Protein AF-A0A8T3BNU8-F1 (afdb_monomer_lite)

Structure (mmCIF, N/CA/C/O backbone):
data_AF-A0A8T3BNU8-F1
#
_entry.id   AF-A0A8T3BNU8-F1
#
loop_
_atom_site.group_PDB
_atom_site.id
_atom_site.type_symbol
_atom_site.label_atom_id
_atom_site.label_alt_id
_atom_site.label_comp_id
_atom_site.label_asym_id
_atom_site.label_entity_id
_atom_site.label_seq_id
_atom_site.pdbx_PDB_ins_code
_atom_site.Cartn_x
_atom_site.Cartn_y
_atom_site.Cartn_z
_atom_site.occupancy
_atom_site.B_iso_or_equiv
_atom_site.auth_seq_id
_atom_site.auth_comp_id
_atom_site.auth_asym_id
_atom_site.auth_atom_id
_atom_site.pdbx_PDB_model_num
ATOM 1 N N . MET A 1 1 ? -46.161 -17.129 15.179 1.00 37.75 1 MET A N 1
ATOM 2 C CA . MET A 1 1 ? -44.696 -17.344 15.128 1.00 37.75 1 MET A CA 1
ATOM 3 C C . MET A 1 1 ? -43.893 -16.031 15.180 1.00 37.75 1 MET A C 1
ATOM 5 O O . MET A 1 1 ? -42.693 -16.078 14.973 1.00 37.75 1 MET A O 1
ATOM 9 N N . LEU A 1 2 ? -44.519 -14.884 15.500 1.00 36.19 2 LEU A N 1
ATOM 10 C CA . LEU A 1 2 ? -43.872 -13.560 15.578 1.00 36.19 2 LEU A CA 1
ATOM 11 C C . LEU A 1 2 ? -43.565 -13.090 17.020 1.00 36.19 2 LEU A C 1
ATOM 13 O O . LEU A 1 2 ? -43.007 -12.020 17.190 1.00 36.19 2 LEU A O 1
ATOM 17 N N . ASP A 1 3 ? -43.867 -13.900 18.040 1.00 40.28 3 ASP A N 1
ATOM 18 C CA . ASP A 1 3 ? -43.824 -13.486 19.460 1.00 40.28 3 ASP A CA 1
ATOM 19 C C . ASP A 1 3 ? -42.587 -13.988 20.237 1.00 40.28 3 ASP A C 1
ATOM 21 O O . ASP A 1 3 ? -42.374 -13.648 21.393 1.00 40.28 3 ASP A O 1
ATOM 25 N N . LEU A 1 4 ? -41.748 -14.827 19.615 1.00 40.38 4 LEU A N 1
ATOM 26 C CA . LEU A 1 4 ? -40.549 -15.393 20.259 1.00 40.38 4 LEU A CA 1
ATOM 27 C C . LEU A 1 4 ? -39.281 -14.555 20.026 1.00 40.38 4 LEU A C 1
ATOM 29 O O . LEU A 1 4 ? -38.307 -14.725 20.751 1.00 40.38 4 LEU A O 1
ATOM 33 N N . GLY A 1 5 ? -39.285 -13.658 19.033 1.00 40.12 5 GLY A N 1
ATOM 34 C CA . GLY A 1 5 ? -38.149 -12.777 18.732 1.00 40.12 5 GLY A CA 1
ATOM 35 C C . GLY A 1 5 ? -38.074 -11.555 19.652 1.00 40.12 5 GLY A C 1
ATOM 36 O O . GLY A 1 5 ? -37.000 -11.230 20.146 1.00 40.12 5 GLY A O 1
ATOM 37 N N . GLN A 1 6 ? -39.221 -10.939 19.961 1.00 43.38 6 GLN A N 1
ATOM 38 C CA . GLN A 1 6 ? -39.283 -9.711 20.767 1.00 43.38 6 GLN A CA 1
ATOM 39 C C . GLN A 1 6 ? -38.905 -9.937 22.240 1.00 43.38 6 GLN A C 1
ATOM 41 O O . GLN A 1 6 ? -38.177 -9.135 22.814 1.00 43.38 6 GLN A O 1
ATOM 46 N N . GLY A 1 7 ? -39.287 -11.072 22.840 1.00 43.47 7 GLY A N 1
ATOM 47 C CA . GLY A 1 7 ? -38.928 -11.380 24.234 1.00 43.47 7 GLY A CA 1
ATOM 48 C C . GLY A 1 7 ? -37.438 -11.684 24.467 1.00 43.47 7 GLY A C 1
ATOM 49 O O . GLY A 1 7 ? -36.964 -11.610 25.602 1.00 43.47 7 GLY A O 1
ATOM 50 N N . LEU A 1 8 ? -36.681 -12.028 23.416 1.00 51.03 8 LEU A N 1
ATOM 51 C CA . LEU A 1 8 ? -35.225 -12.207 23.485 1.00 51.03 8 LEU A CA 1
ATOM 52 C C . LEU A 1 8 ? -34.481 -10.871 23.345 1.00 51.03 8 LEU A C 1
ATOM 54 O O . LEU A 1 8 ? -33.490 -10.672 24.049 1.00 51.03 8 LEU A O 1
ATOM 58 N N . GLU A 1 9 ? -34.973 -9.960 22.499 1.00 54.34 9 GLU A N 1
ATOM 59 C CA . GLU A 1 9 ? -34.434 -8.599 22.346 1.00 54.34 9 GLU A CA 1
ATOM 60 C C . GLU A 1 9 ? -34.692 -7.738 23.593 1.00 54.34 9 GLU A C 1
ATOM 62 O O . GLU A 1 9 ? -33.752 -7.149 24.122 1.00 54.34 9 GLU A O 1
ATOM 67 N N . GLU A 1 10 ? -35.898 -7.763 24.172 1.00 59.25 10 GLU A N 1
ATOM 68 C CA . GLU A 1 10 ? -36.195 -7.006 25.404 1.00 59.25 10 GLU A CA 1
ATOM 69 C C . GLU A 1 10 ? -35.344 -7.463 26.605 1.00 59.25 10 GLU A C 1
ATOM 71 O O . GLU A 1 10 ? -34.927 -6.663 27.446 1.00 59.25 10 GLU A O 1
ATOM 76 N N . ASN A 1 11 ? -35.034 -8.760 26.685 1.00 73.94 11 ASN A N 1
ATOM 77 C CA . ASN A 1 11 ? -34.182 -9.312 27.741 1.00 73.94 11 ASN A CA 1
ATOM 78 C C . ASN A 1 11 ? -32.694 -8.995 27.500 1.00 73.94 11 ASN A C 1
ATOM 80 O O . ASN A 1 11 ? -31.910 -8.929 28.449 1.00 73.94 11 ASN A O 1
ATOM 84 N N . LEU A 1 12 ? -32.293 -8.791 26.241 1.00 79.44 12 LEU A N 1
ATOM 85 C CA . LEU A 1 12 ? -30.950 -8.339 25.890 1.00 79.44 12 LEU A CA 1
ATOM 86 C C . LEU A 1 12 ? -30.748 -6.885 26.315 1.00 79.44 12 LEU A C 1
ATOM 88 O O . LEU A 1 12 ? -29.791 -6.605 27.034 1.00 79.44 12 LEU A O 1
ATOM 92 N N . ASP A 1 13 ? -31.658 -5.994 25.927 1.00 82.38 13 ASP A N 1
ATOM 93 C CA . ASP A 1 13 ? -31.551 -4.564 26.220 1.00 82.38 13 ASP A CA 1
ATOM 94 C C . ASP A 1 13 ? -31.551 -4.307 27.730 1.00 82.38 13 ASP A C 1
ATOM 96 O O . ASP A 1 13 ? -30.683 -3.597 28.238 1.00 82.38 13 ASP A O 1
ATOM 100 N N . ALA A 1 14 ? -32.406 -5.004 28.488 1.00 84.69 14 ALA A N 1
ATOM 101 C CA . ALA A 1 14 ? -32.405 -4.924 29.948 1.00 84.69 14 ALA A CA 1
ATOM 102 C C . ALA A 1 14 ? -31.072 -5.382 30.578 1.00 84.69 14 ALA A C 1
ATOM 104 O O . ALA A 1 14 ? -30.594 -4.789 31.552 1.00 84.69 14 ALA A O 1
ATOM 105 N N . LYS A 1 15 ? -30.441 -6.432 30.032 1.00 85.88 15 LYS A N 1
ATOM 106 C CA . LYS A 1 15 ? -29.128 -6.918 30.497 1.00 85.88 15 LYS A CA 1
ATOM 107 C C . LYS A 1 15 ? -27.999 -5.966 30.122 1.00 85.88 15 LYS A C 1
ATOM 109 O O . LYS A 1 15 ? -27.100 -5.746 30.935 1.00 85.88 15 LYS A O 1
ATOM 114 N N . VAL A 1 16 ? -28.045 -5.398 28.919 1.00 87.25 16 VAL A N 1
ATOM 115 C CA . VAL A 1 16 ? -27.088 -4.386 28.461 1.00 87.25 16 VAL A CA 1
ATOM 116 C C . VAL A 1 16 ? -27.194 -3.144 29.341 1.00 87.25 16 VAL A C 1
ATOM 118 O O . VAL A 1 16 ? -26.174 -2.684 29.847 1.00 87.25 16 VAL A O 1
ATOM 121 N N . ASP A 1 17 ? -28.400 -2.664 29.637 1.00 87.38 17 ASP A N 1
ATOM 122 C CA . ASP A 1 17 ? -28.625 -1.520 30.524 1.00 87.38 17 ASP A CA 1
ATOM 123 C C . ASP A 1 17 ? -28.139 -1.774 31.956 1.00 87.38 17 ASP A C 1
ATOM 125 O O . ASP A 1 17 ? -27.510 -0.906 32.574 1.00 87.38 17 ASP A O 1
ATOM 129 N N . ALA A 1 18 ? -28.357 -2.982 32.485 1.00 88.31 18 ALA A N 1
ATOM 130 C CA . ALA A 1 18 ? -27.818 -3.376 33.783 1.00 88.31 18 ALA A CA 1
ATOM 131 C C . ALA A 1 18 ? -26.280 -3.307 33.796 1.00 88.31 18 ALA A C 1
ATOM 133 O O . ALA A 1 18 ? -25.693 -2.719 34.709 1.00 88.31 18 ALA A O 1
ATOM 134 N N . LEU A 1 19 ? -25.616 -3.829 32.761 1.00 88.31 19 LEU A N 1
ATOM 135 C CA . LEU A 1 19 ? -24.157 -3.781 32.649 1.00 88.31 19 LEU A CA 1
ATOM 136 C C . LEU A 1 19 ? -23.622 -2.375 32.363 1.00 88.31 19 LEU A C 1
ATOM 138 O O . LEU A 1 19 ? -22.568 -2.020 32.882 1.00 88.31 19 LEU A O 1
ATOM 142 N N . LEU A 1 20 ? -24.345 -1.536 31.619 1.00 88.12 20 LEU A N 1
ATOM 143 C CA . LEU A 1 20 ? -23.994 -0.129 31.404 1.00 88.12 20 LEU A CA 1
ATOM 144 C C . LEU A 1 20 ? -24.057 0.690 32.699 1.00 88.12 20 LEU A C 1
ATOM 146 O O . LEU A 1 20 ? -23.322 1.677 32.838 1.00 88.12 20 LEU A O 1
ATOM 150 N N . ASN A 1 21 ? -24.926 0.303 33.636 1.00 88.81 21 ASN A N 1
ATOM 151 C CA . ASN A 1 21 ? -24.987 0.889 34.972 1.00 88.81 21 ASN A CA 1
ATOM 152 C C . ASN A 1 21 ? -23.809 0.437 35.840 1.00 88.81 21 ASN A C 1
ATOM 154 O O . ASN A 1 21 ? -23.190 1.281 36.492 1.00 88.81 21 ASN A O 1
ATOM 158 N N . VAL A 1 22 ? -23.452 -0.851 35.799 1.00 88.50 22 VAL A N 1
ATOM 159 C CA . VAL A 1 22 ? -22.250 -1.370 36.474 1.00 88.50 22 VAL A CA 1
ATOM 160 C C . VAL A 1 22 ? -20.995 -0.700 35.911 1.00 88.50 22 VAL A C 1
ATOM 162 O O . VAL A 1 22 ? -20.193 -0.168 36.671 1.00 88.50 22 VAL A O 1
ATOM 165 N N . GLU A 1 23 ? -20.864 -0.621 34.586 1.00 89.81 23 GLU A N 1
ATOM 166 C CA . GLU A 1 23 ? -19.779 0.087 33.899 1.00 89.81 23 GLU A CA 1
ATOM 167 C C . GLU A 1 23 ? -19.672 1.535 34.382 1.00 89.81 23 GLU A C 1
ATOM 169 O O . GLU A 1 23 ? -18.590 1.988 34.747 1.00 89.81 23 GLU A O 1
ATOM 174 N N . LYS A 1 24 ? -20.801 2.249 34.477 1.00 88.50 24 LYS A N 1
ATOM 175 C CA . LYS A 1 24 ? -20.831 3.631 34.967 1.00 88.50 24 LYS A CA 1
ATOM 176 C C . LYS A 1 24 ? -20.339 3.741 36.411 1.00 88.50 24 LYS A C 1
ATOM 178 O O . LYS A 1 24 ? -19.599 4.678 36.708 1.00 88.50 24 LYS A O 1
ATOM 183 N N . GLN A 1 25 ? -20.745 2.831 37.297 1.00 87.75 25 GLN A N 1
ATOM 184 C CA . GLN A 1 25 ? -20.303 2.821 38.695 1.00 87.75 25 GLN A CA 1
ATOM 185 C C . GLN A 1 25 ? -18.803 2.532 38.808 1.00 87.75 25 GLN A C 1
ATOM 187 O O . GLN A 1 25 ? -18.087 3.299 39.449 1.00 87.75 25 GLN A O 1
ATOM 192 N N . MET A 1 26 ? -18.315 1.492 38.127 1.00 88.19 26 MET A N 1
ATOM 193 C CA . MET A 1 26 ? -16.902 1.095 38.154 1.00 88.19 26 MET A CA 1
ATOM 194 C C . MET A 1 26 ? -15.995 2.167 37.541 1.00 88.19 26 MET A C 1
ATOM 196 O O . MET A 1 26 ? -14.928 2.467 38.078 1.00 88.19 26 MET A O 1
ATOM 200 N N . ARG A 1 27 ? -16.458 2.832 36.478 1.00 86.81 27 ARG A N 1
ATOM 201 C CA . ARG A 1 27 ? -15.760 3.958 35.850 1.00 86.81 27 ARG A CA 1
ATOM 202 C C . ARG A 1 27 ? -15.652 5.164 36.779 1.00 86.81 27 ARG A C 1
ATOM 204 O O . ARG A 1 27 ? -14.592 5.779 36.846 1.00 86.81 27 ARG A O 1
ATOM 211 N N . LEU A 1 28 ? -16.726 5.507 37.497 1.00 86.50 28 LEU A N 1
ATOM 212 C CA . LEU A 1 28 ? -16.704 6.586 38.494 1.00 86.50 28 LEU A CA 1
ATOM 213 C C . LEU A 1 28 ? -15.835 6.230 39.708 1.00 86.50 28 LEU A C 1
ATOM 215 O O . LEU A 1 28 ? -15.220 7.121 40.286 1.00 86.50 28 LEU A O 1
ATOM 219 N N . ALA A 1 29 ? -15.750 4.945 40.054 1.00 86.75 29 ALA A N 1
ATOM 220 C CA . ALA A 1 29 ? -14.857 4.433 41.090 1.00 86.75 29 ALA A CA 1
ATOM 221 C C . ALA A 1 29 ? -13.380 4.354 40.647 1.00 86.75 29 ALA A C 1
ATOM 223 O O . ALA A 1 29 ? -12.506 4.139 41.483 1.00 86.75 29 ALA A O 1
ATOM 224 N N . GLY A 1 30 ? -13.084 4.529 39.353 1.00 83.44 30 GLY A N 1
ATOM 225 C CA . GLY A 1 30 ? -11.730 4.423 38.804 1.00 83.44 30 GLY A CA 1
ATOM 226 C C . GLY A 1 30 ? -11.202 2.987 38.695 1.00 83.44 30 GLY A C 1
ATOM 227 O O . GLY A 1 30 ? -10.005 2.799 38.481 1.00 83.44 30 GLY A O 1
ATOM 228 N N . ASP A 1 31 ? -12.066 1.973 38.817 1.00 89.50 31 ASP A N 1
ATOM 229 C CA . ASP A 1 31 ? -11.670 0.572 38.675 1.00 89.50 31 ASP A CA 1
ATOM 230 C C . ASP A 1 31 ? -11.484 0.209 37.195 1.00 89.50 31 ASP A C 1
ATOM 232 O O . ASP A 1 31 ? -12.437 -0.037 36.447 1.00 89.50 31 ASP A O 1
ATOM 236 N N . VAL A 1 32 ? -10.222 0.153 36.771 1.00 87.31 32 VAL A N 1
ATOM 237 C CA . VAL A 1 32 ? -9.827 -0.201 35.403 1.00 87.31 32 VAL A CA 1
ATOM 238 C C . VAL A 1 32 ? -10.213 -1.640 35.054 1.00 87.31 32 VAL A C 1
ATOM 240 O O . VAL A 1 32 ? -10.668 -1.893 33.937 1.00 87.31 32 VAL A O 1
ATOM 243 N N . ALA A 1 33 ? -10.039 -2.585 35.982 1.00 88.44 33 ALA A N 1
ATOM 244 C CA . ALA A 1 33 ? -10.270 -4.003 35.722 1.00 88.44 33 ALA A CA 1
ATOM 245 C C . ALA A 1 33 ? -11.770 -4.295 35.609 1.00 88.44 33 ALA A C 1
ATOM 247 O O . ALA A 1 33 ? -12.203 -4.934 34.647 1.00 88.44 33 ALA A O 1
ATOM 248 N N . GLY A 1 34 ? -12.560 -3.752 36.537 1.00 87.19 34 GLY A N 1
ATOM 249 C CA . GLY A 1 34 ? -14.015 -3.844 36.514 1.00 87.19 34 GLY A CA 1
ATOM 250 C C . GLY A 1 34 ? -14.632 -3.183 35.287 1.00 87.19 34 GLY A C 1
ATOM 251 O O . GLY A 1 34 ? -15.454 -3.797 34.609 1.00 87.19 34 GLY A O 1
ATOM 252 N N . THR A 1 35 ? -14.181 -1.973 34.935 1.00 88.25 35 THR A N 1
ATOM 253 C CA . THR A 1 35 ? -14.674 -1.265 33.740 1.00 88.25 35 THR A CA 1
ATOM 254 C C . THR A 1 35 ? -14.331 -2.033 32.462 1.00 88.25 35 THR A C 1
ATOM 256 O O . THR A 1 35 ? -15.188 -2.205 31.599 1.00 88.25 35 THR A O 1
ATOM 259 N N . LYS A 1 36 ? -13.102 -2.562 32.345 1.00 90.69 36 LYS A N 1
ATOM 260 C CA . LYS A 1 36 ? -12.700 -3.396 31.201 1.00 90.69 36 LYS A CA 1
ATOM 261 C C . LYS A 1 36 ? -13.577 -4.644 31.083 1.00 90.69 36 LYS A C 1
ATOM 263 O O . LYS A 1 36 ? -14.032 -4.952 29.986 1.00 90.69 36 LYS A O 1
ATOM 268 N N . LYS A 1 37 ? -13.822 -5.344 32.194 1.00 90.69 37 LYS A N 1
ATOM 269 C CA . LYS A 1 37 ? -14.631 -6.568 32.206 1.00 90.69 37 LYS A CA 1
ATOM 270 C C . LYS A 1 37 ? -16.086 -6.291 31.825 1.00 90.69 37 LYS A C 1
ATOM 272 O O . LYS A 1 37 ? -16.602 -6.970 30.948 1.00 90.69 37 LYS A O 1
ATOM 277 N N . ALA A 1 38 ? -16.699 -5.257 32.402 1.00 89.50 38 ALA A N 1
ATOM 278 C CA . ALA A 1 38 ? -18.072 -4.869 32.080 1.00 89.50 38 ALA A CA 1
ATOM 279 C C . ALA A 1 38 ? -18.233 -4.523 30.590 1.00 89.50 38 ALA A C 1
ATOM 281 O O . ALA A 1 38 ? -19.180 -4.967 29.950 1.00 89.50 38 ALA A O 1
ATOM 282 N N . VAL A 1 39 ? -17.281 -3.783 30.010 1.00 89.25 39 VAL A N 1
ATOM 283 C CA . VAL A 1 39 ? -17.313 -3.440 28.581 1.00 89.25 39 VAL A CA 1
ATOM 284 C C . VAL A 1 39 ? -17.127 -4.676 27.692 1.00 89.25 39 VAL A C 1
ATOM 286 O O . VAL A 1 39 ? -17.836 -4.808 26.698 1.00 89.25 39 VAL A O 1
ATOM 289 N N . ILE A 1 40 ? -16.229 -5.603 28.047 1.00 90.31 40 ILE A N 1
ATOM 290 C CA . ILE A 1 40 ? -16.065 -6.871 27.315 1.00 90.31 40 ILE A CA 1
ATOM 291 C C . ILE A 1 40 ? -17.349 -7.707 27.382 1.00 90.31 40 ILE A C 1
ATOM 293 O O . ILE A 1 40 ? -17.796 -8.198 26.350 1.00 90.31 40 ILE A O 1
ATOM 297 N N . GLU A 1 41 ? -17.969 -7.821 28.560 1.00 89.75 41 GLU A N 1
ATOM 298 C CA . GLU A 1 41 ? -19.217 -8.570 28.750 1.00 89.75 41 GLU A CA 1
ATOM 299 C C . GLU A 1 41 ? -20.375 -7.979 27.931 1.00 89.75 41 GLU A C 1
ATOM 301 O O . GLU A 1 41 ? -21.137 -8.736 27.332 1.00 89.75 41 GLU A O 1
ATOM 306 N N . ILE A 1 42 ? -20.485 -6.647 27.831 1.00 89.31 42 ILE A N 1
ATOM 307 C CA . ILE A 1 42 ? -21.490 -5.989 26.975 1.00 89.31 42 ILE A CA 1
ATOM 308 C C . ILE A 1 42 ? -21.299 -6.397 25.508 1.00 89.31 42 ILE A C 1
ATOM 310 O O . ILE A 1 42 ? -22.260 -6.797 24.846 1.00 89.31 42 ILE A O 1
ATOM 314 N N . VAL A 1 43 ? -20.063 -6.329 25.001 1.00 88.44 43 VAL A N 1
ATOM 315 C CA . VAL A 1 43 ? -19.744 -6.689 23.608 1.00 88.44 43 VAL A CA 1
ATOM 316 C C . VAL A 1 43 ? -19.983 -8.186 23.368 1.00 88.44 43 VAL A C 1
ATOM 318 O O . VAL A 1 43 ? -20.567 -8.563 22.353 1.00 88.44 43 VAL A O 1
ATOM 321 N N . GLU A 1 44 ? -19.596 -9.047 24.309 1.00 88.81 44 GLU A N 1
ATOM 322 C CA . GLU A 1 44 ? -19.795 -10.497 24.221 1.00 88.81 44 GLU A CA 1
ATOM 323 C C . GLU A 1 44 ? -21.280 -10.892 24.252 1.00 88.81 44 GLU A C 1
ATOM 325 O O . GLU A 1 44 ? -21.693 -11.777 23.502 1.00 88.81 44 GLU A O 1
ATOM 330 N N . LEU A 1 45 ? -22.107 -10.231 25.068 1.00 88.06 45 LEU A N 1
ATOM 331 C CA . LEU A 1 45 ? -23.553 -10.466 25.090 1.00 88.06 45 LEU A CA 1
ATOM 332 C C . LEU A 1 45 ? -24.218 -10.078 23.771 1.00 88.06 45 LEU A C 1
ATOM 334 O O . LEU A 1 45 ? -25.013 -10.857 23.245 1.00 88.06 45 LEU A O 1
ATOM 338 N N . CYS A 1 46 ? -23.861 -8.919 23.212 1.00 85.44 46 CYS A N 1
ATOM 339 C CA . CYS A 1 46 ? -24.391 -8.488 21.919 1.00 85.44 46 CYS A CA 1
ATOM 340 C C . CYS A 1 46 ? -23.967 -9.450 20.793 1.00 85.44 46 CYS A C 1
ATOM 342 O O . CYS A 1 46 ? -24.779 -9.783 19.928 1.00 85.44 46 CYS A O 1
ATOM 344 N N . TYR A 1 47 ? -22.729 -9.958 20.842 1.00 85.50 47 TYR A N 1
ATOM 345 C CA . TYR A 1 47 ? -22.232 -10.974 19.910 1.00 85.50 47 TYR A CA 1
ATOM 346 C C . TYR A 1 47 ? -22.979 -12.312 20.050 1.00 85.50 47 TYR A C 1
ATOM 348 O O . TYR A 1 47 ? -23.461 -12.853 19.054 1.00 85.50 47 TYR A O 1
ATOM 356 N N . LYS A 1 48 ? -23.165 -12.827 21.276 1.00 85.75 48 LYS A N 1
ATOM 357 C CA . LYS A 1 48 ? -23.903 -14.082 21.536 1.00 85.75 48 LYS A CA 1
ATOM 358 C C . LYS A 1 48 ? -25.357 -14.019 21.072 1.00 85.75 48 LYS A C 1
ATOM 360 O O . LYS A 1 48 ? -25.891 -15.020 20.604 1.00 85.75 48 LYS A O 1
ATOM 365 N N . ALA A 1 49 ? -25.979 -12.849 21.174 1.00 84.06 49 ALA A N 1
ATOM 366 C CA . ALA A 1 49 ? -27.328 -12.605 20.678 1.00 84.06 49 ALA A CA 1
ATOM 367 C C . ALA A 1 49 ? -27.399 -12.370 19.158 1.00 84.06 49 ALA A C 1
ATOM 369 O O . ALA A 1 49 ? -28.495 -12.258 18.617 1.00 84.06 49 ALA A O 1
ATOM 370 N N . ARG A 1 50 ? -26.252 -12.294 18.462 1.00 82.56 50 ARG A N 1
ATOM 371 C CA . ARG A 1 50 ? -26.130 -11.928 17.037 1.00 82.56 50 ARG A CA 1
ATOM 372 C C . ARG A 1 50 ? -26.776 -10.576 16.687 1.00 82.56 50 ARG A C 1
ATOM 374 O O . ARG A 1 50 ? -27.117 -10.326 15.532 1.00 82.56 50 ARG A O 1
ATOM 381 N N . ALA A 1 51 ? -26.904 -9.683 17.669 1.00 86.06 51 ALA A N 1
ATOM 382 C CA . ALA A 1 51 ? -27.498 -8.358 17.522 1.00 86.06 51 ALA A CA 1
ATOM 383 C C . ALA A 1 51 ? -26.428 -7.326 17.114 1.00 86.06 51 ALA A C 1
ATOM 385 O O . ALA A 1 51 ? -25.999 -6.487 17.906 1.00 86.06 51 ALA A O 1
ATOM 386 N N . TRP A 1 52 ? -25.961 -7.402 15.864 1.00 85.31 52 TRP A N 1
ATOM 387 C CA . TRP A 1 52 ? -24.845 -6.584 15.358 1.00 85.31 52 TRP A CA 1
ATOM 388 C C . TRP A 1 52 ? -25.130 -5.076 15.330 1.00 85.31 52 TRP A C 1
ATOM 390 O O . TRP A 1 52 ? -24.228 -4.276 15.570 1.00 85.31 52 TRP A O 1
ATOM 400 N N . LYS A 1 53 ? -26.386 -4.677 15.091 1.00 87.38 53 LYS A N 1
ATOM 401 C CA . LYS A 1 53 ? -26.796 -3.263 15.146 1.00 87.38 53 LYS A CA 1
ATOM 402 C C . LYS A 1 53 ? -26.671 -2.712 16.563 1.00 87.38 53 LYS A C 1
ATOM 404 O O . LYS A 1 53 ? -25.971 -1.726 16.774 1.00 87.38 53 LYS A O 1
ATOM 409 N N . THR A 1 54 ? -27.237 -3.426 17.535 1.00 86.62 54 THR A N 1
ATOM 410 C CA . THR A 1 54 ? -27.120 -3.088 18.956 1.00 86.62 54 THR A CA 1
ATOM 411 C C . THR A 1 54 ? -25.655 -3.056 19.388 1.00 86.62 54 THR A C 1
ATOM 413 O O . THR A 1 54 ? -25.241 -2.120 20.062 1.00 86.62 54 THR A O 1
ATOM 416 N N . LEU A 1 55 ? -24.828 -4.007 18.935 1.00 88.06 55 LEU A N 1
ATOM 417 C CA . LEU A 1 55 ? -23.386 -3.995 19.201 1.00 88.06 55 LEU A CA 1
ATOM 418 C C . LEU A 1 55 ? -22.716 -2.698 18.709 1.00 88.06 55 LEU A C 1
ATOM 420 O O . LEU A 1 55 ? -21.971 -2.072 19.466 1.00 88.06 55 LEU A O 1
ATOM 424 N N . ASN A 1 56 ? -22.987 -2.285 17.467 1.00 89.25 56 ASN A N 1
ATOM 425 C CA . ASN A 1 56 ? -22.429 -1.061 16.886 1.00 89.25 56 ASN A CA 1
ATOM 426 C C . ASN A 1 56 ? -22.851 0.183 17.678 1.00 89.25 56 ASN A C 1
ATOM 428 O O . ASN A 1 56 ? -22.007 1.028 17.997 1.00 89.25 56 ASN A O 1
ATOM 432 N N . ASP A 1 57 ? -24.126 0.268 18.055 1.00 89.88 57 ASP A N 1
ATOM 433 C CA . ASP A 1 57 ? -24.655 1.377 18.848 1.00 89.88 57 ASP A CA 1
ATOM 434 C C . ASP A 1 57 ? -23.998 1.444 20.230 1.00 89.88 57 ASP A C 1
ATOM 436 O O . ASP A 1 57 ? -23.569 2.519 20.661 1.00 89.88 57 ASP A O 1
ATOM 440 N N . GLN A 1 58 ? -23.820 0.298 20.898 1.00 88.81 58 GLN A N 1
ATOM 441 C CA . GLN A 1 58 ? -23.148 0.241 22.198 1.00 88.81 58 GLN A CA 1
ATOM 442 C C . GLN A 1 58 ? -21.662 0.605 22.107 1.00 88.81 58 GLN A C 1
ATOM 444 O O . GLN A 1 58 ? -21.162 1.358 22.948 1.00 88.81 58 GLN A O 1
ATOM 449 N N . ILE A 1 59 ? -20.955 0.153 21.067 1.00 89.94 59 ILE A N 1
ATOM 450 C CA . ILE A 1 59 ? -19.553 0.522 20.814 1.00 89.94 59 ILE A CA 1
ATOM 451 C C . ILE A 1 59 ? -19.415 2.044 20.671 1.00 89.94 59 ILE A C 1
ATOM 453 O O . ILE A 1 59 ? -18.551 2.661 21.304 1.00 89.94 59 ILE A O 1
ATOM 457 N N . VAL A 1 60 ? -20.288 2.670 19.877 1.00 90.62 60 VAL A N 1
ATOM 458 C CA . VAL A 1 60 ? -20.290 4.126 19.677 1.00 90.62 60 VAL A CA 1
ATOM 459 C C . VAL A 1 60 ? -20.671 4.858 20.965 1.00 90.62 60 VAL A C 1
ATOM 461 O O . VAL A 1 60 ? -20.042 5.868 21.303 1.00 90.62 60 VAL A O 1
ATOM 464 N N . LEU A 1 61 ? -21.660 4.355 21.706 1.00 90.00 61 LEU A N 1
ATOM 465 C CA . LEU A 1 61 ? -22.120 4.946 22.960 1.00 90.00 61 LEU A CA 1
ATOM 466 C C . LEU A 1 61 ? -21.005 4.956 24.010 1.00 90.00 61 LEU A C 1
ATOM 468 O O . LEU A 1 61 ? -20.675 6.017 24.543 1.00 90.00 61 LEU A O 1
ATOM 472 N N . ILE A 1 62 ? -20.392 3.799 24.281 1.00 87.75 62 ILE A N 1
ATOM 473 C CA . ILE A 1 62 ? -19.315 3.646 25.269 1.00 87.75 62 ILE A CA 1
ATOM 474 C C . ILE A 1 62 ? -18.110 4.508 24.877 1.00 87.75 62 ILE A C 1
ATOM 476 O O . ILE A 1 62 ? -17.531 5.190 25.724 1.00 87.75 62 ILE A O 1
ATOM 480 N N . ALA A 1 63 ? -17.770 4.557 23.586 1.00 87.62 63 ALA A N 1
ATOM 481 C CA . ALA A 1 63 ? -16.672 5.370 23.077 1.00 87.62 63 ALA A CA 1
ATOM 482 C C . ALA A 1 63 ? -16.883 6.886 23.212 1.00 87.62 63 ALA A C 1
ATOM 484 O O . ALA A 1 63 ? -15.892 7.617 23.306 1.00 87.62 63 ALA A O 1
ATOM 485 N N . LYS A 1 64 ? -18.138 7.359 23.188 1.00 88.62 64 LYS A N 1
ATOM 486 C CA . LYS A 1 64 ? -18.509 8.777 23.337 1.00 88.62 64 LYS A CA 1
ATOM 487 C C . LYS A 1 64 ? -18.727 9.200 24.795 1.00 88.62 64 LYS A C 1
ATOM 489 O O . LYS A 1 64 ? -18.847 10.397 25.060 1.00 88.62 64 LYS A O 1
ATOM 494 N N . ARG A 1 65 ? -18.770 8.266 25.758 1.00 86.69 65 ARG A N 1
ATOM 495 C CA . ARG A 1 65 ? -18.963 8.599 27.182 1.00 86.69 65 ARG A CA 1
ATOM 496 C C . ARG A 1 65 ? -17.828 9.492 27.696 1.00 86.69 65 ARG A C 1
ATOM 498 O O . ARG A 1 65 ? -16.644 9.168 27.600 1.00 86.69 65 ARG A O 1
ATOM 505 N N . ARG A 1 66 ? -18.197 10.626 28.304 1.00 80.00 66 ARG A N 1
ATOM 506 C CA . ARG A 1 66 ? -17.239 11.577 28.887 1.00 80.00 66 ARG A CA 1
ATOM 507 C C . ARG A 1 66 ? -16.497 10.935 30.059 1.00 80.00 66 ARG A C 1
ATOM 509 O O . ARG A 1 66 ? -17.122 10.509 31.030 1.00 80.00 66 ARG A O 1
ATOM 516 N N . GLY A 1 67 ? -15.168 10.932 29.986 1.00 80.38 67 GLY A N 1
ATOM 517 C CA . GLY A 1 67 ? -14.308 10.361 31.024 1.00 80.38 67 GLY A CA 1
ATOM 518 C C . GLY A 1 67 ? -14.261 8.835 30.993 1.00 80.38 67 GLY A C 1
ATOM 519 O O . GLY A 1 67 ? -14.192 8.222 32.054 1.00 80.38 67 GLY A O 1
ATOM 520 N N . GLN A 1 68 ? -14.367 8.226 29.806 1.00 85.56 68 GLN A N 1
ATOM 521 C CA . GLN A 1 68 ? -14.133 6.795 29.663 1.00 85.56 68 GLN A CA 1
ATOM 522 C C . GLN A 1 68 ? -12.640 6.453 29.734 1.00 85.56 68 GLN A C 1
ATOM 524 O O . GLN A 1 68 ? -11.791 7.198 29.237 1.00 85.56 68 GLN A O 1
ATOM 529 N N . LEU A 1 69 ? -12.318 5.321 30.363 1.00 87.06 69 LEU A N 1
ATOM 530 C CA . LEU A 1 69 ? -10.943 4.863 30.546 1.00 87.06 69 LEU A CA 1
ATOM 531 C C . LEU A 1 69 ? -10.346 4.373 29.220 1.00 87.06 69 LEU A C 1
ATOM 533 O O . LEU A 1 69 ? -10.953 3.574 28.507 1.00 87.06 69 LEU A O 1
ATOM 537 N N . LYS A 1 70 ? -9.113 4.805 28.915 1.00 88.88 70 LYS A N 1
ATOM 538 C CA . LYS A 1 70 ? -8.404 4.431 27.676 1.00 88.88 70 LYS A CA 1
ATOM 539 C C . LYS A 1 70 ? -8.280 2.910 27.532 1.00 88.88 70 LYS A C 1
ATOM 541 O O . LYS A 1 70 ? -8.582 2.382 26.469 1.00 88.88 70 LYS A O 1
ATOM 546 N N . GLN A 1 71 ? -7.923 2.205 28.614 1.00 87.81 71 GLN A N 1
ATOM 547 C CA . GLN A 1 71 ? -7.780 0.742 28.592 1.00 87.81 71 GLN A CA 1
ATOM 548 C C . GLN A 1 71 ? -9.105 0.017 28.311 1.00 87.81 71 GLN A C 1
ATOM 550 O O . GLN A 1 71 ? -9.08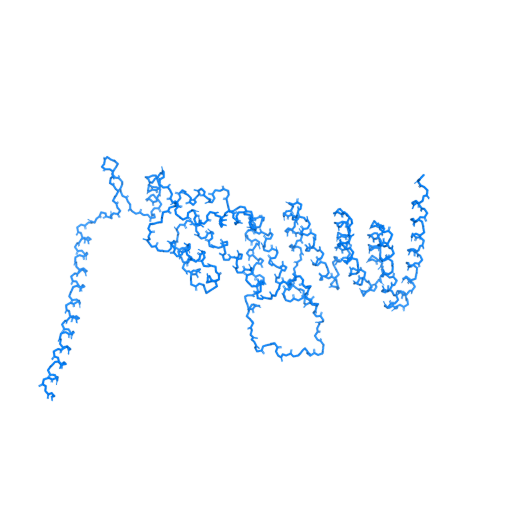7 -1.043 27.690 1.00 87.81 71 GLN A O 1
ATOM 555 N N . ALA A 1 72 ? -10.243 0.576 28.742 1.00 88.81 72 ALA A N 1
ATOM 556 C CA . ALA A 1 72 ? -11.557 -0.004 28.475 1.00 88.81 72 ALA A CA 1
ATOM 557 C C . ALA A 1 72 ? -11.925 0.128 26.990 1.00 88.81 72 ALA A C 1
ATOM 559 O O . ALA A 1 72 ? -12.372 -0.841 26.386 1.00 88.81 72 ALA A O 1
ATOM 560 N N . VAL A 1 73 ? -11.654 1.288 26.376 1.00 89.06 73 VAL A N 1
ATOM 561 C CA . VAL A 1 73 ? -11.857 1.496 24.930 1.00 89.06 73 VAL A CA 1
ATOM 562 C C . VAL A 1 73 ? -10.938 0.591 24.107 1.00 89.06 73 VAL A C 1
ATOM 564 O O . VAL A 1 73 ? -11.414 -0.049 23.175 1.00 89.06 73 VAL A O 1
ATOM 567 N N . THR A 1 74 ? -9.651 0.487 24.456 1.00 89.69 74 THR A N 1
ATOM 568 C CA . THR A 1 74 ? -8.717 -0.420 23.764 1.00 89.69 74 THR A CA 1
ATOM 569 C C . THR A 1 74 ? -9.195 -1.870 23.836 1.00 89.69 74 THR A C 1
ATOM 571 O O . THR A 1 74 ? -9.256 -2.543 22.813 1.00 89.69 74 THR A O 1
ATOM 574 N N . ALA A 1 75 ? -9.598 -2.340 25.021 1.00 89.69 75 ALA A N 1
ATOM 575 C CA . ALA A 1 75 ? -10.101 -3.700 25.199 1.00 89.69 75 ALA A CA 1
ATOM 576 C C . ALA A 1 75 ? -11.392 -3.965 24.412 1.00 89.69 75 ALA A C 1
ATOM 578 O O . ALA A 1 75 ? -11.537 -5.027 23.815 1.00 89.69 75 ALA A O 1
ATOM 579 N N . MET A 1 76 ? -12.302 -2.989 24.380 1.00 91.69 76 MET A N 1
ATOM 580 C CA . MET A 1 76 ? -13.535 -3.054 23.597 1.00 91.69 76 MET A CA 1
ATOM 581 C C . MET A 1 76 ? -13.244 -3.236 22.106 1.00 91.69 76 MET A C 1
ATOM 583 O O . MET A 1 76 ? -13.805 -4.128 21.476 1.00 91.69 76 MET A O 1
ATOM 587 N N . VAL A 1 77 ? -12.353 -2.406 21.551 1.00 90.00 77 VAL A N 1
ATOM 588 C CA . VAL A 1 77 ? -11.983 -2.453 20.130 1.00 90.00 77 VAL A CA 1
ATOM 589 C C . VAL A 1 77 ? -11.285 -3.772 19.801 1.00 90.00 77 VAL A C 1
ATOM 591 O O . VAL A 1 77 ? -11.664 -4.426 18.836 1.00 90.00 77 VAL A O 1
ATOM 594 N N . GLN A 1 78 ? -10.327 -4.208 20.625 1.00 89.38 78 GLN A N 1
ATOM 595 C CA . GLN A 1 78 ? -9.616 -5.476 20.425 1.00 89.38 78 GLN A CA 1
ATOM 596 C C . GLN A 1 78 ? -10.551 -6.691 20.477 1.00 89.38 78 GLN A C 1
ATOM 598 O O . GLN A 1 78 ? -10.395 -7.602 19.667 1.00 89.38 78 GLN A O 1
ATOM 603 N N . GLN A 1 79 ? -11.537 -6.697 21.380 1.00 88.62 79 GLN A N 1
ATOM 604 C CA . GLN A 1 79 ? -12.528 -7.772 21.444 1.00 88.62 79 GLN A CA 1
ATOM 605 C C . GLN A 1 79 ? -13.448 -7.757 20.220 1.00 88.62 79 GLN A C 1
ATOM 607 O O . GLN A 1 79 ? -13.652 -8.786 19.584 1.00 88.62 79 GLN A O 1
ATOM 612 N N . ALA A 1 80 ? -13.962 -6.584 19.844 1.00 88.31 80 ALA A N 1
ATOM 613 C CA . ALA A 1 80 ? -14.829 -6.442 18.678 1.00 88.31 80 ALA A CA 1
ATOM 614 C C . ALA A 1 80 ? -14.117 -6.812 17.363 1.00 88.31 80 ALA A C 1
ATOM 616 O O . ALA A 1 80 ? -14.752 -7.338 16.453 1.00 88.31 80 ALA A O 1
ATOM 617 N N . MET A 1 81 ? -12.799 -6.594 17.271 1.00 87.44 81 MET A N 1
ATOM 618 C CA . MET A 1 81 ? -11.994 -6.990 16.112 1.00 87.44 81 MET A CA 1
ATOM 619 C C . MET A 1 81 ? -11.957 -8.504 15.875 1.00 87.44 81 MET A C 1
ATOM 621 O O . MET A 1 81 ? -11.855 -8.916 14.720 1.00 87.44 81 MET A O 1
ATOM 625 N N . GLN A 1 82 ? -12.048 -9.319 16.931 1.00 88.12 82 GLN A N 1
ATOM 626 C CA . GLN A 1 82 ? -12.062 -10.784 16.814 1.00 88.12 82 GLN A CA 1
ATOM 627 C C . GLN A 1 82 ? -13.360 -11.282 16.169 1.00 88.12 82 GLN A C 1
ATOM 629 O O . GLN A 1 82 ? -13.348 -12.256 15.431 1.00 88.12 82 GLN A O 1
ATOM 634 N N . TYR A 1 83 ? -14.467 -10.570 16.385 1.00 86.50 83 TYR A N 1
ATOM 635 C CA . TYR A 1 83 ? -15.784 -10.954 15.878 1.00 86.50 83 TYR A CA 1
ATOM 636 C C . TYR A 1 83 ? -16.021 -10.585 14.411 1.00 86.50 83 TYR A C 1
ATOM 638 O O . TYR A 1 83 ? -17.018 -11.009 13.833 1.00 86.50 83 TYR A O 1
ATOM 646 N N . ILE A 1 84 ? -15.128 -9.798 13.797 1.00 83.19 84 ILE A N 1
ATOM 647 C CA . ILE A 1 84 ? -15.271 -9.350 12.403 1.00 83.19 84 ILE A CA 1
ATOM 648 C C . ILE A 1 84 ? -15.312 -10.546 11.448 1.00 83.19 84 ILE A C 1
ATOM 650 O O . ILE A 1 84 ? -16.096 -10.537 10.501 1.00 83.19 84 ILE A O 1
ATOM 654 N N . ASP A 1 85 ? -14.500 -11.572 11.697 1.00 80.69 85 ASP A N 1
ATOM 655 C CA . ASP A 1 85 ? -14.373 -12.714 10.788 1.00 80.69 85 ASP A CA 1
ATOM 656 C C . ASP A 1 85 ? -15.566 -13.689 10.917 1.00 80.69 85 ASP A C 1
ATOM 658 O O . ASP A 1 85 ? -15.931 -14.339 9.940 1.00 80.69 85 ASP A O 1
ATOM 662 N N . ASP A 1 86 ? -16.260 -13.678 12.063 1.00 80.81 86 ASP A N 1
ATOM 663 C CA . ASP A 1 86 ? -17.460 -14.486 12.350 1.00 80.81 86 ASP A CA 1
ATOM 664 C C . ASP A 1 86 ? -18.774 -13.851 11.860 1.00 80.81 86 ASP A C 1
ATOM 666 O O . ASP A 1 86 ? -19.865 -14.398 12.061 1.00 80.81 86 ASP A O 1
ATOM 670 N N . THR A 1 87 ? -18.704 -12.662 11.257 1.00 78.88 87 THR A N 1
ATOM 671 C CA . THR A 1 87 ? -19.895 -11.974 10.747 1.00 78.88 87 THR A CA 1
ATOM 672 C C . THR A 1 87 ? -20.546 -12.775 9.612 1.00 78.88 87 THR A C 1
ATOM 674 O O . THR A 1 87 ? -19.845 -13.244 8.710 1.00 78.88 87 THR A O 1
ATOM 677 N N . PRO A 1 88 ? -21.884 -12.928 9.629 1.00 76.56 88 PRO A N 1
ATOM 678 C CA . PRO A 1 88 ? -22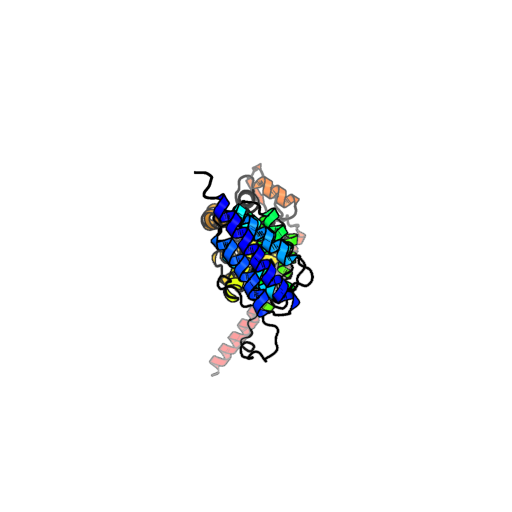.596 -13.766 8.667 1.00 76.56 88 PRO A CA 1
ATOM 679 C C . PRO A 1 88 ? -22.678 -13.139 7.272 1.00 76.56 88 PRO A C 1
ATOM 681 O O . PRO A 1 88 ? -22.824 -13.869 6.297 1.00 76.56 88 PRO A O 1
ATOM 684 N N . ASP A 1 89 ? -22.609 -11.808 7.183 1.00 83.31 89 ASP A N 1
ATOM 685 C CA . ASP A 1 89 ? -22.829 -11.066 5.948 1.00 83.31 89 ASP A CA 1
ATOM 686 C C . ASP A 1 89 ? -21.789 -9.955 5.735 1.00 83.31 89 ASP A C 1
ATOM 688 O O . ASP A 1 89 ? -21.300 -9.343 6.693 1.00 83.31 89 ASP A O 1
ATOM 692 N N . ILE A 1 90 ? -21.468 -9.680 4.468 1.00 82.62 90 ILE A N 1
ATOM 693 C CA . ILE A 1 90 ? -20.457 -8.692 4.073 1.00 82.62 90 ILE A CA 1
ATOM 694 C C . ILE A 1 90 ? -20.875 -7.281 4.506 1.00 82.62 90 ILE A C 1
ATOM 696 O O . ILE A 1 90 ? -20.023 -6.525 4.981 1.00 82.62 90 ILE A O 1
ATOM 700 N N . ASP A 1 91 ? -22.162 -6.929 4.438 1.00 84.94 91 ASP A N 1
ATOM 701 C CA . ASP A 1 91 ? -22.622 -5.595 4.834 1.00 84.94 91 ASP A CA 1
ATOM 702 C C . ASP A 1 91 ? -22.493 -5.404 6.347 1.00 84.94 91 ASP A C 1
ATOM 704 O O . ASP A 1 91 ? -21.961 -4.389 6.805 1.00 84.94 91 ASP A O 1
ATOM 708 N N . THR A 1 92 ? -22.856 -6.423 7.137 1.00 85.06 92 THR A N 1
ATOM 709 C CA . THR A 1 92 ? -22.673 -6.385 8.601 1.00 85.06 92 THR A CA 1
ATOM 710 C C . THR A 1 92 ? -21.200 -6.261 8.999 1.00 85.06 92 THR A C 1
ATOM 712 O O . THR A 1 92 ? -20.862 -5.527 9.933 1.00 85.06 92 THR A O 1
ATOM 715 N N . ARG A 1 93 ? -20.302 -6.909 8.244 1.00 86.31 93 ARG A N 1
ATOM 716 C CA . ARG A 1 93 ? -18.850 -6.791 8.413 1.00 86.31 93 ARG A CA 1
ATOM 717 C C . ARG A 1 93 ? -18.372 -5.365 8.154 1.00 86.31 93 AR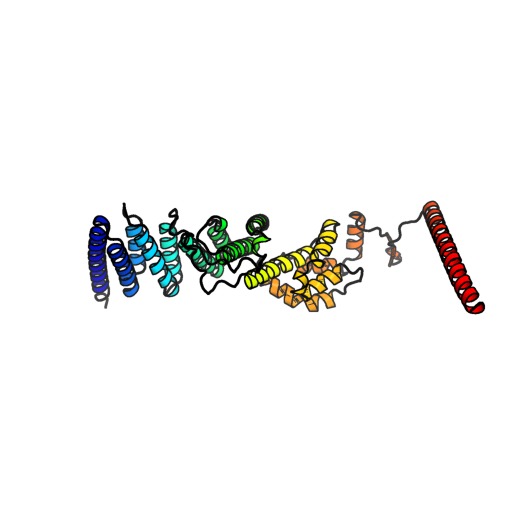G A C 1
ATOM 719 O O . ARG A 1 93 ? -17.616 -4.811 8.953 1.00 86.31 93 ARG A O 1
ATOM 726 N N . VAL A 1 94 ? -18.825 -4.757 7.058 1.00 87.81 94 VAL A N 1
ATOM 727 C CA . VAL A 1 94 ? -18.467 -3.383 6.679 1.00 87.81 94 VAL A CA 1
ATOM 728 C C . VAL A 1 94 ? -19.002 -2.371 7.694 1.00 87.81 94 VAL A C 1
ATOM 730 O O . VAL A 1 94 ? -18.276 -1.445 8.058 1.00 87.81 94 VAL A O 1
ATOM 733 N N . GLU A 1 95 ? -20.231 -2.536 8.187 1.00 88.62 95 GLU A N 1
ATOM 734 C CA . GLU A 1 95 ? -20.811 -1.662 9.214 1.00 88.62 95 GLU A CA 1
ATOM 735 C C . GLU A 1 95 ? -20.021 -1.704 10.527 1.00 88.62 95 GLU A C 1
ATOM 737 O O . GLU A 1 95 ? -19.674 -0.647 11.062 1.00 88.62 95 GLU A O 1
ATOM 742 N N . LEU A 1 96 ? -19.666 -2.900 11.009 1.00 87.62 96 LEU A N 1
ATOM 743 C CA . LEU A 1 96 ? -18.857 -3.062 12.221 1.00 87.62 96 LEU A CA 1
ATOM 744 C C . LEU A 1 96 ? -17.469 -2.426 12.061 1.00 87.62 96 LEU A C 1
ATOM 746 O O . LEU A 1 96 ? -17.014 -1.689 12.939 1.00 87.62 96 LEU A O 1
ATOM 750 N N . ILE A 1 97 ? -16.804 -2.643 10.919 1.00 89.50 97 ILE A N 1
ATOM 751 C CA . ILE A 1 97 ? -15.498 -2.028 10.646 1.00 89.50 97 ILE A CA 1
ATOM 752 C C . ILE A 1 97 ? -15.610 -0.498 10.597 1.00 89.50 97 ILE A C 1
ATOM 754 O O . ILE A 1 97 ? -14.772 0.193 11.180 1.00 89.50 97 ILE A O 1
ATOM 758 N N . LYS A 1 98 ? -16.651 0.053 9.958 1.00 89.75 98 LYS A N 1
ATOM 759 C CA . LYS A 1 98 ? -16.900 1.505 9.931 1.00 89.75 98 LYS A CA 1
ATOM 760 C C . LYS A 1 98 ? -17.139 2.064 11.335 1.00 89.75 98 LYS A C 1
ATOM 762 O O . LYS A 1 98 ? -16.567 3.100 11.674 1.00 89.75 98 LYS A O 1
ATOM 767 N N . ALA A 1 99 ? -17.927 1.380 12.166 1.00 89.81 99 ALA A N 1
ATOM 768 C CA . ALA A 1 99 ? -18.172 1.784 13.549 1.00 89.81 99 ALA A CA 1
ATOM 769 C C . ALA A 1 99 ? -16.871 1.805 14.369 1.00 89.81 99 ALA A C 1
ATOM 771 O O . ALA A 1 99 ? -16.575 2.800 15.037 1.00 89.81 99 ALA A O 1
ATOM 772 N N . LEU A 1 100 ? -16.050 0.757 14.260 1.00 89.81 100 LEU A N 1
ATOM 773 C CA . LEU A 1 100 ? -14.759 0.677 14.943 1.00 89.81 100 LEU A CA 1
ATOM 774 C C . LEU A 1 100 ? -13.760 1.726 14.433 1.00 89.81 100 LEU A C 1
ATOM 776 O O . LEU A 1 100 ? -13.054 2.334 15.240 1.00 89.81 100 LEU A O 1
ATOM 780 N N . ASN A 1 101 ? -13.726 1.996 13.125 1.00 88.81 101 ASN A N 1
ATOM 781 C CA . ASN A 1 101 ? -12.870 3.034 12.545 1.00 88.81 101 ASN A CA 1
ATOM 782 C C . ASN A 1 101 ? -13.259 4.429 13.066 1.00 88.81 101 ASN A C 1
ATOM 784 O O . ASN A 1 101 ? -12.403 5.166 13.554 1.00 88.81 101 ASN A O 1
ATOM 788 N N . ASN A 1 102 ? -14.558 4.749 13.084 1.00 88.56 102 ASN A N 1
ATOM 789 C CA . ASN A 1 102 ? -15.077 6.003 13.640 1.00 88.56 102 ASN A CA 1
ATOM 790 C C . ASN A 1 102 ? -14.740 6.166 15.126 1.00 88.56 102 ASN A C 1
ATOM 792 O O . ASN A 1 102 ? -14.374 7.251 15.573 1.00 88.56 102 ASN A O 1
ATOM 796 N N . VAL A 1 103 ? -14.843 5.085 15.904 1.00 88.25 103 VAL A N 1
ATOM 797 C CA . VAL A 1 103 ? -14.499 5.095 17.330 1.00 88.25 103 VAL A CA 1
ATOM 798 C C . VAL A 1 103 ? -13.005 5.265 17.564 1.00 88.25 103 VAL A C 1
ATOM 800 O O . VAL A 1 103 ? -12.640 5.836 18.594 1.00 88.25 103 VAL A O 1
ATOM 803 N N . SER A 1 104 ? -12.164 4.790 16.647 1.00 86.69 104 SER A N 1
ATOM 804 C CA . SER A 1 104 ? -10.702 4.819 16.763 1.00 86.69 104 SER A CA 1
ATOM 805 C C . SER A 1 104 ? -10.080 6.091 16.170 1.00 86.69 104 SER A C 1
ATOM 807 O O . SER A 1 104 ? -8.931 6.415 16.469 1.00 86.69 104 SER A O 1
ATOM 809 N N . ALA A 1 105 ? -10.832 6.850 15.369 1.00 84.00 105 ALA A N 1
ATOM 810 C CA . ALA A 1 105 ? -10.388 8.111 14.789 1.00 84.00 105 ALA A CA 1
ATOM 811 C C . ALA A 1 105 ? -10.013 9.140 15.877 1.00 84.00 105 ALA A C 1
ATOM 813 O O . ALA A 1 105 ? -10.776 9.409 16.806 1.00 84.00 105 ALA A O 1
ATOM 814 N N . GLY A 1 106 ? -8.811 9.715 15.766 1.00 80.69 106 GLY A N 1
ATOM 815 C CA . GLY A 1 106 ? -8.303 10.742 16.686 1.00 80.69 106 GLY A CA 1
ATOM 816 C C . GLY A 1 106 ? -7.822 10.230 18.051 1.00 80.69 106 GLY A C 1
ATOM 817 O O . GLY A 1 106 ? -7.519 11.039 18.929 1.00 80.69 106 GLY A O 1
ATOM 818 N N . LYS A 1 107 ? -7.740 8.909 18.263 1.00 84.44 107 LYS A N 1
ATOM 819 C CA . LYS A 1 107 ? -7.274 8.307 19.522 1.00 84.44 107 LYS A CA 1
ATOM 820 C C . LYS A 1 107 ? -5.933 7.598 19.334 1.00 84.44 107 LYS A C 1
ATOM 822 O O . LYS A 1 107 ? -5.898 6.448 18.917 1.00 84.44 107 LYS A O 1
ATOM 827 N N . ILE A 1 108 ? -4.855 8.249 19.777 1.00 82.12 108 ILE A N 1
ATOM 828 C CA . ILE A 1 108 ? -3.458 7.769 19.665 1.00 82.12 108 ILE A CA 1
ATOM 829 C C . ILE A 1 108 ? -3.267 6.325 20.181 1.00 82.12 108 ILE A C 1
ATOM 831 O O . ILE A 1 108 ? -2.479 5.550 19.655 1.00 82.12 108 ILE A O 1
ATOM 835 N N . TYR A 1 109 ? -4.011 5.930 21.215 1.00 84.38 109 TYR A N 1
ATOM 836 C CA . TYR A 1 109 ? -3.865 4.630 21.881 1.00 84.38 109 TYR A CA 1
ATOM 837 C C . TYR A 1 109 ? -4.580 3.453 21.183 1.00 84.38 109 TYR A C 1
ATOM 839 O O . TYR A 1 109 ? -4.524 2.342 21.704 1.00 84.38 109 TYR A O 1
ATOM 847 N N . VAL A 1 110 ? -5.270 3.686 20.059 1.00 87.62 110 VAL A N 1
ATOM 848 C CA . VAL A 1 110 ? -5.908 2.647 19.215 1.00 87.62 110 VAL A CA 1
ATOM 849 C C . VAL A 1 110 ? -5.577 2.822 17.723 1.00 87.62 110 VAL A C 1
ATOM 851 O O . VAL A 1 110 ? -6.298 2.350 16.844 1.00 87.62 110 VAL A O 1
ATOM 854 N N . GLU A 1 111 ? -4.492 3.533 17.399 1.00 87.00 111 GLU A N 1
ATOM 855 C CA . GLU A 1 111 ? -4.097 3.793 16.005 1.00 87.00 111 GLU A CA 1
ATOM 856 C C . GLU A 1 111 ? -3.624 2.533 15.267 1.00 87.00 111 GLU A C 1
ATOM 858 O O . GLU A 1 111 ? -3.850 2.407 14.062 1.00 87.00 111 GLU A O 1
ATOM 863 N N . ILE A 1 112 ? -3.027 1.570 15.979 1.00 87.25 112 ILE A N 1
ATOM 864 C CA . ILE A 1 112 ? -2.592 0.291 15.394 1.00 87.25 112 ILE A CA 1
ATOM 865 C C . ILE A 1 112 ? -3.814 -0.544 15.001 1.00 87.25 112 ILE A C 1
ATOM 867 O O . ILE A 1 112 ? -3.901 -1.050 13.882 1.00 87.25 112 ILE A O 1
ATOM 871 N N . GLU A 1 113 ? -4.790 -0.645 15.901 1.00 88.62 113 GLU A N 1
ATOM 872 C CA . GLU A 1 113 ? -6.067 -1.310 15.662 1.00 88.62 113 GLU A CA 1
ATOM 873 C C . GLU A 1 113 ? -6.807 -0.658 14.486 1.00 88.62 113 GLU A C 1
ATOM 875 O O . GLU A 1 113 ? -7.283 -1.362 13.593 1.00 88.62 113 GLU A O 1
ATOM 880 N N . ARG A 1 114 ? -6.820 0.682 14.416 1.00 89.38 114 ARG A N 1
ATOM 881 C CA . ARG A 1 114 ? -7.381 1.429 13.280 1.00 89.38 114 ARG A CA 1
ATOM 882 C C . ARG A 1 114 ? -6.710 1.061 11.955 1.00 89.38 114 ARG A C 1
ATOM 884 O O . ARG A 1 114 ? -7.410 0.838 10.969 1.00 89.38 114 ARG A O 1
ATOM 891 N N . ALA A 1 115 ? -5.381 0.960 11.922 1.00 88.88 115 ALA A N 1
ATOM 892 C CA . ALA A 1 115 ? -4.658 0.563 10.715 1.00 88.88 115 ALA A CA 1
ATOM 893 C C . ALA A 1 115 ? -5.034 -0.840 10.241 1.00 88.88 115 ALA A C 1
ATOM 895 O O . ALA A 1 115 ? -5.337 -1.043 9.065 1.00 88.88 115 ALA A O 1
ATOM 896 N N . ARG A 1 116 ? -5.103 -1.801 11.164 1.00 89.31 116 ARG A N 1
ATOM 897 C CA . ARG A 1 116 ? -5.517 -3.177 10.856 1.00 89.31 116 ARG A CA 1
ATOM 898 C C . ARG A 1 116 ? -6.959 -3.242 10.341 1.00 89.31 116 ARG A C 1
ATOM 900 O O . ARG A 1 116 ? -7.231 -3.967 9.386 1.00 89.31 116 ARG A O 1
ATOM 907 N N . LEU A 1 117 ? -7.866 -2.458 10.928 1.00 89.94 117 LEU A N 1
ATOM 908 C CA . LEU A 1 117 ? -9.260 -2.344 10.485 1.00 89.94 117 LEU A CA 1
ATOM 909 C C . LEU A 1 117 ? -9.374 -1.776 9.069 1.00 89.94 117 LEU A C 1
ATOM 911 O O . LEU A 1 117 ? -10.103 -2.329 8.248 1.00 89.94 117 LEU A O 1
ATOM 915 N N . ILE A 1 118 ? -8.636 -0.707 8.768 1.00 90.12 118 ILE A N 1
ATOM 916 C CA . ILE A 1 118 ? -8.632 -0.109 7.430 1.00 90.12 118 ILE A CA 1
ATOM 917 C C . ILE A 1 118 ? -8.043 -1.076 6.404 1.00 90.12 118 ILE A C 1
ATOM 919 O O . ILE A 1 118 ? -8.616 -1.210 5.329 1.00 90.12 118 ILE A O 1
ATOM 923 N N . LYS A 1 119 ? -6.991 -1.831 6.747 1.00 89.31 119 LYS A N 1
ATOM 924 C CA . LYS A 1 119 ? -6.465 -2.885 5.868 1.00 89.31 119 LYS A CA 1
ATOM 925 C C . LYS A 1 119 ? -7.529 -3.942 5.543 1.00 89.31 119 LYS A C 1
ATOM 927 O O . LYS A 1 119 ? -7.690 -4.306 4.381 1.00 89.31 119 LYS A O 1
ATOM 932 N N . LYS A 1 120 ? -8.290 -4.410 6.544 1.00 88.94 120 LYS A N 1
ATOM 933 C CA . LYS A 1 120 ? -9.414 -5.343 6.322 1.00 88.94 120 LYS A CA 1
ATOM 934 C C . LYS A 1 120 ? -10.505 -4.718 5.441 1.00 88.94 120 LYS A C 1
ATOM 936 O O . LYS A 1 120 ? -11.001 -5.381 4.535 1.00 88.94 120 LYS A O 1
ATOM 941 N N . LEU A 1 121 ? -10.854 -3.449 5.668 1.00 89.12 121 LEU A N 1
ATOM 942 C CA . LEU A 1 121 ? -11.854 -2.737 4.865 1.00 89.12 121 LEU A CA 1
ATOM 943 C C . LEU A 1 121 ? -11.415 -2.561 3.408 1.00 89.12 121 LEU A C 1
ATOM 945 O O . LEU A 1 121 ? -12.219 -2.768 2.503 1.00 89.12 121 LEU A O 1
ATOM 949 N N . ALA A 1 122 ? -10.152 -2.198 3.189 1.00 89.44 122 ALA A N 1
ATOM 950 C CA . ALA A 1 122 ? -9.573 -2.027 1.864 1.00 89.44 122 ALA A CA 1
ATOM 951 C C . ALA A 1 122 ? -9.617 -3.337 1.070 1.00 89.44 122 ALA A C 1
ATOM 953 O O . ALA A 1 122 ? -10.032 -3.317 -0.082 1.00 89.44 122 ALA A O 1
ATOM 954 N N . LYS A 1 123 ? -9.314 -4.476 1.708 1.00 89.06 123 LYS A N 1
ATOM 955 C CA . LYS A 1 123 ? -9.420 -5.800 1.078 1.00 89.06 123 LYS A CA 1
ATOM 956 C C . LYS A 1 123 ? -10.852 -6.135 0.645 1.00 89.06 123 LYS A C 1
ATOM 958 O O . LYS A 1 123 ? -11.063 -6.580 -0.474 1.00 89.06 123 LYS A O 1
ATOM 963 N N . ILE A 1 124 ? -11.847 -5.859 1.492 1.00 88.62 124 ILE A N 1
ATOM 964 C CA . ILE A 1 124 ? -13.264 -6.058 1.130 1.00 88.62 124 ILE A CA 1
ATOM 965 C C . ILE A 1 124 ? -13.647 -5.164 -0.060 1.00 88.62 124 ILE A C 1
ATOM 967 O O . ILE A 1 124 ? -14.357 -5.593 -0.964 1.00 88.62 124 ILE A O 1
ATOM 971 N N . LYS A 1 125 ? -13.173 -3.913 -0.078 1.00 87.88 125 LYS A N 1
ATOM 972 C CA . LYS A 1 125 ? -13.425 -2.970 -1.177 1.00 87.88 125 LYS A CA 1
ATOM 973 C C . LYS A 1 125 ? -12.740 -3.384 -2.477 1.00 87.88 125 LYS A C 1
ATOM 975 O O . LYS A 1 125 ? -13.327 -3.226 -3.542 1.00 87.88 125 LYS A O 1
ATOM 980 N N . GLU A 1 126 ? -11.543 -3.947 -2.386 1.00 85.25 126 GLU A N 1
ATOM 981 C CA . GLU A 1 126 ? -10.819 -4.526 -3.515 1.00 85.25 126 GLU A CA 1
ATOM 982 C C . GLU A 1 126 ? -11.571 -5.730 -4.100 1.00 85.25 126 GLU A C 1
ATOM 984 O O . GLU A 1 126 ? -11.789 -5.778 -5.307 1.00 85.25 126 GLU A O 1
ATOM 989 N N . GLU A 1 127 ? -12.067 -6.642 -3.256 1.00 86.88 127 GLU A N 1
ATOM 990 C CA . GLU A 1 127 ? -12.902 -7.784 -3.672 1.00 86.88 127 GLU A CA 1
ATOM 991 C C . GLU A 1 127 ? -14.218 -7.337 -4.345 1.00 86.88 127 GLU A C 1
ATOM 993 O O . GLU A 1 127 ? -14.746 -8.032 -5.210 1.00 86.88 127 GLU A O 1
ATOM 998 N N . GLN A 1 128 ? -14.725 -6.148 -3.999 1.00 86.50 128 GLN A N 1
ATOM 999 C CA . GLN A 1 128 ? -15.877 -5.502 -4.645 1.00 86.50 128 GLN A CA 1
ATOM 1000 C C . GLN A 1 128 ? -15.523 -4.764 -5.952 1.00 86.50 128 GLN A C 1
ATOM 1002 O O . GLN A 1 128 ? -16.405 -4.178 -6.580 1.00 86.50 128 GLN A O 1
ATOM 1007 N N . GLY A 1 129 ? -14.249 -4.744 -6.361 1.00 84.56 129 GLY A N 1
ATOM 1008 C CA . GLY A 1 129 ? -13.760 -4.011 -7.534 1.00 84.56 129 GLY A CA 1
ATOM 1009 C C . GLY A 1 129 ? -13.604 -2.498 -7.323 1.00 84.56 129 GLY A C 1
ATOM 1010 O O . GLY A 1 129 ? -13.290 -1.770 -8.263 1.00 84.56 129 GLY A O 1
ATOM 1011 N N . LEU A 1 130 ? -13.786 -1.994 -6.099 1.00 89.31 130 LEU A N 1
ATOM 1012 C CA . LEU A 1 130 ? -13.678 -0.573 -5.745 1.00 89.31 130 LEU A CA 1
ATOM 1013 C C . LEU A 1 130 ? -12.239 -0.208 -5.347 1.00 89.31 130 LEU A C 1
ATOM 1015 O O . LEU A 1 130 ? -11.976 0.283 -4.246 1.00 89.31 130 LEU A O 1
ATOM 1019 N N . ILE A 1 131 ? -11.296 -0.427 -6.266 1.00 86.69 131 ILE A N 1
ATOM 1020 C CA . ILE A 1 131 ? -9.851 -0.216 -6.050 1.00 86.69 131 ILE A CA 1
ATOM 1021 C C . ILE A 1 131 ? -9.544 1.243 -5.677 1.00 86.69 131 ILE A C 1
ATOM 1023 O O . ILE A 1 131 ? -8.740 1.510 -4.785 1.00 86.69 131 ILE A O 1
ATOM 1027 N N . ALA A 1 132 ? -10.222 2.204 -6.313 1.00 87.44 132 ALA A N 1
ATOM 1028 C CA . ALA A 1 132 ? -10.004 3.626 -6.050 1.00 87.44 132 ALA A CA 1
ATOM 1029 C C . ALA A 1 132 ? -10.348 4.019 -4.603 1.00 87.44 132 ALA A C 1
ATOM 1031 O O . ALA A 1 132 ? -9.588 4.757 -3.976 1.00 87.44 132 ALA A O 1
ATOM 1032 N N . GLU A 1 133 ? -11.455 3.496 -4.064 1.00 88.62 133 GLU A N 1
ATOM 1033 C CA . GLU A 1 133 ? -11.850 3.724 -2.669 1.00 88.62 133 GLU A CA 1
ATOM 1034 C C . GLU A 1 133 ? -10.898 3.016 -1.699 1.00 88.62 133 GLU A C 1
ATOM 1036 O O . GLU A 1 133 ? -10.516 3.595 -0.683 1.00 88.62 133 GLU A O 1
ATOM 1041 N N . ALA A 1 134 ? -10.480 1.784 -2.016 1.00 89.06 134 ALA A N 1
ATOM 1042 C CA . ALA A 1 134 ? -9.517 1.037 -1.208 1.00 89.06 134 ALA A CA 1
ATOM 1043 C C . ALA A 1 134 ? -8.173 1.781 -1.087 1.00 89.06 134 ALA A C 1
ATOM 1045 O O . ALA A 1 134 ? -7.614 1.877 0.009 1.00 89.06 134 ALA A O 1
ATOM 1046 N N . ALA A 1 135 ? -7.688 2.357 -2.193 1.00 87.19 135 ALA A N 1
ATOM 1047 C CA . ALA A 1 135 ? -6.458 3.142 -2.226 1.00 87.19 135 ALA A CA 1
ATOM 1048 C C . ALA A 1 135 ? -6.554 4.412 -1.363 1.00 87.19 135 ALA A C 1
ATOM 1050 O O . ALA A 1 135 ? -5.645 4.677 -0.578 1.00 87.19 135 ALA A O 1
ATOM 1051 N N . GLU A 1 136 ? -7.649 5.173 -1.467 1.00 89.81 136 GLU A N 1
ATOM 1052 C CA . GLU A 1 136 ? -7.860 6.381 -0.650 1.00 89.81 136 GLU A CA 1
ATOM 1053 C C . GLU A 1 136 ? -7.936 6.044 0.846 1.00 89.81 136 GLU A C 1
ATOM 1055 O O . GLU A 1 136 ? -7.226 6.651 1.647 1.00 89.81 136 GLU A O 1
ATOM 1060 N N . LEU A 1 137 ? -8.699 5.010 1.224 1.00 89.81 137 LEU A N 1
ATOM 1061 C CA . LEU A 1 137 ? -8.810 4.567 2.620 1.00 89.81 137 LEU A CA 1
ATOM 1062 C C . LEU A 1 137 ? -7.448 4.204 3.222 1.00 89.81 137 LEU A C 1
ATOM 1064 O O . LEU A 1 137 ? -7.132 4.599 4.344 1.00 89.81 137 LEU A O 1
ATOM 1068 N N . MET A 1 138 ? -6.625 3.461 2.479 1.00 88.69 138 MET A N 1
ATOM 1069 C CA . MET A 1 138 ? -5.288 3.075 2.931 1.00 88.69 138 MET A CA 1
ATOM 1070 C C . MET A 1 138 ? -4.348 4.279 3.062 1.00 88.69 138 MET A C 1
ATOM 1072 O O . MET A 1 138 ? -3.487 4.275 3.942 1.00 88.69 138 MET A O 1
ATOM 1076 N N . GLN A 1 139 ? -4.501 5.308 2.224 1.00 85.50 139 GLN A N 1
ATOM 1077 C CA . GLN A 1 139 ? -3.665 6.516 2.241 1.00 85.50 139 GLN A CA 1
ATOM 1078 C C . GLN A 1 139 ? -3.959 7.457 3.415 1.00 85.50 139 GLN A C 1
ATOM 1080 O O . GLN A 1 139 ? -3.069 8.210 3.814 1.00 85.50 139 GLN A O 1
ATOM 1085 N N . GLU A 1 140 ? -5.151 7.395 4.018 1.00 85.81 140 GLU A N 1
ATOM 1086 C CA . GLU A 1 140 ? -5.490 8.201 5.202 1.00 85.81 140 GLU A CA 1
ATOM 1087 C C . GLU A 1 140 ? -4.581 7.919 6.411 1.00 85.81 140 GLU A C 1
ATOM 1089 O O . GLU A 1 140 ? -4.497 8.733 7.336 1.00 85.81 140 GLU A O 1
ATOM 1094 N N . ILE A 1 141 ? -3.910 6.762 6.434 1.00 85.81 141 ILE A N 1
ATOM 1095 C CA . ILE A 1 141 ? -3.067 6.337 7.549 1.00 85.81 141 ILE A CA 1
ATOM 1096 C C . ILE A 1 141 ? -1.589 6.412 7.181 1.00 85.81 141 ILE A C 1
ATOM 1098 O O . ILE A 1 141 ? -1.072 5.641 6.371 1.00 85.81 141 ILE A O 1
ATOM 1102 N N . ALA A 1 142 ? -0.877 7.283 7.890 1.00 85.44 142 ALA A N 1
ATOM 1103 C CA . ALA A 1 142 ? 0.574 7.397 7.840 1.00 85.44 142 ALA A CA 1
ATOM 1104 C C . ALA A 1 142 ? 1.244 6.458 8.865 1.00 85.44 142 ALA A C 1
ATOM 1106 O O . ALA A 1 142 ? 1.750 6.906 9.902 1.00 85.44 142 ALA A O 1
ATOM 1107 N N . VAL A 1 143 ? 1.245 5.146 8.593 1.00 82.69 143 VAL A N 1
ATOM 1108 C CA . VAL A 1 143 ? 1.830 4.111 9.479 1.00 82.69 143 VAL A CA 1
ATOM 1109 C C . VAL A 1 143 ? 3.323 4.312 9.770 1.00 82.69 143 VAL A C 1
ATOM 1111 O O . VAL A 1 143 ? 3.843 3.804 10.767 1.00 82.69 143 VAL A O 1
ATOM 1114 N N . GLU A 1 144 ? 4.027 5.092 8.947 1.00 80.69 144 GLU A N 1
ATOM 1115 C CA . GLU A 1 144 ? 5.421 5.470 9.175 1.00 80.69 144 GLU A CA 1
ATOM 1116 C C . GLU A 1 144 ? 5.614 6.217 10.504 1.00 80.69 144 GLU A C 1
ATOM 1118 O O . GLU A 1 144 ? 6.648 6.057 11.159 1.00 80.69 144 GLU A O 1
ATOM 1123 N N . THR A 1 145 ? 4.594 6.957 10.950 1.00 82.44 145 THR A N 1
ATOM 1124 C CA . THR A 1 145 ? 4.628 7.767 12.176 1.00 82.44 145 THR A CA 1
ATOM 1125 C C . THR A 1 145 ? 4.403 6.948 13.452 1.00 82.44 145 THR A C 1
ATOM 1127 O O . THR A 1 145 ? 4.720 7.406 14.550 1.00 82.44 145 THR A O 1
ATOM 1130 N N . PHE A 1 146 ? 3.909 5.711 13.339 1.00 81.38 146 PHE A N 1
ATOM 1131 C CA . PHE A 1 146 ? 3.465 4.923 14.490 1.00 81.38 146 PHE A CA 1
ATOM 1132 C C . PHE A 1 146 ? 4.628 4.295 15.253 1.00 81.38 146 PHE A C 1
ATOM 1134 O O . PHE A 1 146 ? 5.119 3.232 14.889 1.00 81.38 146 PHE A O 1
ATOM 1141 N N . GLY A 1 147 ? 5.076 4.908 16.347 1.00 77.56 147 GLY A N 1
ATOM 1142 C CA . GLY A 1 147 ? 6.222 4.412 17.126 1.00 77.56 147 GLY A CA 1
ATOM 1143 C C . GLY A 1 147 ? 6.091 2.962 17.627 1.00 77.56 147 GLY A C 1
ATOM 1144 O O . GLY A 1 147 ? 7.081 2.238 17.631 1.00 77.56 147 GLY A O 1
ATOM 1145 N N . ALA A 1 148 ? 4.880 2.527 17.989 1.00 78.38 148 ALA A N 1
ATOM 1146 C CA . ALA A 1 148 ? 4.618 1.226 18.618 1.00 78.38 148 ALA A CA 1
ATOM 1147 C C . ALA A 1 148 ? 4.274 0.078 17.640 1.00 78.38 148 ALA A C 1
ATOM 1149 O O . ALA A 1 148 ? 4.087 -1.057 18.075 1.00 78.38 148 ALA A O 1
ATOM 1150 N N . MET A 1 149 ? 4.184 0.345 16.331 1.00 81.00 149 MET A N 1
ATOM 1151 C CA . MET A 1 149 ? 3.899 -0.685 15.322 1.00 81.00 149 MET A CA 1
ATOM 1152 C C . MET A 1 149 ? 5.185 -1.414 14.903 1.00 81.00 149 MET A C 1
ATOM 1154 O O . MET A 1 149 ? 6.225 -0.777 14.691 1.00 81.00 149 MET A O 1
ATOM 1158 N N . ALA A 1 150 ? 5.110 -2.740 14.744 1.00 79.94 150 ALA A N 1
ATOM 1159 C CA . ALA A 1 150 ? 6.230 -3.554 14.280 1.00 79.94 150 ALA A CA 1
ATOM 1160 C C . ALA A 1 150 ? 6.774 -3.062 12.929 1.00 79.94 150 ALA A C 1
ATOM 1162 O O . ALA A 1 150 ? 6.029 -2.675 12.028 1.00 79.94 150 ALA A O 1
ATOM 1163 N N . LYS A 1 151 ? 8.100 -3.115 12.761 1.00 79.75 151 LYS A N 1
ATOM 1164 C CA . LYS A 1 151 ? 8.765 -2.664 11.525 1.00 79.75 151 LYS A CA 1
ATOM 1165 C C . LYS A 1 151 ? 8.274 -3.429 10.292 1.00 79.75 151 LYS A C 1
ATOM 1167 O O . LYS A 1 151 ? 8.038 -2.811 9.261 1.00 79.75 151 LYS A O 1
ATOM 1172 N N . THR A 1 152 ? 8.105 -4.744 10.407 1.00 77.88 152 THR A N 1
ATOM 1173 C CA . THR A 1 152 ? 7.591 -5.611 9.334 1.00 77.88 152 THR A CA 1
ATOM 1174 C C . THR A 1 152 ? 6.162 -5.245 8.949 1.00 77.88 152 THR A C 1
ATOM 1176 O O . THR A 1 152 ? 5.865 -5.125 7.765 1.00 77.88 152 THR A O 1
ATOM 1179 N N . GLU A 1 153 ? 5.305 -4.973 9.937 1.00 83.12 153 GLU A N 1
ATOM 1180 C CA . GLU A 1 153 ? 3.919 -4.554 9.717 1.00 83.12 153 GLU A CA 1
ATOM 1181 C C . GLU A 1 153 ? 3.838 -3.203 8.995 1.00 83.12 153 GLU A C 1
ATOM 1183 O O . GLU A 1 153 ? 3.086 -3.075 8.030 1.00 83.12 153 GLU A O 1
ATOM 1188 N N . LYS A 1 154 ? 4.675 -2.228 9.375 1.00 84.19 154 LYS A N 1
ATOM 1189 C CA . LYS A 1 154 ? 4.767 -0.940 8.668 1.00 84.19 154 LYS A CA 1
ATOM 1190 C C . LYS A 1 154 ? 5.155 -1.107 7.206 1.00 84.19 154 LYS A C 1
ATOM 1192 O O . LYS A 1 154 ? 4.532 -0.504 6.341 1.00 84.19 154 LYS A O 1
ATOM 1197 N N . ILE A 1 155 ? 6.191 -1.906 6.936 1.00 81.94 155 ILE A N 1
ATOM 1198 C CA . ILE A 1 155 ? 6.660 -2.149 5.568 1.00 81.94 155 ILE A CA 1
ATOM 1199 C C . ILE A 1 155 ? 5.540 -2.805 4.768 1.00 81.94 155 ILE A C 1
ATOM 1201 O O . ILE A 1 155 ? 5.163 -2.273 3.733 1.00 81.94 155 ILE A O 1
ATOM 1205 N N . ALA A 1 156 ? 4.955 -3.891 5.278 1.00 82.00 156 ALA A N 1
ATOM 1206 C CA . ALA A 1 156 ? 3.858 -4.589 4.614 1.00 82.00 156 ALA A CA 1
ATOM 1207 C C . ALA A 1 156 ? 2.676 -3.655 4.304 1.00 82.00 156 ALA A C 1
ATOM 1209 O O . ALA A 1 156 ? 2.087 -3.739 3.232 1.00 82.00 156 ALA A O 1
ATOM 1210 N N . PHE A 1 157 ? 2.348 -2.737 5.214 1.00 87.44 157 PHE A N 1
ATOM 1211 C CA . PHE A 1 157 ? 1.279 -1.766 5.002 1.00 87.44 157 PHE A CA 1
ATOM 1212 C C . PHE A 1 157 ? 1.624 -0.738 3.911 1.00 87.44 157 PHE A C 1
ATOM 1214 O O . PHE A 1 157 ? 0.790 -0.472 3.051 1.00 87.44 157 PHE A O 1
ATOM 1221 N N . ILE A 1 158 ? 2.848 -0.196 3.897 1.00 85.62 158 ILE A N 1
ATOM 1222 C CA . ILE A 1 158 ? 3.287 0.747 2.850 1.00 85.62 158 ILE A CA 1
ATOM 1223 C C . ILE A 1 158 ? 3.368 0.049 1.485 1.00 85.62 158 ILE A C 1
ATOM 1225 O O . ILE A 1 158 ? 3.003 0.639 0.472 1.00 85.62 158 ILE A O 1
ATOM 1229 N N . LEU A 1 159 ? 3.801 -1.213 1.441 1.00 81.94 159 LEU A N 1
ATOM 1230 C CA . LEU A 1 159 ? 3.807 -2.007 0.211 1.00 81.94 159 LEU A CA 1
ATOM 1231 C C . LEU A 1 159 ? 2.402 -2.177 -0.363 1.00 81.94 159 LEU A C 1
ATOM 1233 O O . LEU A 1 159 ? 2.208 -1.984 -1.561 1.00 81.94 159 LEU A O 1
ATOM 1237 N N . GLU A 1 160 ? 1.418 -2.447 0.493 1.00 83.25 160 GLU A N 1
ATOM 1238 C CA . GLU A 1 160 ? 0.017 -2.523 0.080 1.00 83.25 160 GLU A CA 1
ATOM 1239 C C . GLU A 1 160 ? -0.503 -1.167 -0.432 1.00 83.25 160 GLU A C 1
ATOM 1241 O O . GLU A 1 160 ? -1.217 -1.111 -1.429 1.00 83.25 160 GLU A O 1
ATOM 1246 N N . GLN A 1 161 ? -0.100 -0.051 0.191 1.00 84.75 161 GLN A N 1
ATOM 1247 C CA . GLN A 1 161 ? -0.428 1.289 -0.315 1.00 84.75 161 GLN A CA 1
ATOM 1248 C C . GLN A 1 161 ? 0.163 1.525 -1.712 1.00 84.75 161 GLN A C 1
ATOM 1250 O O . GLN A 1 161 ? -0.522 2.059 -2.583 1.00 84.75 161 GLN A O 1
ATOM 1255 N N . VAL A 1 162 ? 1.425 1.137 -1.939 1.00 82.94 162 VAL A N 1
ATOM 1256 C CA . VAL A 1 162 ? 2.085 1.266 -3.249 1.00 82.94 162 VAL A CA 1
ATOM 1257 C C . VAL A 1 162 ? 1.359 0.417 -4.287 1.00 82.94 162 VAL A C 1
ATOM 1259 O O . VAL A 1 162 ? 1.051 0.923 -5.362 1.00 82.94 162 VAL A O 1
ATOM 1262 N N . ARG A 1 163 ? 1.036 -0.834 -3.948 1.00 82.81 163 ARG A N 1
ATOM 1263 C CA . ARG A 1 163 ? 0.268 -1.756 -4.790 1.00 82.81 163 ARG A CA 1
ATOM 1264 C C . ARG A 1 163 ? -1.052 -1.133 -5.253 1.00 82.81 163 ARG A C 1
ATOM 1266 O O . ARG A 1 163 ? -1.245 -0.974 -6.452 1.00 82.81 163 ARG A O 1
ATOM 1273 N N . LEU A 1 164 ? -1.899 -0.699 -4.318 1.00 83.00 164 LEU A N 1
ATOM 1274 C CA . LEU A 1 164 ? -3.204 -0.113 -4.644 1.00 83.00 164 LEU A CA 1
ATOM 1275 C C . LEU A 1 164 ? -3.081 1.188 -5.457 1.00 83.00 164 LEU A C 1
ATOM 1277 O O . LEU A 1 164 ? -3.930 1.478 -6.296 1.00 83.00 164 LEU A O 1
ATOM 1281 N N . CYS A 1 165 ? -2.021 1.980 -5.247 1.00 81.75 165 CYS A N 1
ATOM 1282 C CA . CYS A 1 165 ? -1.747 3.147 -6.094 1.00 81.75 165 CYS A CA 1
ATOM 1283 C C . CYS A 1 165 ? -1.381 2.750 -7.527 1.00 81.75 165 CYS A C 1
ATOM 1285 O O . CYS A 1 165 ? -1.801 3.425 -8.462 1.00 81.75 165 CYS A O 1
ATOM 1287 N N . LEU A 1 166 ? -0.605 1.677 -7.699 1.00 74.88 166 LEU A N 1
ATOM 1288 C CA . LEU A 1 166 ? -0.244 1.160 -9.017 1.00 74.88 166 LEU A CA 1
ATOM 1289 C C . LEU A 1 166 ? -1.464 0.587 -9.743 1.00 74.88 166 LEU A C 1
ATOM 1291 O O . LEU A 1 166 ? -1.601 0.842 -10.933 1.00 74.88 166 LEU A O 1
ATOM 1295 N N . ASP A 1 167 ? -2.359 -0.114 -9.038 1.00 74.38 167 ASP A N 1
ATOM 1296 C CA . ASP A 1 167 ? -3.639 -0.601 -9.586 1.00 74.38 167 ASP A CA 1
ATOM 1297 C C . ASP A 1 167 ? -4.550 0.546 -10.053 1.00 74.38 167 ASP A C 1
ATOM 1299 O O . ASP A 1 167 ? -5.352 0.385 -10.968 1.00 74.38 167 ASP A O 1
ATOM 1303 N N . ARG A 1 168 ? -4.412 1.727 -9.440 1.00 78.69 168 ARG A N 1
ATOM 1304 C CA . ARG A 1 168 ? -5.122 2.958 -9.814 1.00 78.69 168 ARG A CA 1
ATOM 1305 C C . ARG A 1 168 ? -4.397 3.787 -10.886 1.00 78.69 168 ARG A C 1
ATOM 1307 O O . ARG A 1 168 ? -4.796 4.922 -11.129 1.00 78.69 168 ARG A O 1
ATOM 1314 N N . GLU A 1 169 ? -3.310 3.279 -11.469 1.00 72.81 169 GLU A N 1
ATOM 1315 C CA . GLU A 1 169 ? -2.455 4.006 -12.429 1.00 72.81 169 GLU A CA 1
ATOM 1316 C C . GLU A 1 169 ? -1.865 5.320 -11.871 1.00 72.81 169 GLU A C 1
ATOM 1318 O O . GLU A 1 169 ? -1.480 6.239 -12.595 1.00 72.81 169 GLU A O 1
ATOM 1323 N N . ASP A 1 170 ? -1.753 5.429 -10.548 1.00 77.56 170 ASP A N 1
ATOM 1324 C CA . ASP A 1 170 ? -1.259 6.622 -9.873 1.00 77.56 170 ASP A CA 1
ATOM 1325 C C . ASP A 1 170 ? 0.230 6.504 -9.547 1.00 77.56 170 ASP A C 1
ATOM 1327 O O . ASP A 1 170 ? 0.664 6.312 -8.402 1.00 77.56 170 ASP A O 1
ATOM 1331 N N . TYR A 1 171 ? 1.035 6.609 -10.599 1.00 74.69 171 TYR A N 1
ATOM 1332 C CA . TYR A 1 171 ? 2.475 6.380 -10.525 1.00 74.69 171 TYR A CA 1
ATOM 1333 C C . TYR A 1 171 ? 3.205 7.417 -9.661 1.00 74.69 171 TYR A C 1
ATOM 1335 O O . TYR A 1 171 ? 4.182 7.084 -8.986 1.00 74.69 171 TYR A O 1
ATOM 1343 N N . VAL A 1 172 ? 2.721 8.663 -9.628 1.00 73.19 172 VAL A N 1
ATOM 1344 C CA . VAL A 1 172 ? 3.330 9.732 -8.822 1.00 73.19 172 VAL A CA 1
ATOM 1345 C C . VAL A 1 172 ? 3.147 9.438 -7.335 1.00 73.19 172 VAL A C 1
ATOM 1347 O O . VAL A 1 172 ? 4.117 9.491 -6.574 1.00 73.19 172 VAL A O 1
ATOM 1350 N N . ARG A 1 173 ? 1.931 9.073 -6.902 1.00 76.38 173 ARG A N 1
ATOM 1351 C CA . ARG A 1 173 ? 1.695 8.720 -5.495 1.00 76.38 173 ARG A CA 1
ATOM 1352 C C . ARG A 1 173 ? 2.417 7.426 -5.114 1.00 76.38 173 ARG A C 1
ATOM 1354 O O . ARG A 1 173 ? 3.039 7.388 -4.051 1.00 76.38 173 ARG A O 1
ATOM 1361 N N . ALA A 1 174 ? 2.441 6.419 -5.990 1.00 77.00 174 ALA A N 1
ATOM 1362 C CA . ALA A 1 174 ? 3.213 5.192 -5.772 1.00 77.00 174 ALA A CA 1
ATOM 1363 C C . ALA A 1 174 ? 4.717 5.475 -5.565 1.00 77.00 174 ALA A C 1
ATOM 1365 O O . ALA A 1 174 ? 5.347 4.910 -4.667 1.00 77.00 174 ALA A O 1
ATOM 1366 N N . GLN A 1 175 ? 5.296 6.404 -6.336 1.00 74.12 175 GLN A N 1
ATOM 1367 C CA . GLN A 1 175 ? 6.690 6.829 -6.175 1.00 74.12 175 GLN A CA 1
ATOM 1368 C C . GLN A 1 175 ? 6.938 7.558 -4.843 1.00 74.12 175 GLN A C 1
ATOM 1370 O O . GLN A 1 175 ? 7.980 7.371 -4.214 1.00 74.12 175 GLN A O 1
ATOM 1375 N N . ILE A 1 176 ? 5.999 8.394 -4.395 1.00 80.00 176 ILE A N 1
ATOM 1376 C CA . ILE A 1 176 ? 6.114 9.098 -3.109 1.00 80.00 176 ILE A CA 1
ATOM 1377 C C . ILE A 1 176 ? 6.066 8.096 -1.949 1.00 80.00 176 ILE A C 1
ATOM 1379 O O . ILE A 1 176 ? 6.866 8.191 -1.018 1.00 80.00 176 ILE A O 1
ATOM 1383 N N . LEU A 1 177 ? 5.157 7.122 -2.016 1.00 81.38 177 LEU A N 1
ATOM 1384 C CA . LEU A 1 177 ? 4.986 6.095 -0.990 1.00 81.38 177 LEU A CA 1
ATOM 1385 C C . LEU A 1 177 ? 6.181 5.138 -0.919 1.00 81.38 177 LEU A C 1
ATOM 1387 O O . LEU A 1 177 ? 6.649 4.845 0.179 1.00 81.38 177 LEU A O 1
ATOM 1391 N N . SER A 1 178 ? 6.749 4.721 -2.056 1.00 77.69 178 SER A N 1
ATOM 1392 C CA . SER A 1 178 ? 7.932 3.845 -2.063 1.00 77.69 178 SER A CA 1
ATOM 1393 C C . SER A 1 178 ? 9.152 4.496 -1.402 1.00 77.69 178 SER A C 1
ATOM 1395 O O . SER A 1 178 ? 9.898 3.832 -0.685 1.00 77.69 178 SER A O 1
ATOM 1397 N N . ARG A 1 179 ? 9.310 5.823 -1.525 1.00 79.06 179 ARG A N 1
ATOM 1398 C CA . ARG A 1 179 ? 10.374 6.582 -0.840 1.00 79.06 179 ARG A CA 1
ATOM 1399 C C . ARG A 1 179 ? 10.226 6.634 0.683 1.00 79.06 179 ARG A C 1
ATOM 1401 O O . ARG A 1 179 ? 11.205 6.946 1.362 1.00 79.06 179 ARG A O 1
ATOM 1408 N N . LYS A 1 180 ? 9.045 6.327 1.236 1.00 79.56 180 LYS A N 1
ATOM 1409 C CA . LYS A 1 180 ? 8.843 6.234 2.694 1.00 79.56 180 LYS A CA 1
ATOM 1410 C C . LYS A 1 180 ? 9.529 5.007 3.296 1.00 79.56 180 LYS A C 1
ATOM 1412 O O . LYS A 1 180 ? 9.825 4.998 4.491 1.00 79.56 180 LYS A O 1
ATOM 1417 N N . ILE A 1 181 ? 9.817 3.987 2.486 1.00 76.81 181 ILE A N 1
ATOM 1418 C CA . ILE A 1 181 ? 10.578 2.816 2.912 1.00 76.81 181 ILE A CA 1
ATOM 1419 C C . ILE A 1 181 ? 12.065 3.131 2.746 1.00 76.81 181 ILE A C 1
ATOM 1421 O O . ILE A 1 181 ? 12.584 3.222 1.636 1.00 76.81 181 ILE A O 1
ATOM 1425 N N . SER A 1 182 ? 12.778 3.305 3.860 1.00 68.62 182 SER A N 1
ATOM 1426 C CA . SER A 1 182 ? 14.226 3.508 3.796 1.00 68.62 182 SER A CA 1
ATOM 1427 C C . SER A 1 182 ? 14.925 2.205 3.370 1.00 68.62 182 SER A C 1
ATOM 1429 O O . SER A 1 182 ? 14.731 1.185 4.035 1.00 68.62 182 SER A O 1
ATOM 1431 N N . PRO A 1 183 ? 15.804 2.222 2.346 1.00 64.56 183 PRO A N 1
ATOM 1432 C CA . PRO A 1 183 ? 16.542 1.033 1.905 1.00 64.56 183 PRO A CA 1
ATOM 1433 C C . PRO A 1 183 ? 17.357 0.367 3.024 1.00 64.56 183 PRO A C 1
ATOM 1435 O O . PRO A 1 183 ? 17.495 -0.852 3.060 1.00 64.56 183 PRO A O 1
ATOM 1438 N N . ARG A 1 184 ? 17.817 1.161 4.002 1.00 63.22 184 ARG A N 1
ATOM 1439 C CA . ARG A 1 184 ? 18.572 0.694 5.177 1.00 63.22 184 ARG A CA 1
ATOM 1440 C C . ARG A 1 184 ? 17.766 -0.210 6.109 1.00 63.22 184 ARG A C 1
ATOM 1442 O O . ARG A 1 184 ? 18.344 -0.862 6.970 1.00 63.22 184 ARG A O 1
ATOM 1449 N N . VAL A 1 185 ? 16.440 -0.234 5.985 1.00 61.47 185 VAL A N 1
ATOM 1450 C CA . VAL A 1 185 ? 15.575 -1.107 6.793 1.00 61.47 185 VAL A CA 1
ATOM 1451 C C . VAL A 1 185 ? 15.728 -2.576 6.379 1.00 61.47 185 VAL A C 1
ATOM 1453 O O . VAL A 1 185 ? 15.464 -3.461 7.187 1.00 61.47 185 VAL A O 1
ATOM 1456 N N . PHE A 1 186 ? 16.217 -2.836 5.163 1.00 61.06 186 PHE A N 1
ATOM 1457 C CA . PHE A 1 186 ? 16.480 -4.180 4.645 1.00 61.06 186 PHE A CA 1
ATOM 1458 C C . PHE A 1 186 ? 17.928 -4.658 4.848 1.00 61.06 186 PHE A C 1
ATOM 1460 O O . PHE A 1 186 ? 18.241 -5.793 4.474 1.00 61.06 186 PHE A O 1
ATOM 1467 N N . ASP A 1 187 ? 18.797 -3.825 5.433 1.00 58.34 187 ASP A N 1
ATOM 1468 C CA . ASP A 1 187 ? 20.141 -4.224 5.855 1.00 58.34 187 ASP A CA 1
ATOM 1469 C C . ASP A 1 187 ? 20.055 -4.908 7.220 1.00 58.34 187 ASP A C 1
ATOM 1471 O O . ASP A 1 187 ? 20.035 -4.275 8.282 1.00 58.34 187 ASP A O 1
ATOM 1475 N N . VAL A 1 188 ? 19.987 -6.238 7.189 1.00 53.25 188 VAL A N 1
ATOM 1476 C CA . VAL A 1 188 ? 20.113 -7.055 8.394 1.00 53.25 188 VAL A CA 1
ATOM 1477 C C . VAL A 1 188 ? 21.595 -7.143 8.736 1.00 53.25 188 VAL A C 1
ATOM 1479 O O . VAL A 1 188 ? 22.328 -7.968 8.206 1.00 53.25 188 VAL A O 1
ATOM 1482 N N . ASP A 1 189 ? 22.036 -6.247 9.610 1.00 41.12 189 ASP A N 1
ATOM 1483 C CA . ASP A 1 189 ? 23.344 -6.292 10.255 1.00 41.12 189 ASP A CA 1
ATOM 1484 C C . ASP A 1 189 ? 23.289 -7.394 11.342 1.00 41.12 189 ASP A C 1
ATOM 1486 O O . ASP A 1 189 ? 22.655 -7.181 12.386 1.00 41.12 189 ASP A O 1
ATOM 1490 N N . PRO A 1 190 ? 23.917 -8.576 11.165 1.00 45.75 190 PRO A N 1
ATOM 1491 C CA . PRO A 1 190 ? 23.801 -9.697 12.113 1.00 45.75 190 PRO A CA 1
ATOM 1492 C C . PRO A 1 190 ? 24.399 -9.386 13.501 1.00 45.75 190 PRO A C 1
ATOM 1494 O O . PRO A 1 190 ? 24.221 -10.138 14.458 1.00 45.75 190 PRO A O 1
ATOM 1497 N N . SER A 1 191 ? 25.089 -8.250 13.648 1.00 46.62 191 SER A N 1
ATOM 1498 C CA . SER A 1 191 ? 25.628 -7.757 14.919 1.00 46.62 191 SER A CA 1
ATOM 1499 C C . SER A 1 191 ? 24.577 -7.116 15.845 1.00 46.62 191 SER A C 1
ATOM 1501 O O . SER A 1 191 ? 24.839 -6.957 17.040 1.00 46.62 191 SER A O 1
ATOM 1503 N N . LYS A 1 192 ? 23.386 -6.756 15.336 1.00 45.00 192 LYS A N 1
ATOM 1504 C CA . LYS A 1 192 ? 22.368 -6.000 16.095 1.00 45.00 192 LYS A CA 1
ATOM 1505 C C . LYS A 1 192 ? 21.274 -6.850 16.744 1.00 45.00 192 LYS A C 1
ATOM 1507 O O . LYS A 1 192 ? 20.592 -6.341 17.630 1.00 45.00 192 LYS A O 1
ATOM 1512 N N . GLU A 1 193 ? 21.146 -8.132 16.401 1.00 40.50 193 GLU A N 1
ATOM 1513 C CA . GLU A 1 193 ? 20.140 -9.027 17.007 1.00 40.50 193 GLU A CA 1
ATOM 1514 C C . GLU A 1 193 ? 20.462 -9.430 18.460 1.00 40.50 193 GLU A C 1
ATOM 1516 O O . GLU A 1 193 ? 19.580 -9.857 19.199 1.00 40.50 193 GLU A O 1
ATOM 1521 N N . LYS A 1 194 ? 21.704 -9.242 18.935 1.00 34.75 194 LYS A N 1
ATOM 1522 C CA . LYS A 1 194 ? 22.135 -9.652 20.289 1.00 34.75 194 LYS A CA 1
ATOM 1523 C C . LYS A 1 194 ? 22.031 -8.572 21.374 1.00 34.75 194 LYS A C 1
ATOM 1525 O O . LYS A 1 194 ? 22.730 -8.657 22.384 1.00 34.75 194 LYS A O 1
ATOM 1530 N N . LYS A 1 195 ? 21.169 -7.562 21.235 1.00 33.03 195 LYS A N 1
ATOM 1531 C CA . LYS A 1 195 ? 20.821 -6.702 22.381 1.00 33.03 195 LYS A CA 1
ATOM 1532 C C . LYS A 1 195 ? 19.457 -7.105 22.923 1.00 33.03 195 LYS A C 1
ATOM 1534 O O . LYS A 1 195 ? 18.434 -6.726 22.366 1.00 33.03 195 LYS A O 1
ATOM 1539 N N . LYS A 1 196 ? 19.469 -7.861 24.032 1.00 28.62 196 LYS A N 1
ATOM 1540 C CA . LYS A 1 196 ? 18.285 -8.065 24.881 1.00 28.62 196 LYS A CA 1
ATOM 1541 C C . LYS A 1 196 ? 17.600 -6.706 25.119 1.00 28.62 196 LYS A C 1
ATOM 1543 O O . LYS A 1 196 ? 18.323 -5.744 25.410 1.00 28.62 196 LYS A O 1
ATOM 1548 N N . PRO A 1 197 ? 16.263 -6.616 25.020 1.00 30.88 197 PRO A N 1
ATOM 1549 C CA . PRO A 1 197 ? 15.559 -5.381 25.325 1.00 30.88 197 PRO A CA 1
ATOM 1550 C C . PRO A 1 197 ? 15.845 -4.995 26.779 1.00 30.88 197 PRO A C 1
ATOM 1552 O O . PRO A 1 197 ? 15.695 -5.813 27.688 1.00 30.88 197 PRO A O 1
ATOM 1555 N N . LYS A 1 198 ? 16.318 -3.762 26.989 1.00 33.81 198 LYS A N 1
ATOM 1556 C CA . LYS A 1 198 ? 16.371 -3.163 28.322 1.00 33.81 198 LYS A CA 1
ATOM 1557 C C . LYS A 1 198 ? 14.941 -2.819 28.730 1.00 33.81 198 LYS A C 1
ATOM 1559 O O . LYS A 1 198 ? 14.180 -2.272 27.938 1.00 33.81 198 LYS A O 1
ATOM 1564 N N . GLU A 1 199 ? 14.608 -3.171 29.961 1.00 29.30 199 GLU A N 1
ATOM 1565 C CA . GLU A 1 199 ? 13.335 -2.903 30.623 1.00 29.30 199 GLU A CA 1
ATOM 1566 C C . GLU A 1 199 ? 13.016 -1.397 30.544 1.00 29.30 199 GLU A C 1
ATOM 1568 O O . GLU A 1 199 ? 13.760 -0.576 31.082 1.00 29.30 199 GLU A O 1
ATOM 1573 N N . GLY A 1 200 ? 11.965 -1.032 29.799 1.00 35.34 200 GLY A N 1
ATOM 1574 C CA . GLY A 1 200 ? 11.515 0.357 29.632 1.00 35.34 200 GLY A CA 1
ATOM 1575 C C . GLY A 1 200 ? 11.243 0.826 28.197 1.00 35.34 200 GLY A C 1
ATOM 1576 O O . GLY A 1 200 ? 10.746 1.937 28.033 1.00 35.34 200 GLY A O 1
ATOM 1577 N N . ASP A 1 201 ? 11.529 0.025 27.165 1.00 30.39 201 ASP A N 1
ATOM 1578 C CA . ASP A 1 201 ? 11.186 0.392 25.782 1.00 30.39 201 ASP A CA 1
ATOM 1579 C C . ASP A 1 201 ? 9.680 0.213 25.519 1.00 30.39 201 ASP A C 1
ATOM 1581 O O . ASP A 1 201 ? 9.076 -0.768 25.960 1.00 30.39 201 ASP A O 1
ATOM 1585 N N . ASN A 1 202 ? 9.067 1.179 24.822 1.00 33.06 202 ASN A N 1
ATOM 1586 C CA . ASN A 1 202 ? 7.643 1.167 24.471 1.00 33.06 202 ASN A CA 1
ATOM 1587 C C . ASN A 1 202 ? 7.250 -0.205 23.911 1.00 33.06 202 ASN A C 1
ATOM 1589 O O . ASN A 1 202 ? 7.883 -0.675 22.969 1.00 33.06 202 ASN A O 1
ATOM 1593 N N . VAL A 1 203 ? 6.216 -0.833 24.482 1.00 40.28 203 VAL A N 1
ATOM 1594 C CA . VAL A 1 203 ? 5.727 -2.154 24.061 1.00 40.28 203 VAL A CA 1
ATOM 1595 C C . VAL A 1 203 ? 5.363 -2.095 22.575 1.00 40.28 203 VAL A C 1
ATOM 1597 O O . VAL A 1 203 ? 4.307 -1.583 22.205 1.00 40.28 203 VAL A O 1
ATOM 1600 N N . VAL A 1 204 ? 6.267 -2.572 21.717 1.00 53.28 204 VAL A N 1
ATOM 1601 C CA . VAL A 1 204 ? 6.013 -2.747 20.287 1.00 53.28 204 VAL A CA 1
ATOM 1602 C C . VAL A 1 204 ? 5.043 -3.913 20.167 1.00 53.28 204 VAL A C 1
ATOM 1604 O O . VAL A 1 204 ? 5.332 -4.998 20.668 1.00 53.28 204 VAL A O 1
ATOM 1607 N N . GLN A 1 205 ? 3.885 -3.697 19.542 1.00 53.50 205 GLN A N 1
ATOM 1608 C CA . GLN A 1 205 ? 2.973 -4.808 19.277 1.00 53.50 205 GLN A CA 1
ATOM 1609 C C . GLN A 1 205 ? 3.632 -5.760 18.275 1.00 53.50 205 GLN A C 1
ATOM 1611 O O . GLN A 1 205 ? 4.120 -5.318 17.232 1.00 53.50 205 GLN A O 1
ATOM 1616 N N . GLU A 1 206 ? 3.644 -7.055 18.592 1.00 48.47 206 GLU A N 1
ATOM 1617 C CA . GLU A 1 206 ? 4.094 -8.085 17.659 1.00 48.47 206 GLU A CA 1
ATOM 1618 C C . GLU A 1 206 ? 3.218 -8.076 16.399 1.00 48.47 206 GLU A C 1
ATOM 1620 O O . GLU A 1 206 ? 2.007 -7.824 16.448 1.00 48.47 206 GLU A O 1
ATOM 1625 N N . ALA A 1 207 ? 3.860 -8.311 15.254 1.00 53.81 207 ALA A N 1
ATOM 1626 C CA . ALA A 1 207 ? 3.173 -8.430 13.980 1.00 53.81 207 ALA A CA 1
ATOM 1627 C C . ALA A 1 207 ? 2.238 -9.657 14.017 1.00 53.81 207 ALA A C 1
ATOM 1629 O O . ALA A 1 207 ? 2.659 -10.714 14.491 1.00 53.81 207 ALA A O 1
ATOM 1630 N N . PRO A 1 208 ? 0.995 -9.553 13.514 1.00 59.16 208 PRO A N 1
ATOM 1631 C CA . PRO A 1 208 ? 0.131 -10.710 13.300 1.00 59.16 208 PRO A CA 1
ATOM 1632 C C . PRO A 1 208 ? 0.853 -11.818 12.516 1.00 59.16 208 PRO A C 1
ATOM 1634 O O . PRO A 1 208 ? 1.620 -11.516 11.602 1.00 59.16 208 PRO A O 1
ATOM 1637 N N . GLY A 1 209 ? 0.578 -13.088 12.836 1.00 48.59 209 GLY A N 1
ATOM 1638 C CA . GLY A 1 209 ? 1.243 -14.250 12.220 1.00 48.59 209 GLY A CA 1
ATOM 1639 C C . GLY A 1 209 ? 1.076 -14.378 1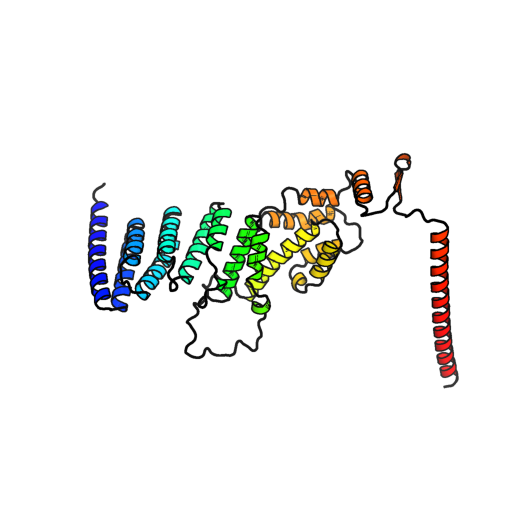0.697 1.00 48.59 209 GLY A C 1
ATOM 1640 O O . GLY A 1 209 ? 1.856 -15.081 10.067 1.00 48.59 209 GLY A O 1
ATOM 1641 N N . ASP A 1 210 ? 0.117 -13.659 10.108 1.00 54.69 210 ASP A N 1
ATOM 1642 C CA . ASP A 1 210 ? -0.110 -13.571 8.657 1.00 54.69 210 ASP A CA 1
ATOM 1643 C C . ASP A 1 210 ? 0.866 -12.629 7.924 1.00 54.69 210 ASP A C 1
ATOM 1645 O O . ASP A 1 210 ? 0.810 -12.506 6.699 1.00 54.69 210 ASP A O 1
ATOM 1649 N N . ILE A 1 211 ? 1.728 -11.898 8.640 1.00 57.84 211 ILE A N 1
ATOM 1650 C CA . ILE A 1 211 ? 2.674 -10.960 8.023 1.00 57.84 211 ILE A CA 1
ATOM 1651 C C . ILE A 1 211 ? 3.962 -11.708 7.651 1.00 57.84 211 ILE A C 1
ATOM 1653 O O . ILE A 1 211 ? 4.618 -12.240 8.550 1.00 57.84 211 ILE A O 1
ATOM 1657 N N . PRO A 1 212 ? 4.370 -11.714 6.363 1.00 60.31 212 PRO A N 1
ATOM 1658 C CA . PRO A 1 212 ? 5.584 -12.399 5.935 1.00 60.31 212 PRO A CA 1
ATOM 1659 C C . PRO A 1 212 ? 6.827 -11.847 6.635 1.00 60.31 212 PRO A C 1
ATOM 1661 O O . PRO A 1 212 ? 6.879 -10.686 7.062 1.00 60.31 212 PRO A O 1
ATOM 1664 N N . SER A 1 213 ? 7.861 -12.676 6.734 1.00 65.94 213 SER A N 1
ATOM 1665 C CA . SER A 1 213 ? 9.140 -12.281 7.322 1.00 65.94 213 SER A CA 1
ATOM 1666 C C . SER A 1 213 ? 9.779 -11.111 6.556 1.00 65.94 213 SER A C 1
ATOM 1668 O O . SER A 1 213 ? 9.488 -10.864 5.385 1.00 65.94 213 SER A O 1
ATOM 1670 N N . LEU A 1 214 ? 10.707 -10.384 7.192 1.00 60.28 214 LEU A N 1
ATOM 1671 C CA . LEU A 1 214 ? 11.407 -9.257 6.552 1.00 60.28 214 LEU A CA 1
ATOM 1672 C C . LEU A 1 214 ? 12.100 -9.671 5.234 1.00 60.28 214 LEU A C 1
ATOM 1674 O O . LEU A 1 214 ? 12.184 -8.873 4.304 1.00 60.28 214 LEU A O 1
ATOM 1678 N N . GLN A 1 215 ? 12.583 -10.915 5.149 1.00 58.25 215 GLN A N 1
ATOM 1679 C CA . GLN A 1 215 ? 13.227 -11.465 3.953 1.00 58.25 215 GLN A CA 1
ATOM 1680 C C . GLN A 1 215 ? 12.224 -11.767 2.832 1.00 58.25 215 GLN A C 1
ATOM 1682 O O . GLN A 1 215 ? 12.513 -11.489 1.671 1.00 58.25 215 GLN A O 1
ATOM 1687 N N . GLU A 1 216 ? 11.040 -12.281 3.160 1.00 62.53 216 GLU A N 1
ATOM 1688 C CA . GLU A 1 216 ? 9.970 -12.523 2.183 1.00 62.53 216 GLU A CA 1
ATOM 1689 C C . GLU A 1 216 ? 9.356 -11.213 1.691 1.00 62.53 216 GLU A C 1
ATOM 1691 O O . GLU A 1 216 ? 9.175 -11.043 0.493 1.00 62.53 216 GLU A O 1
ATOM 1696 N N . LEU A 1 217 ? 9.130 -10.241 2.582 1.00 62.03 217 LEU A N 1
ATOM 1697 C CA . LEU A 1 217 ? 8.692 -8.891 2.204 1.00 62.03 217 LEU A CA 1
ATOM 1698 C C . LEU A 1 217 ? 9.702 -8.207 1.281 1.00 62.03 217 LEU A C 1
ATOM 1700 O O . LEU A 1 217 ? 9.306 -7.533 0.333 1.00 62.03 217 LEU A O 1
ATOM 1704 N N . LYS A 1 218 ? 11.002 -8.402 1.538 1.00 63.66 218 LYS A N 1
ATOM 1705 C CA . LYS A 1 218 ? 12.070 -7.944 0.648 1.00 63.66 218 LYS A CA 1
ATOM 1706 C C . LYS A 1 218 ? 11.907 -8.585 -0.732 1.00 63.66 218 LYS A C 1
ATOM 1708 O O . LYS A 1 218 ? 11.819 -7.853 -1.709 1.00 63.66 218 LYS A O 1
ATOM 1713 N N . ARG A 1 219 ? 11.793 -9.914 -0.815 1.00 64.12 219 ARG A N 1
ATOM 1714 C CA . ARG A 1 219 ? 11.597 -10.623 -2.092 1.00 64.12 219 ARG A CA 1
ATOM 1715 C C . ARG A 1 219 ? 10.356 -10.154 -2.839 1.00 64.12 219 ARG A C 1
ATOM 1717 O O . ARG A 1 219 ? 10.487 -9.761 -3.984 1.00 64.12 219 ARG A O 1
ATOM 1724 N N . ILE A 1 220 ? 9.199 -10.095 -2.180 1.00 64.62 220 ILE A N 1
ATOM 1725 C CA . ILE A 1 220 ? 7.940 -9.635 -2.784 1.00 64.62 220 ILE A CA 1
ATOM 1726 C C . ILE A 1 220 ? 8.093 -8.206 -3.321 1.00 64.62 220 ILE A C 1
ATOM 1728 O O . ILE A 1 220 ? 7.704 -7.920 -4.447 1.00 64.62 220 ILE A O 1
ATOM 1732 N N . TYR A 1 221 ? 8.700 -7.302 -2.550 1.00 66.00 221 TYR A N 1
ATOM 1733 C CA . TYR A 1 221 ? 8.925 -5.926 -2.990 1.00 66.00 221 TYR A CA 1
ATOM 1734 C C . TYR A 1 221 ? 9.850 -5.833 -4.205 1.00 66.00 221 TYR A C 1
ATOM 1736 O O . TYR A 1 221 ? 9.532 -5.134 -5.167 1.00 66.00 221 TYR A O 1
ATOM 1744 N N . TYR A 1 222 ? 10.984 -6.536 -4.166 1.00 65.06 222 TYR A N 1
ATOM 1745 C CA . TYR A 1 222 ? 11.934 -6.548 -5.274 1.00 65.06 222 TYR A CA 1
ATOM 1746 C C . TYR A 1 222 ? 11.335 -7.213 -6.509 1.00 65.06 222 TYR A C 1
ATOM 1748 O O . TYR A 1 222 ? 11.453 -6.654 -7.591 1.00 65.06 222 TYR A O 1
ATOM 1756 N N . GLU A 1 223 ? 10.638 -8.335 -6.354 1.00 65.25 223 GLU A N 1
ATOM 1757 C CA . GLU A 1 223 ? 9.949 -9.028 -7.438 1.00 65.25 223 GLU A CA 1
ATOM 1758 C C . GLU A 1 223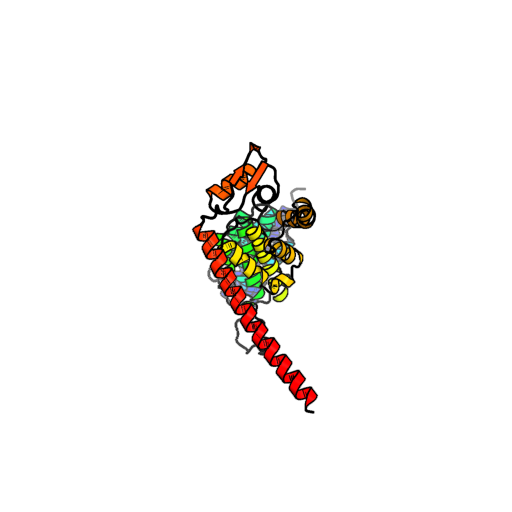 ? 8.919 -8.116 -8.107 1.00 65.25 223 GLU A C 1
ATOM 1760 O O . GLU A 1 223 ? 8.959 -7.943 -9.320 1.00 65.25 223 GLU A O 1
ATOM 1765 N N . LEU A 1 224 ? 8.072 -7.438 -7.329 1.00 62.69 224 LEU A N 1
ATOM 1766 C CA . LEU A 1 224 ? 7.049 -6.535 -7.862 1.00 62.69 224 LEU A CA 1
ATOM 1767 C C . LEU A 1 224 ? 7.638 -5.287 -8.534 1.00 62.69 224 LEU A C 1
ATOM 1769 O O . LEU A 1 224 ? 7.177 -4.885 -9.604 1.00 62.69 224 LEU A O 1
ATOM 1773 N N . MET A 1 225 ? 8.647 -4.651 -7.927 1.00 65.62 225 MET A N 1
ATOM 1774 C CA . MET A 1 225 ? 9.249 -3.443 -8.498 1.00 65.62 225 MET A CA 1
ATOM 1775 C C . MET A 1 225 ? 10.104 -3.747 -9.722 1.00 65.62 225 MET A C 1
ATOM 1777 O O . MET A 1 225 ? 9.963 -3.072 -10.739 1.00 65.62 225 MET A O 1
ATOM 1781 N N . ILE A 1 226 ? 10.987 -4.746 -9.638 1.00 67.06 226 ILE A N 1
ATOM 1782 C CA . ILE A 1 226 ? 11.903 -5.090 -10.728 1.00 67.06 226 ILE A CA 1
ATOM 1783 C C . ILE A 1 226 ? 11.112 -5.566 -11.939 1.00 67.06 226 ILE A C 1
ATOM 1785 O O . ILE A 1 226 ? 11.415 -5.129 -13.045 1.00 67.06 226 ILE A O 1
ATOM 1789 N N . ARG A 1 227 ? 10.083 -6.401 -11.753 1.00 68.38 227 ARG A N 1
ATOM 1790 C CA . ARG A 1 227 ? 9.288 -6.933 -12.866 1.00 68.38 227 ARG A CA 1
ATOM 1791 C C . ARG A 1 227 ? 8.610 -5.821 -13.671 1.00 68.38 227 ARG A C 1
ATOM 1793 O O . ARG A 1 227 ? 8.818 -5.724 -14.881 1.00 68.38 227 ARG A O 1
ATOM 1800 N N . LYS A 1 228 ? 7.949 -4.883 -12.981 1.00 66.31 228 LYS A N 1
ATOM 1801 C CA . LYS A 1 228 ? 7.372 -3.687 -13.613 1.00 66.31 228 LYS A CA 1
ATOM 1802 C C . LYS A 1 228 ? 8.427 -2.827 -14.295 1.00 66.31 228 LYS A C 1
ATOM 1804 O O . LYS A 1 228 ? 8.229 -2.426 -15.437 1.00 66.31 228 LYS A O 1
ATOM 1809 N N . ILE A 1 229 ? 9.543 -2.541 -13.619 1.00 68.75 229 ILE A N 1
ATOM 1810 C CA . ILE A 1 229 ? 10.637 -1.751 -14.202 1.00 68.75 229 ILE A CA 1
ATOM 1811 C C . ILE A 1 229 ? 11.137 -2.409 -15.491 1.00 68.75 229 ILE A C 1
ATOM 1813 O O . ILE A 1 229 ? 11.303 -1.714 -16.488 1.00 68.75 229 ILE A O 1
ATOM 1817 N N . CYS A 1 230 ? 11.314 -3.733 -15.504 1.00 69.81 230 CYS A N 1
ATOM 1818 C CA . CYS A 1 230 ? 11.762 -4.461 -16.687 1.00 69.81 230 CYS A CA 1
ATOM 1819 C C . CYS A 1 230 ? 10.796 -4.268 -17.860 1.00 69.81 230 CYS A C 1
ATOM 1821 O O . CYS A 1 230 ? 11.239 -3.867 -18.934 1.00 69.81 230 CYS A O 1
ATOM 1823 N N . TRP A 1 231 ? 9.489 -4.465 -17.664 1.00 70.88 231 TRP A N 1
ATOM 1824 C CA . TRP A 1 231 ? 8.522 -4.248 -18.743 1.00 70.88 231 TRP A CA 1
ATOM 1825 C C . TRP A 1 231 ? 8.428 -2.795 -19.192 1.00 70.88 231 TRP A C 1
ATOM 1827 O O . TRP A 1 231 ? 8.406 -2.540 -20.393 1.00 70.88 231 TRP A O 1
ATOM 1837 N N . TYR A 1 232 ? 8.421 -1.831 -18.269 1.00 68.56 232 TYR A N 1
ATOM 1838 C CA . TYR A 1 232 ? 8.412 -0.415 -18.643 1.00 68.56 232 TYR A CA 1
ATOM 1839 C C . TYR A 1 232 ? 9.675 -0.020 -19.416 1.00 68.56 232 TYR A C 1
ATOM 1841 O O . TYR A 1 232 ? 9.582 0.768 -20.352 1.00 68.56 232 TYR A O 1
ATOM 1849 N N . LEU A 1 233 ? 10.840 -0.591 -19.094 1.00 70.00 233 LEU A N 1
ATOM 1850 C CA . LEU A 1 233 ? 12.076 -0.372 -19.852 1.00 70.00 233 LEU A CA 1
ATOM 1851 C C . LEU A 1 233 ? 12.032 -0.997 -21.250 1.00 70.00 233 LEU A C 1
ATOM 1853 O O . LEU A 1 233 ? 12.558 -0.399 -22.189 1.00 70.00 233 LEU A O 1
ATOM 1857 N N . VAL A 1 234 ? 11.400 -2.165 -21.398 1.00 70.94 234 VAL A N 1
ATOM 1858 C CA . VAL A 1 234 ? 11.182 -2.818 -22.700 1.00 70.94 234 VAL A CA 1
ATOM 1859 C C . VAL A 1 234 ? 10.193 -2.014 -23.561 1.00 70.94 234 VAL A C 1
ATOM 1861 O O . VAL A 1 234 ? 10.390 -1.859 -24.767 1.00 70.94 234 VAL A O 1
ATOM 1864 N N . LEU A 1 235 ? 9.143 -1.462 -22.945 1.00 67.44 235 LEU A N 1
ATOM 1865 C CA . LEU A 1 235 ? 8.109 -0.662 -23.612 1.00 67.44 235 LEU A CA 1
ATOM 1866 C C . LEU A 1 235 ? 8.522 0.802 -23.846 1.00 67.44 235 LEU A C 1
ATOM 1868 O O . LEU A 1 235 ? 7.951 1.472 -24.706 1.00 67.44 235 LEU A O 1
ATOM 1872 N N . SER A 1 236 ? 9.519 1.327 -23.132 1.00 66.06 236 SER A N 1
ATOM 1873 C CA . SER A 1 236 ? 10.023 2.696 -23.315 1.00 66.06 236 SER A CA 1
ATOM 1874 C C . SER A 1 236 ? 10.718 2.854 -24.673 1.00 66.06 236 SER A C 1
ATOM 1876 O O . SER A 1 236 ? 11.405 1.925 -25.101 1.00 66.06 236 SER A O 1
ATOM 1878 N N . PRO A 1 237 ? 10.547 3.979 -25.398 1.00 66.75 237 PRO A N 1
ATOM 1879 C CA . PRO A 1 237 ? 11.305 4.237 -26.624 1.00 66.75 237 PRO A CA 1
ATOM 1880 C C . PRO A 1 237 ? 12.814 4.229 -26.348 1.00 66.75 237 PRO A C 1
ATOM 1882 O O . PRO A 1 237 ? 13.247 4.496 -25.226 1.00 66.75 237 PRO A O 1
ATOM 1885 N N . HIS A 1 238 ? 13.610 3.911 -27.372 1.00 68.56 238 HIS A N 1
ATOM 1886 C CA . HIS A 1 238 ? 15.062 3.902 -27.243 1.00 68.56 238 HIS A CA 1
ATOM 1887 C C . HIS A 1 238 ? 15.586 5.333 -27.116 1.00 68.56 238 HIS A C 1
ATOM 1889 O O . HIS A 1 238 ? 15.545 6.113 -28.066 1.00 68.56 238 HIS A O 1
ATOM 1895 N N . ASP A 1 239 ? 16.087 5.666 -25.935 1.00 72.25 239 ASP A N 1
ATOM 1896 C CA . ASP A 1 239 ? 16.788 6.908 -25.658 1.00 72.25 239 ASP A CA 1
ATOM 1897 C C . ASP A 1 239 ? 18.043 6.623 -24.800 1.00 72.25 239 ASP A C 1
ATOM 1899 O O . ASP A 1 239 ? 18.215 5.522 -24.251 1.00 72.25 239 ASP A O 1
ATOM 1903 N N . PRO A 1 240 ? 18.972 7.591 -24.679 1.00 74.00 240 PRO A N 1
ATOM 1904 C CA . PRO A 1 240 ? 20.165 7.414 -23.852 1.00 74.00 240 PRO A CA 1
ATOM 1905 C C . PRO A 1 240 ? 19.837 7.094 -22.384 1.00 74.00 240 PRO A C 1
ATOM 1907 O O . PRO A 1 240 ? 20.608 6.404 -21.715 1.00 74.00 240 PRO A O 1
ATOM 1910 N N . MET A 1 241 ? 18.687 7.564 -21.883 1.00 72.31 241 MET A N 1
ATOM 1911 C CA . MET A 1 241 ? 18.215 7.299 -20.523 1.00 72.31 241 MET A CA 1
ATOM 1912 C C . MET A 1 241 ? 17.785 5.839 -20.345 1.00 72.31 241 MET A C 1
ATOM 1914 O O . MET A 1 241 ? 18.216 5.194 -19.396 1.00 72.31 241 MET A O 1
ATOM 1918 N N . GLN A 1 242 ? 16.993 5.298 -21.266 1.00 79.56 242 GLN A N 1
ATOM 1919 C CA . GLN A 1 242 ? 16.546 3.911 -21.310 1.00 79.56 242 GLN A CA 1
ATOM 1920 C C . GLN A 1 242 ? 17.747 2.984 -21.425 1.00 79.56 242 GLN A C 1
ATOM 1922 O O . GLN A 1 242 ? 17.846 2.046 -20.643 1.00 79.56 242 GLN A O 1
ATOM 1927 N N . SER A 1 243 ? 18.721 3.302 -22.282 1.00 74.69 243 SER A N 1
ATOM 1928 C CA . SER A 1 243 ? 19.967 2.530 -22.390 1.00 74.69 243 SER A CA 1
ATOM 1929 C C . SER A 1 243 ? 20.768 2.534 -21.083 1.00 74.69 243 SER A C 1
ATOM 1931 O O . SER A 1 243 ? 21.286 1.501 -20.658 1.00 74.69 243 SER A O 1
ATOM 1933 N N . SER A 1 244 ? 20.856 3.686 -20.414 1.00 77.88 244 SER A N 1
ATOM 1934 C CA . SER A 1 244 ? 21.521 3.814 -19.112 1.00 77.88 244 SER A CA 1
ATOM 1935 C C . SER A 1 244 ? 20.801 3.009 -18.023 1.00 77.88 244 SER A C 1
ATOM 1937 O O . SER A 1 244 ? 21.424 2.212 -17.321 1.00 77.88 244 SER A O 1
ATOM 1939 N N . LEU A 1 245 ? 19.475 3.150 -17.923 1.00 75.75 245 LEU A N 1
ATOM 1940 C CA . LEU A 1 245 ? 18.641 2.435 -16.956 1.00 75.75 245 LEU A CA 1
ATOM 1941 C C . LEU A 1 245 ? 18.639 0.924 -17.194 1.00 75.75 245 LEU A C 1
ATOM 1943 O O . LEU A 1 245 ? 18.628 0.157 -16.235 1.00 75.75 245 LEU A O 1
ATOM 1947 N N . LEU A 1 246 ? 18.675 0.487 -18.451 1.00 76.44 246 LEU A N 1
ATOM 1948 C CA . LEU A 1 246 ? 18.661 -0.924 -18.816 1.00 76.44 246 LEU A CA 1
ATOM 1949 C C . LEU A 1 246 ? 19.985 -1.608 -18.438 1.00 76.44 246 LEU A C 1
ATOM 1951 O O . LEU A 1 246 ? 19.963 -2.683 -17.840 1.00 76.44 246 LEU A O 1
ATOM 1955 N N . ASN A 1 247 ? 21.123 -0.940 -18.649 1.00 78.25 247 ASN A N 1
ATOM 1956 C CA . ASN A 1 247 ? 22.419 -1.406 -18.143 1.00 78.25 247 ASN A CA 1
ATOM 1957 C C . ASN A 1 247 ? 22.483 -1.384 -16.606 1.00 78.25 247 ASN A C 1
ATOM 1959 O O . ASN A 1 247 ? 22.884 -2.372 -15.996 1.00 78.25 247 ASN A O 1
ATOM 1963 N N . ALA A 1 248 ? 22.000 -0.312 -15.966 1.00 76.94 248 ALA A N 1
ATOM 1964 C CA . ALA A 1 248 ? 21.961 -0.216 -14.505 1.00 76.94 248 ALA A CA 1
ATOM 1965 C C . ALA A 1 248 ? 21.087 -1.308 -13.860 1.00 76.94 248 ALA A C 1
ATOM 1967 O O . ALA A 1 248 ? 21.429 -1.834 -12.804 1.00 76.94 248 ALA A O 1
ATOM 1968 N N . THR A 1 249 ? 19.976 -1.672 -14.507 1.00 74.44 249 THR A N 1
ATOM 1969 C CA . THR A 1 249 ? 19.086 -2.752 -14.055 1.00 74.44 249 THR A CA 1
ATOM 1970 C C . THR A 1 249 ? 19.743 -4.125 -14.244 1.00 74.44 249 THR A C 1
ATOM 1972 O O . THR A 1 249 ? 19.617 -4.990 -13.383 1.00 74.44 249 THR A O 1
ATOM 1975 N N . LEU A 1 250 ? 20.504 -4.339 -15.324 1.00 73.81 250 LEU A N 1
ATOM 1976 C CA . LEU A 1 250 ? 21.230 -5.595 -15.572 1.00 73.81 250 LEU A CA 1
ATOM 1977 C C . LEU A 1 250 ? 22.392 -5.858 -14.603 1.00 73.81 250 LEU A C 1
ATOM 1979 O O . LEU A 1 250 ? 22.699 -7.026 -14.320 1.00 73.81 250 LEU A O 1
ATOM 1983 N N . ASP A 1 251 ? 23.008 -4.791 -14.100 1.00 73.31 251 ASP A N 1
ATOM 1984 C CA . ASP A 1 251 ? 24.073 -4.842 -13.096 1.00 73.31 251 ASP A CA 1
ATOM 1985 C C . ASP A 1 251 ? 23.548 -5.116 -11.673 1.00 73.31 251 ASP A C 1
ATOM 1987 O O . ASP A 1 251 ? 24.334 -5.426 -10.769 1.00 73.31 251 ASP A O 1
ATOM 1991 N N . ASP A 1 252 ? 22.228 -5.058 -11.452 1.00 70.31 252 ASP A N 1
ATOM 1992 C CA . ASP A 1 252 ? 21.635 -5.376 -10.155 1.00 70.31 252 ASP A CA 1
ATOM 1993 C C . ASP A 1 252 ? 21.785 -6.876 -9.837 1.00 70.31 252 ASP A C 1
ATOM 1995 O O . ASP A 1 252 ? 21.354 -7.766 -10.578 1.00 70.31 252 ASP A O 1
ATOM 1999 N N . LYS A 1 253 ? 22.384 -7.176 -8.679 1.00 67.31 253 LYS A N 1
ATOM 2000 C CA . LYS A 1 253 ? 22.569 -8.548 -8.183 1.00 67.31 253 LYS A CA 1
ATOM 2001 C C . LYS A 1 253 ? 21.234 -9.238 -7.906 1.00 67.31 253 LYS A C 1
ATOM 2003 O O . LYS A 1 253 ? 21.148 -10.455 -8.060 1.00 67.31 253 LYS A O 1
ATOM 2008 N N . ASN A 1 254 ? 20.199 -8.481 -7.542 1.00 62.94 254 ASN A N 1
ATOM 2009 C CA . ASN A 1 254 ? 18.871 -9.019 -7.240 1.00 62.94 254 ASN A CA 1
ATOM 2010 C C . ASN A 1 254 ? 18.147 -9.506 -8.505 1.00 62.94 254 ASN A C 1
ATOM 2012 O O . ASN A 1 254 ? 17.265 -10.353 -8.420 1.00 62.94 254 ASN A O 1
ATOM 2016 N N . LEU A 1 255 ? 18.582 -9.072 -9.697 1.00 61.09 255 LEU A N 1
ATOM 2017 C CA . LEU A 1 255 ? 18.061 -9.582 -10.967 1.00 61.09 255 LEU A CA 1
ATOM 2018 C C . LEU A 1 255 ? 18.399 -11.067 -11.198 1.00 61.09 255 LEU A C 1
ATOM 2020 O O . LEU A 1 255 ? 17.800 -11.713 -12.053 1.00 61.09 255 LEU A O 1
ATOM 2024 N N . SER A 1 256 ? 19.362 -11.621 -10.449 1.00 60.84 256 SER A N 1
ATOM 2025 C CA . SER A 1 256 ? 19.647 -13.063 -10.457 1.00 60.84 256 SER A CA 1
ATOM 2026 C C . SER A 1 256 ? 18.522 -13.904 -9.845 1.00 60.84 256 SER A C 1
ATOM 2028 O O . SER A 1 256 ? 18.410 -15.081 -10.180 1.00 60.84 256 SER A O 1
ATOM 2030 N N . GLU A 1 257 ? 17.663 -13.306 -9.011 1.00 62.66 257 GLU A N 1
ATOM 2031 C CA . GLU A 1 257 ? 16.487 -13.974 -8.444 1.00 62.66 257 GLU A CA 1
ATOM 2032 C C . GLU A 1 257 ? 15.378 -14.170 -9.495 1.00 62.66 257 GLU A C 1
ATOM 2034 O O . GLU A 1 257 ? 14.529 -15.042 -9.327 1.00 62.66 257 GLU A O 1
ATOM 2039 N N . ILE A 1 258 ? 15.416 -13.420 -10.609 1.00 67.38 258 ILE A N 1
ATOM 2040 C CA . ILE A 1 258 ? 14.424 -13.479 -11.692 1.00 67.38 258 ILE A CA 1
ATOM 2041 C C . ILE A 1 258 ? 15.116 -13.734 -13.050 1.00 67.38 258 ILE A C 1
ATOM 2043 O O . ILE A 1 258 ? 15.295 -12.820 -13.864 1.00 67.38 258 ILE A O 1
ATOM 2047 N N . PRO A 1 259 ? 15.520 -14.986 -13.334 1.00 68.75 259 PRO A N 1
ATOM 2048 C CA . PRO A 1 259 ? 16.353 -15.309 -14.493 1.00 68.75 259 PRO A CA 1
ATOM 2049 C C . PRO A 1 259 ? 15.686 -15.010 -15.848 1.00 68.75 259 PRO A C 1
ATOM 2051 O O . PRO A 1 259 ? 16.379 -14.584 -16.771 1.00 68.75 259 PRO A O 1
ATOM 2054 N N . HIS A 1 260 ? 14.362 -15.163 -15.974 1.00 71.50 260 HIS A N 1
ATOM 2055 C CA . HIS A 1 260 ? 13.631 -14.917 -17.228 1.00 71.50 260 HIS A CA 1
ATOM 2056 C C . HIS A 1 260 ? 13.685 -13.444 -17.667 1.00 71.50 260 HIS A C 1
ATOM 2058 O O . HIS A 1 260 ? 13.978 -13.156 -18.829 1.00 71.50 260 HIS A O 1
ATOM 2064 N N . PHE A 1 261 ? 13.517 -12.506 -16.730 1.00 68.44 261 PHE A N 1
ATOM 2065 C CA . PHE A 1 261 ? 13.593 -11.065 -16.996 1.00 68.44 261 PHE A CA 1
ATOM 2066 C C . PHE A 1 261 ? 15.021 -10.592 -17.270 1.00 68.44 261 PHE A C 1
ATOM 2068 O O . PHE A 1 261 ? 15.246 -9.736 -18.125 1.00 68.44 261 PHE A O 1
ATOM 2075 N N . ARG A 1 262 ? 16.014 -11.202 -16.612 1.00 73.69 262 ARG A N 1
ATOM 2076 C CA . ARG A 1 262 ? 17.427 -10.966 -16.928 1.00 73.69 262 ARG A CA 1
ATOM 2077 C C . ARG A 1 262 ? 17.758 -11.358 -18.367 1.00 73.69 262 ARG A C 1
ATOM 2079 O O . ARG A 1 262 ? 18.502 -10.638 -19.029 1.00 73.69 262 ARG A O 1
ATOM 2086 N N . LEU A 1 263 ? 17.227 -12.483 -18.849 1.00 75.31 263 LEU A N 1
ATOM 2087 C CA . LEU A 1 263 ? 17.404 -12.914 -20.237 1.00 75.31 263 LEU A CA 1
ATOM 2088 C C . LEU A 1 263 ? 16.737 -11.942 -21.216 1.00 75.31 263 LEU A C 1
ATOM 2090 O O . LEU A 1 263 ? 17.386 -11.558 -22.186 1.00 75.31 263 LEU A O 1
ATOM 2094 N N . LEU A 1 264 ? 15.520 -11.480 -20.915 1.00 74.94 264 LEU A N 1
ATOM 2095 C CA . LEU A 1 264 ? 14.797 -10.504 -21.734 1.00 74.94 264 LEU A CA 1
ATOM 2096 C C . LEU A 1 264 ? 15.590 -9.197 -21.886 1.00 74.94 264 LEU A C 1
ATOM 2098 O O . LEU A 1 264 ? 15.834 -8.735 -22.999 1.00 74.94 264 LEU A O 1
ATOM 2102 N N . LEU A 1 265 ? 16.057 -8.623 -20.771 1.00 75.06 265 LEU A N 1
ATOM 2103 C CA . LEU A 1 265 ? 16.868 -7.404 -20.805 1.00 75.06 265 LEU A CA 1
ATOM 2104 C C . LEU A 1 265 ? 18.209 -7.632 -21.511 1.00 75.06 265 LEU A C 1
ATOM 2106 O O . LEU A 1 265 ? 18.658 -6.775 -22.267 1.00 75.06 265 LEU A O 1
ATOM 2110 N N . LYS A 1 266 ? 18.845 -8.792 -21.311 1.00 79.06 266 LYS A N 1
ATOM 2111 C CA . LYS A 1 266 ? 20.107 -9.117 -21.984 1.00 79.06 266 LYS A CA 1
ATOM 2112 C C . LYS A 1 266 ? 19.929 -9.201 -23.499 1.00 79.06 266 LYS A C 1
ATOM 2114 O O . LYS A 1 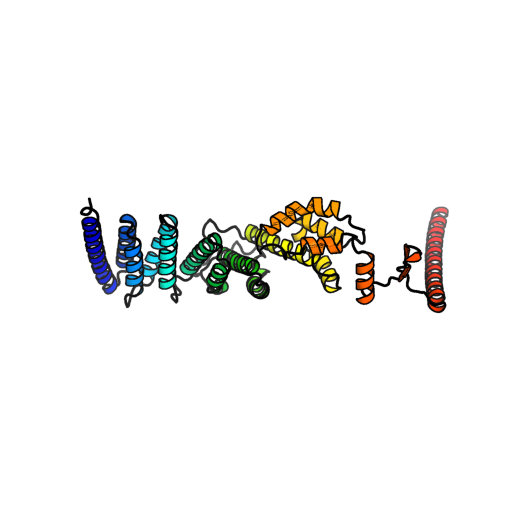266 ? 20.773 -8.673 -24.212 1.00 79.06 266 LYS A O 1
ATOM 2119 N N . GLN A 1 267 ? 18.840 -9.811 -23.968 1.00 74.19 267 GLN A N 1
ATOM 2120 C CA . GLN A 1 267 ? 18.501 -9.875 -25.391 1.00 74.19 267 GLN A CA 1
ATOM 2121 C C . GLN A 1 267 ? 18.315 -8.478 -25.998 1.00 74.19 267 GLN A C 1
ATOM 2123 O O . GLN A 1 267 ? 18.731 -8.252 -27.128 1.00 74.19 267 GLN A O 1
ATOM 2128 N N . LEU A 1 268 ? 17.762 -7.527 -25.239 1.00 71.00 268 LEU A N 1
ATOM 2129 C CA . LEU A 1 268 ? 17.602 -6.135 -25.677 1.00 71.00 268 LEU A CA 1
ATOM 2130 C C . LEU A 1 268 ? 18.908 -5.321 -25.663 1.00 71.00 268 LEU A C 1
ATOM 2132 O O . LEU A 1 268 ? 19.018 -4.362 -26.422 1.00 71.00 268 LEU A O 1
ATOM 2136 N N . VAL A 1 269 ? 19.896 -5.673 -24.827 1.00 72.94 269 VAL A N 1
ATOM 2137 C CA . VAL A 1 269 ? 21.244 -5.056 -24.867 1.00 72.94 269 VAL A CA 1
ATOM 2138 C C . VAL A 1 269 ? 22.081 -5.596 -26.008 1.00 72.94 269 VAL A C 1
ATOM 2140 O O . VAL A 1 269 ? 22.865 -4.861 -26.609 1.00 72.94 269 VAL A O 1
ATOM 2143 N N . THR A 1 270 ? 21.993 -6.900 -26.262 1.00 72.50 270 THR A N 1
ATOM 2144 C CA . THR A 1 270 ? 22.764 -7.516 -27.334 1.00 72.50 270 THR A CA 1
ATOM 2145 C C . THR A 1 270 ? 22.332 -6.907 -28.660 1.00 72.50 270 THR A C 1
ATOM 2147 O O . THR A 1 270 ? 21.145 -6.883 -28.966 1.00 72.50 270 THR A O 1
ATOM 2150 N N . MET A 1 271 ? 23.290 -6.425 -29.458 1.00 61.66 271 MET A N 1
ATOM 2151 C CA . MET A 1 271 ? 23.048 -5.872 -30.801 1.00 61.66 271 MET A CA 1
ATOM 2152 C C . MET A 1 271 ? 22.702 -6.980 -31.819 1.00 61.66 271 MET A C 1
ATOM 2154 O O . MET A 1 271 ? 23.214 -6.997 -32.937 1.00 61.66 271 MET A O 1
ATOM 2158 N N . GLU A 1 272 ? 21.882 -7.945 -31.412 1.00 72.19 272 GLU A N 1
ATOM 2159 C CA . GLU A 1 272 ? 21.441 -9.092 -32.193 1.00 72.19 272 GLU A CA 1
ATOM 2160 C C . GLU A 1 272 ? 19.979 -8.896 -32.601 1.00 72.19 272 GLU A C 1
ATOM 2162 O O . GLU A 1 272 ? 19.165 -8.359 -31.850 1.00 72.19 272 GLU A O 1
ATOM 2167 N N . VAL A 1 273 ? 19.635 -9.325 -33.815 1.00 68.00 273 VAL A N 1
ATOM 2168 C CA . VAL A 1 273 ? 18.257 -9.241 -34.308 1.00 68.00 273 VAL A CA 1
ATOM 2169 C C . VAL A 1 273 ? 17.408 -10.281 -33.581 1.00 68.00 273 VAL A C 1
ATOM 2171 O O . VAL A 1 273 ? 17.694 -11.477 -33.639 1.00 68.00 273 VAL A O 1
ATOM 2174 N N . ILE A 1 274 ? 16.343 -9.830 -32.922 1.00 70.88 274 ILE A N 1
ATOM 2175 C CA . ILE A 1 274 ? 15.437 -10.698 -32.172 1.00 70.88 274 ILE A CA 1
ATOM 2176 C C . ILE A 1 274 ? 14.255 -11.103 -33.054 1.00 70.88 274 ILE A C 1
ATOM 2178 O O . ILE A 1 274 ? 13.555 -10.257 -33.607 1.00 70.88 274 ILE A O 1
ATOM 2182 N N . GLN A 1 275 ? 13.977 -12.404 -33.141 1.00 72.81 275 GLN A N 1
ATOM 2183 C CA . GLN A 1 275 ? 12.785 -12.901 -33.821 1.00 72.81 275 GLN A CA 1
ATOM 2184 C C . GLN A 1 275 ? 11.552 -12.782 -32.912 1.00 72.81 275 GLN A C 1
ATOM 2186 O O . GLN A 1 275 ? 11.446 -13.494 -31.908 1.00 72.81 275 GLN A O 1
ATOM 2191 N N . TRP A 1 276 ? 10.588 -11.935 -33.300 1.00 68.88 276 TRP A N 1
ATOM 2192 C CA . TRP A 1 276 ? 9.365 -11.679 -32.526 1.00 68.88 276 TRP A CA 1
ATOM 2193 C C . TRP A 1 276 ? 8.642 -12.949 -32.093 1.00 68.88 276 TRP A C 1
ATOM 2195 O O . TRP A 1 276 ? 8.269 -13.082 -30.937 1.00 68.88 276 TRP A O 1
ATOM 2205 N N . THR A 1 277 ? 8.429 -13.887 -33.016 1.00 72.88 277 THR A N 1
ATOM 2206 C CA . THR A 1 277 ? 7.641 -15.095 -32.749 1.00 72.88 277 THR A CA 1
ATOM 2207 C C . THR A 1 277 ? 8.279 -15.966 -31.674 1.00 72.88 277 THR A C 1
ATOM 2209 O O . THR A 1 277 ? 7.570 -16.516 -30.837 1.00 72.88 277 THR A O 1
ATOM 2212 N N . SER A 1 278 ? 9.611 -16.060 -31.663 1.00 75.69 278 SER A N 1
ATOM 2213 C CA . SER A 1 278 ? 10.341 -16.811 -30.643 1.00 75.69 278 SER A CA 1
ATOM 2214 C C . SER A 1 278 ? 10.302 -16.100 -29.293 1.00 75.69 278 SER A C 1
ATOM 2216 O O . SER A 1 278 ? 10.115 -16.759 -28.276 1.00 75.69 278 SER A O 1
ATOM 2218 N N . LEU A 1 279 ? 10.453 -14.772 -29.276 1.00 73.19 279 LEU A N 1
ATOM 2219 C CA . LEU A 1 279 ? 10.386 -13.982 -28.046 1.00 73.19 279 LEU A CA 1
ATOM 2220 C C . LEU A 1 279 ? 8.972 -14.003 -27.453 1.00 73.19 279 LEU A C 1
ATOM 2222 O O . LEU A 1 279 ? 8.793 -14.333 -26.285 1.00 73.19 279 LEU A O 1
ATOM 2226 N N . TRP A 1 280 ? 7.954 -13.729 -28.266 1.00 71.75 280 TRP A N 1
ATOM 2227 C CA . TRP A 1 280 ? 6.567 -13.685 -27.821 1.00 71.75 280 TRP A CA 1
ATOM 2228 C C . TRP A 1 280 ? 6.101 -15.042 -27.296 1.00 71.75 280 TRP A C 1
ATOM 2230 O O . TRP A 1 280 ? 5.511 -15.095 -26.231 1.00 71.75 280 TRP A O 1
ATOM 2240 N N . ASN A 1 281 ? 6.434 -16.156 -27.952 1.00 76.44 281 ASN A N 1
ATOM 2241 C CA . ASN A 1 281 ? 6.041 -17.478 -27.452 1.00 76.44 281 ASN A CA 1
ATOM 2242 C C . ASN A 1 281 ? 6.676 -17.840 -26.099 1.00 76.44 281 ASN A C 1
ATOM 2244 O O . ASN A 1 281 ? 6.086 -18.621 -25.361 1.00 76.44 281 ASN A O 1
ATOM 2248 N N . MET A 1 282 ? 7.851 -17.294 -25.768 1.00 72.94 282 MET A N 1
ATOM 2249 C CA . MET A 1 282 ? 8.490 -17.529 -24.468 1.00 72.94 282 MET A CA 1
ATOM 2250 C C . MET A 1 282 ? 7.902 -16.657 -23.356 1.00 72.94 282 MET A C 1
ATOM 2252 O O . MET A 1 282 ? 7.782 -17.120 -22.228 1.00 72.94 282 MET A O 1
ATOM 2256 N N . TYR A 1 283 ? 7.539 -15.410 -23.666 1.00 72.19 283 TYR A N 1
ATOM 2257 C CA . TYR A 1 283 ? 7.142 -14.420 -22.659 1.00 72.19 283 TYR A CA 1
ATOM 2258 C C . TYR A 1 283 ? 5.646 -14.097 -22.646 1.00 72.19 283 TYR A C 1
ATOM 2260 O O . TYR A 1 283 ? 5.210 -13.338 -21.788 1.00 72.19 283 TYR A O 1
ATOM 2268 N N . LYS A 1 284 ? 4.842 -14.654 -23.559 1.00 70.25 284 LYS A N 1
ATOM 2269 C CA . LYS A 1 284 ? 3.396 -14.401 -23.636 1.00 70.25 284 LYS A CA 1
ATOM 2270 C C . LYS A 1 284 ? 2.682 -14.804 -22.351 1.00 70.25 284 LYS A C 1
ATOM 2272 O O . LYS A 1 284 ? 1.913 -14.007 -21.833 1.00 70.25 284 LYS A O 1
ATOM 2277 N N . ASP A 1 285 ? 2.959 -15.996 -21.829 1.00 68.31 285 ASP A N 1
ATOM 2278 C CA . ASP A 1 285 ? 2.301 -16.484 -20.614 1.00 68.31 285 ASP A CA 1
ATOM 2279 C C . ASP A 1 285 ? 2.703 -15.638 -19.395 1.00 68.31 285 ASP A C 1
ATOM 2281 O O . ASP A 1 285 ? 1.860 -15.312 -18.563 1.00 68.31 285 ASP A O 1
ATOM 2285 N N . GLU A 1 286 ? 3.968 -15.203 -19.320 1.00 67.50 286 GLU A N 1
ATOM 2286 C CA . GLU A 1 286 ? 4.434 -14.285 -18.274 1.00 67.50 286 GLU A CA 1
ATOM 2287 C C . GLU A 1 286 ? 3.797 -12.891 -18.420 1.00 67.50 286 GLU A C 1
ATOM 2289 O O . GLU A 1 286 ? 3.299 -12.347 -17.438 1.00 67.50 286 GLU A O 1
ATOM 2294 N N . PHE A 1 287 ? 3.718 -12.343 -19.635 1.00 64.62 287 PHE A N 1
ATOM 2295 C CA . PHE A 1 287 ? 3.089 -11.052 -19.927 1.00 64.62 287 PHE A CA 1
ATOM 2296 C C . PHE A 1 287 ? 1.577 -11.062 -19.647 1.00 64.62 287 PHE A C 1
ATOM 2298 O O . PHE A 1 287 ? 1.044 -10.120 -19.067 1.00 64.62 287 PHE A O 1
ATOM 2305 N N . GLU A 1 288 ? 0.875 -12.141 -20.002 1.00 64.75 288 GLU A N 1
ATOM 2306 C CA . GLU A 1 288 ? -0.546 -12.333 -19.691 1.00 64.75 288 GLU A CA 1
ATOM 2307 C C . GLU A 1 288 ? -0.772 -12.565 -18.190 1.00 64.75 288 GLU A C 1
ATOM 2309 O O . GLU A 1 288 ? -1.737 -12.046 -17.625 1.00 64.75 288 GLU A O 1
ATOM 2314 N N . SER A 1 289 ? 0.140 -13.278 -17.516 1.00 59.75 289 SER A N 1
ATOM 2315 C CA . SER A 1 289 ? 0.115 -13.412 -16.056 1.00 59.75 289 SER A CA 1
ATOM 2316 C C . SER A 1 289 ? 0.318 -12.070 -15.360 1.00 59.75 289 SER A C 1
ATOM 2318 O O . SER A 1 289 ? -0.296 -11.828 -14.326 1.00 59.75 289 SER A O 1
ATOM 2320 N N . GLU A 1 290 ? 1.105 -11.175 -15.958 1.00 55.69 290 GLU A N 1
ATOM 2321 C CA . GLU A 1 290 ? 1.344 -9.828 -15.452 1.00 55.69 290 GLU A CA 1
ATOM 2322 C C . GLU A 1 290 ? 0.197 -8.869 -15.757 1.00 55.69 290 GLU A C 1
ATOM 2324 O O . GLU A 1 290 ? -0.116 -8.018 -14.937 1.00 55.69 290 GLU A O 1
ATOM 2329 N N . ASN A 1 291 ? -0.528 -9.078 -16.857 1.00 50.59 291 ASN A N 1
ATOM 2330 C CA . ASN A 1 291 ? -1.825 -8.436 -17.084 1.00 50.59 291 ASN A CA 1
ATOM 2331 C C . ASN A 1 291 ? -2.859 -8.804 -16.002 1.00 50.59 291 ASN A C 1
ATOM 2333 O O . ASN A 1 291 ? -3.761 -8.017 -15.720 1.00 50.59 291 ASN A O 1
ATOM 2337 N N . ASN A 1 292 ? -2.720 -9.992 -15.400 1.00 46.59 292 ASN A N 1
ATOM 2338 C CA . ASN A 1 292 ? -3.539 -10.478 -14.287 1.00 46.59 292 ASN A CA 1
ATOM 2339 C C . ASN A 1 292 ? -2.932 -10.179 -12.898 1.00 46.59 292 ASN A C 1
ATOM 2341 O O . ASN A 1 292 ? -3.556 -10.501 -11.885 1.00 46.59 292 ASN A O 1
ATOM 2345 N N . LEU A 1 293 ? -1.740 -9.575 -12.820 1.00 50.88 293 LEU A N 1
ATOM 2346 C CA . LEU A 1 293 ? -1.034 -9.270 -11.572 1.00 50.88 293 LEU A CA 1
ATOM 2347 C C . LEU A 1 293 ? -0.812 -7.761 -11.426 1.00 50.88 293 LEU A C 1
ATOM 2349 O O . LEU A 1 293 ? -0.117 -7.144 -12.218 1.00 50.88 293 LEU A O 1
ATOM 2353 N N . LEU A 1 294 ? -1.354 -7.204 -10.341 1.00 42.91 294 LEU A N 1
ATOM 2354 C CA . LEU A 1 294 ? -1.057 -5.891 -9.746 1.00 42.91 294 LEU A CA 1
ATOM 2355 C C . LEU A 1 294 ? -0.642 -4.780 -10.711 1.00 42.91 294 LEU A C 1
ATOM 2357 O O . LEU A 1 294 ? 0.533 -4.624 -11.027 1.00 42.91 294 LEU A O 1
ATOM 2361 N N . GLY A 1 295 ? -1.581 -3.917 -11.069 1.00 45.41 295 GLY A N 1
ATOM 2362 C CA . GLY A 1 295 ? -1.388 -2.652 -11.772 1.00 45.41 295 GLY A CA 1
ATOM 2363 C C . GLY A 1 295 ? -2.407 -2.400 -12.873 1.00 45.41 295 GLY A C 1
ATOM 2364 O O . GLY A 1 295 ? -2.225 -1.449 -13.625 1.00 45.41 295 GLY A O 1
ATOM 2365 N N . GLY A 1 296 ? -3.405 -3.279 -13.008 1.00 46.97 296 GLY A N 1
ATOM 2366 C CA . GLY A 1 296 ? -4.176 -3.401 -14.239 1.00 46.97 296 GLY A CA 1
ATOM 2367 C C . GLY A 1 296 ? -3.316 -3.927 -15.396 1.00 46.97 296 GLY A C 1
ATOM 2368 O O . GLY A 1 296 ? -2.123 -4.200 -15.220 1.00 46.97 296 GLY A O 1
ATOM 2369 N N . PRO A 1 297 ? -3.908 -4.092 -16.588 1.00 51.94 297 PRO A N 1
ATOM 2370 C CA . PRO A 1 297 ? -3.147 -4.489 -17.754 1.00 51.94 297 PRO A CA 1
ATOM 2371 C C . PRO A 1 297 ? -2.027 -3.480 -18.031 1.00 51.94 297 PRO A C 1
ATOM 2373 O O . PRO A 1 297 ? -2.254 -2.268 -17.970 1.00 51.94 297 PRO A O 1
ATOM 2376 N N . LEU A 1 298 ? -0.823 -3.958 -18.375 1.00 53.00 298 LEU A N 1
ATOM 2377 C CA . LEU A 1 298 ? 0.159 -3.088 -19.025 1.00 53.00 298 LEU A CA 1
ATOM 2378 C C . LEU A 1 298 ? -0.554 -2.474 -20.221 1.00 53.00 298 LEU A C 1
ATOM 2380 O O . LEU A 1 298 ? -1.116 -3.252 -20.984 1.00 53.00 298 LEU A O 1
ATOM 2384 N N . VAL A 1 299 ? -0.576 -1.129 -20.289 1.00 52.88 299 VAL A N 1
ATOM 2385 C CA . VAL A 1 299 ? -1.242 -0.241 -21.270 1.00 52.88 299 VAL A CA 1
ATOM 2386 C C . VAL A 1 299 ? -2.034 -1.024 -22.319 1.00 52.88 299 VAL A C 1
ATOM 2388 O O . VAL A 1 299 ? -1.416 -1.807 -23.018 1.00 52.88 299 VAL A O 1
ATOM 2391 N N . PRO A 1 300 ? -3.328 -0.784 -22.584 1.00 51.97 300 PRO A N 1
ATOM 2392 C CA . PRO A 1 300 ? -4.145 -1.615 -23.491 1.00 51.97 300 PRO A CA 1
ATOM 2393 C C . PRO A 1 300 ? -3.598 -1.827 -24.928 1.00 51.97 300 PRO A C 1
ATOM 2395 O O . PRO A 1 300 ? -4.162 -2.613 -25.682 1.00 51.97 300 PRO A O 1
ATOM 2398 N N . LYS A 1 301 ? -2.490 -1.167 -25.298 1.00 56.09 301 LYS A N 1
ATOM 2399 C CA . LYS A 1 301 ? -1.698 -1.341 -26.521 1.00 56.09 301 LYS A CA 1
ATOM 2400 C C . LYS A 1 301 ? -0.252 -1.811 -26.314 1.00 56.09 301 LYS A C 1
ATOM 2402 O O . LYS A 1 301 ? 0.459 -1.918 -27.290 1.00 56.09 301 LYS A O 1
ATOM 2407 N N . ALA A 1 302 ? 0.217 -2.140 -25.116 1.00 58.62 302 ALA A N 1
ATOM 2408 C CA . ALA A 1 302 ? 1.606 -2.515 -24.838 1.00 58.62 302 ALA A CA 1
ATOM 2409 C C . ALA A 1 302 ? 2.052 -3.731 -25.659 1.00 58.62 302 ALA A C 1
ATOM 2411 O O . ALA A 1 302 ? 3.150 -3.734 -26.205 1.00 58.62 302 ALA A O 1
ATOM 2412 N N . ALA A 1 303 ? 1.181 -4.732 -25.811 1.00 58.09 303 ALA A N 1
ATOM 2413 C CA . ALA A 1 303 ? 1.436 -5.872 -26.687 1.00 58.09 303 ALA A CA 1
ATOM 2414 C C . ALA A 1 303 ? 1.484 -5.466 -28.169 1.00 58.09 303 ALA A C 1
ATOM 2416 O O . ALA A 1 303 ? 2.300 -5.993 -28.919 1.00 58.09 303 ALA A O 1
ATOM 2417 N N . GLU A 1 304 ? 0.637 -4.523 -28.595 1.00 57.69 304 GLU A N 1
ATOM 2418 C CA . GLU A 1 304 ? 0.630 -3.992 -29.963 1.00 57.69 304 GLU A CA 1
ATOM 2419 C C . GLU A 1 304 ? 1.817 -3.065 -30.234 1.00 57.69 304 GLU A C 1
ATOM 2421 O O . GLU A 1 304 ? 2.393 -3.160 -31.304 1.00 57.69 304 GLU A O 1
ATOM 2426 N N . ASP A 1 305 ? 2.238 -2.237 -29.282 1.00 59.31 305 ASP A N 1
ATOM 2427 C CA . ASP A 1 305 ? 3.407 -1.358 -29.351 1.00 59.31 305 ASP A CA 1
ATOM 2428 C C . ASP A 1 305 ? 4.692 -2.188 -29.364 1.00 59.31 305 ASP A C 1
ATOM 2430 O O . ASP A 1 305 ? 5.594 -1.937 -30.164 1.00 59.31 305 ASP A O 1
ATOM 2434 N N . LEU A 1 306 ? 4.762 -3.229 -28.528 1.00 61.62 306 LEU A N 1
ATOM 2435 C CA . LEU A 1 306 ? 5.854 -4.196 -28.542 1.00 61.62 306 LEU A CA 1
ATOM 2436 C C . LEU A 1 306 ? 5.883 -4.957 -29.877 1.00 61.62 306 LEU A C 1
ATOM 2438 O O . LEU A 1 306 ? 6.941 -5.121 -30.478 1.00 61.62 306 LEU A O 1
ATOM 2442 N N . LYS A 1 307 ? 4.714 -5.347 -30.394 1.00 58.59 307 LYS A N 1
ATOM 2443 C CA . LYS A 1 307 ? 4.574 -5.986 -31.706 1.00 58.59 307 LYS A CA 1
ATOM 2444 C C . LYS A 1 307 ? 4.913 -5.041 -32.860 1.00 58.59 307 LYS A C 1
ATOM 2446 O O . LYS A 1 307 ? 5.549 -5.483 -33.801 1.00 58.59 307 LYS A O 1
ATOM 2451 N N . LEU A 1 308 ? 4.530 -3.768 -32.815 1.00 58.72 308 LEU A N 1
ATOM 2452 C CA . LEU A 1 308 ? 4.826 -2.761 -33.842 1.00 58.72 308 LEU A CA 1
ATOM 2453 C C . LEU A 1 308 ? 6.317 -2.428 -33.881 1.00 58.72 308 LEU A C 1
ATOM 2455 O O . LEU A 1 308 ? 6.856 -2.162 -34.950 1.00 58.72 308 LEU A O 1
ATOM 2459 N N . ARG A 1 309 ? 7.002 -2.505 -32.736 1.00 60.22 309 ARG A N 1
ATOM 2460 C CA . ARG A 1 309 ? 8.462 -2.373 -32.669 1.00 60.22 309 ARG A CA 1
ATOM 2461 C C . ARG A 1 309 ? 9.214 -3.575 -33.229 1.00 60.22 309 ARG A C 1
ATOM 2463 O O . ARG A 1 309 ? 10.366 -3.413 -33.615 1.00 60.22 309 ARG A O 1
ATOM 2470 N N . ILE A 1 310 ? 8.604 -4.764 -33.246 1.00 55.47 310 ILE A N 1
ATOM 2471 C CA . ILE A 1 310 ? 9.311 -6.010 -33.589 1.00 55.47 310 ILE A CA 1
ATOM 2472 C C . ILE A 1 310 ? 8.793 -6.644 -34.904 1.00 55.47 310 ILE A C 1
ATOM 2474 O O . ILE A 1 310 ? 9.541 -7.362 -35.560 1.00 55.47 310 ILE A O 1
ATOM 2478 N N . ILE A 1 311 ? 7.571 -6.350 -35.372 1.00 52.34 311 ILE A N 1
ATOM 2479 C CA . ILE A 1 311 ? 6.997 -6.888 -36.623 1.00 52.34 311 ILE A CA 1
ATOM 2480 C C . ILE A 1 311 ? 6.857 -5.820 -37.724 1.00 52.34 311 ILE A C 1
ATOM 2482 O O . ILE A 1 311 ? 5.868 -5.096 -37.809 1.00 52.34 311 ILE A O 1
ATOM 2486 N N . GLU A 1 312 ? 7.837 -5.843 -38.625 1.00 49.97 312 GLU A N 1
ATOM 2487 C CA . GLU A 1 312 ? 7.838 -5.845 -40.106 1.00 49.97 312 GLU A CA 1
ATOM 2488 C C . GLU A 1 312 ? 6.708 -5.278 -40.998 1.00 49.97 312 GLU A C 1
ATOM 2490 O O . GLU A 1 312 ? 6.999 -4.997 -42.161 1.00 49.97 312 GLU A O 1
ATOM 2495 N N . HIS A 1 313 ? 5.457 -5.070 -40.574 1.00 46.06 313 HIS A N 1
ATOM 2496 C CA . HIS A 1 313 ? 4.389 -4.783 -41.556 1.00 46.06 313 HIS A CA 1
ATOM 2497 C C . HIS A 1 313 ? 4.384 -3.355 -42.139 1.00 46.06 313 HIS A C 1
ATOM 2499 O O . HIS A 1 313 ? 3.691 -3.102 -43.122 1.00 46.06 313 HIS A O 1
ATOM 2505 N N . GLU A 1 314 ? 5.206 -2.449 -41.608 1.00 56.25 314 GLU A N 1
ATOM 2506 C CA . GLU A 1 314 ? 5.444 -1.107 -42.155 1.00 56.25 314 GLU A CA 1
ATOM 2507 C C . GLU A 1 314 ? 6.932 -0.707 -42.020 1.00 56.25 314 GLU A C 1
ATOM 2509 O O . GLU A 1 314 ? 7.248 0.436 -41.687 1.00 56.25 314 GLU A O 1
ATOM 2514 N N . ALA A 1 315 ? 7.869 -1.637 -42.265 1.00 62.16 315 ALA A N 1
ATOM 2515 C CA . ALA A 1 315 ? 9.312 -1.394 -42.100 1.00 62.16 315 ALA A CA 1
ATOM 2516 C C . ALA A 1 315 ? 9.796 -0.115 -42.811 1.00 62.16 315 ALA A C 1
ATOM 2518 O O . ALA A 1 315 ? 10.605 0.635 -42.272 1.00 62.16 315 ALA A O 1
ATOM 2519 N N . GLU A 1 316 ? 9.251 0.186 -43.991 1.00 66.88 316 GLU A N 1
ATOM 2520 C CA . GLU A 1 316 ? 9.593 1.393 -44.745 1.00 66.88 316 GLU A CA 1
ATOM 2521 C C . GLU A 1 316 ? 9.117 2.689 -44.066 1.00 66.88 316 GLU A C 1
ATOM 2523 O O . GLU A 1 316 ? 9.848 3.682 -44.017 1.00 66.88 316 GLU A O 1
ATOM 2528 N N . LYS A 1 317 ? 7.897 2.691 -43.520 1.00 70.19 317 LYS A N 1
ATOM 2529 C CA . LYS A 1 317 ? 7.330 3.844 -42.813 1.00 70.19 317 LYS A CA 1
ATOM 2530 C C . LYS A 1 317 ? 8.052 4.065 -41.491 1.00 70.19 317 LYS A C 1
ATOM 2532 O O . LYS A 1 317 ? 8.396 5.199 -41.187 1.00 70.19 317 LYS A O 1
ATOM 2537 N N . HIS A 1 318 ? 8.365 2.994 -40.766 1.00 68.75 318 HIS A N 1
ATOM 2538 C CA . HIS A 1 318 ? 9.117 3.090 -39.520 1.00 68.75 318 HIS A CA 1
ATOM 2539 C C . HIS A 1 318 ? 10.558 3.557 -39.758 1.00 68.75 318 HIS A C 1
ATOM 2541 O O . HIS A 1 318 ? 11.024 4.470 -39.085 1.00 68.75 318 HIS A O 1
ATOM 2547 N N . LEU A 1 319 ? 11.241 3.025 -40.782 1.00 72.31 319 LEU A N 1
ATOM 2548 C CA . LEU A 1 319 ? 12.547 3.541 -41.209 1.00 72.31 319 LEU A CA 1
ATOM 2549 C C . LEU A 1 319 ? 12.462 5.028 -41.569 1.00 72.31 319 LEU A C 1
ATOM 2551 O O . LEU A 1 319 ? 13.335 5.799 -41.184 1.00 72.31 319 LEU A O 1
ATOM 2555 N N . SER A 1 320 ? 11.396 5.447 -42.252 1.00 71.50 320 SER A N 1
ATOM 2556 C CA . SER A 1 320 ? 11.170 6.857 -42.583 1.00 71.50 320 SER A CA 1
ATOM 2557 C C . SER A 1 320 ? 10.959 7.717 -41.329 1.00 71.50 320 SER A C 1
ATOM 2559 O O . SER A 1 320 ? 11.584 8.766 -41.203 1.00 71.50 320 SER A O 1
ATOM 2561 N N . GLU A 1 321 ? 10.141 7.271 -40.374 1.00 76.38 321 GLU A N 1
ATOM 2562 C CA . GLU A 1 321 ? 9.903 7.954 -39.095 1.00 76.38 321 GLU A CA 1
ATOM 2563 C C . GLU A 1 321 ? 11.183 8.067 -38.255 1.00 76.38 321 GLU A C 1
ATOM 2565 O O . GLU A 1 321 ? 11.475 9.139 -37.729 1.00 76.38 321 GLU A O 1
ATOM 2570 N N . MET A 1 322 ? 11.992 7.007 -38.179 1.00 73.38 322 MET A N 1
ATOM 2571 C CA . MET A 1 322 ? 13.264 7.015 -37.449 1.00 73.38 322 MET A CA 1
ATOM 2572 C C . MET A 1 322 ? 14.320 7.919 -38.102 1.00 73.38 322 MET A C 1
ATOM 2574 O O . MET A 1 322 ? 15.109 8.548 -37.391 1.00 73.38 322 MET A O 1
ATOM 2578 N N . VAL A 1 323 ? 14.332 8.014 -39.437 1.00 79.44 323 VAL A N 1
ATOM 2579 C CA . VAL A 1 323 ? 15.189 8.958 -40.174 1.00 79.44 323 VAL A CA 1
ATOM 2580 C C . VAL A 1 323 ? 14.738 10.399 -39.930 1.00 79.44 323 VAL A C 1
ATOM 2582 O O . VAL A 1 323 ? 15.575 11.265 -39.682 1.00 79.44 323 VAL A O 1
ATOM 2585 N N . VAL A 1 324 ? 13.426 10.665 -39.918 1.00 80.88 324 VAL A N 1
ATOM 2586 C CA . VAL A 1 324 ? 12.866 11.987 -39.577 1.00 80.88 324 VAL A CA 1
ATOM 2587 C C . VAL A 1 324 ? 13.168 12.362 -38.122 1.00 80.88 324 VAL A C 1
ATOM 2589 O O . VAL A 1 324 ? 13.564 13.494 -37.848 1.00 80.88 324 VAL A O 1
ATOM 2592 N N . ALA A 1 325 ? 13.062 11.409 -37.194 1.00 77.81 325 ALA A N 1
ATOM 2593 C CA . ALA A 1 325 ? 13.412 11.580 -35.784 1.00 77.81 325 ALA A CA 1
ATOM 2594 C C . ALA A 1 325 ? 14.931 11.667 -35.532 1.00 77.81 325 ALA A C 1
ATOM 2596 O O . ALA A 1 325 ? 15.353 11.793 -34.383 1.00 77.81 325 ALA A O 1
ATOM 2597 N N . SER A 1 326 ? 15.763 11.597 -36.582 1.00 74.88 326 SER A N 1
ATOM 2598 C CA . SER A 1 326 ? 17.232 11.609 -36.501 1.00 74.88 326 SER A CA 1
ATOM 2599 C C . SER A 1 326 ? 17.818 10.508 -35.604 1.00 74.88 326 SER A C 1
ATOM 2601 O O . SER A 1 326 ? 18.946 10.624 -35.132 1.00 74.88 326 SER A O 1
ATOM 2603 N N . SER A 1 327 ? 17.064 9.429 -35.365 1.00 70.88 327 SER A N 1
ATOM 2604 C CA . SER A 1 327 ? 17.513 8.280 -34.570 1.00 70.88 327 SER A CA 1
ATOM 2605 C C . SER A 1 327 ? 18.414 7.341 -35.377 1.00 70.88 327 SER A C 1
ATOM 2607 O O . SER A 1 327 ? 19.263 6.665 -34.803 1.00 70.88 327 SER A O 1
ATOM 2609 N N . LEU A 1 328 ? 18.256 7.304 -36.706 1.00 76.62 328 LEU A N 1
ATOM 2610 C CA . LEU A 1 328 ? 19.122 6.553 -37.616 1.00 76.62 328 LEU A CA 1
ATOM 2611 C C . LEU A 1 328 ? 19.309 7.284 -38.946 1.00 76.62 328 LEU A C 1
ATOM 2613 O O . LEU A 1 328 ? 18.455 8.059 -39.369 1.00 76.62 328 LEU A O 1
ATOM 2617 N N . ILE A 1 329 ? 20.416 7.003 -39.633 1.00 78.69 329 ILE A N 1
ATOM 2618 C CA . ILE A 1 329 ? 20.667 7.489 -40.992 1.00 78.69 329 ILE A CA 1
ATOM 2619 C C . ILE A 1 329 ? 20.423 6.327 -41.951 1.00 78.69 329 ILE A C 1
ATOM 2621 O O . ILE A 1 329 ? 21.144 5.333 -41.919 1.00 78.69 329 ILE A O 1
ATOM 2625 N N . ALA A 1 330 ? 19.412 6.454 -42.806 1.00 81.81 330 ALA A N 1
ATOM 2626 C CA . ALA A 1 330 ? 19.131 5.498 -43.867 1.00 81.81 330 ALA A CA 1
ATOM 2627 C C . ALA A 1 330 ? 18.608 6.210 -45.115 1.00 81.81 330 ALA A C 1
ATOM 2629 O O . ALA A 1 330 ? 17.924 7.230 -45.033 1.00 81.81 330 ALA A O 1
ATOM 2630 N N . LYS A 1 331 ? 18.918 5.650 -46.283 1.00 78.62 331 LYS A N 1
ATOM 2631 C CA . LYS A 1 331 ? 18.359 6.041 -47.579 1.00 78.62 331 LYS A CA 1
ATOM 2632 C C . LYS A 1 331 ? 17.668 4.836 -48.202 1.00 78.62 331 LYS A C 1
ATOM 2634 O O . LYS A 1 331 ? 18.276 3.772 -48.299 1.00 78.62 331 LYS A O 1
ATOM 2639 N N . ILE A 1 332 ? 16.417 5.019 -48.617 1.00 77.69 332 ILE A N 1
ATOM 2640 C CA . ILE A 1 332 ? 15.580 3.971 -49.211 1.00 77.69 332 ILE A CA 1
ATOM 2641 C C . ILE A 1 332 ? 15.504 4.205 -50.723 1.00 77.69 332 ILE A C 1
ATOM 2643 O O . ILE A 1 332 ? 14.977 5.223 -51.170 1.00 77.69 332 ILE A O 1
ATOM 2647 N N . ASP A 1 333 ? 16.016 3.259 -51.504 1.00 79.50 333 ASP A N 1
ATOM 2648 C CA . ASP A 1 333 ? 15.853 3.200 -52.956 1.00 79.50 333 ASP A CA 1
ATOM 2649 C C . ASP A 1 333 ? 14.676 2.267 -53.284 1.00 79.50 333 ASP A C 1
ATOM 2651 O O . ASP A 1 333 ? 14.820 1.043 -53.322 1.00 79.50 333 ASP A O 1
ATOM 2655 N N . ARG A 1 334 ? 13.478 2.846 -53.462 1.00 76.31 334 ARG A N 1
ATOM 2656 C CA . ARG A 1 334 ? 12.231 2.088 -53.686 1.00 76.31 334 ARG A CA 1
ATOM 2657 C C . ARG A 1 334 ? 12.240 1.268 -54.986 1.00 76.31 334 ARG A C 1
ATOM 2659 O O . ARG A 1 334 ? 11.827 0.114 -54.926 1.00 76.31 334 ARG A O 1
ATOM 2666 N N . PRO A 1 335 ? 12.688 1.796 -56.146 1.00 75.50 335 PRO A N 1
ATOM 2667 C CA . PRO A 1 335 ? 12.760 1.010 -57.380 1.00 75.50 335 PRO A CA 1
ATOM 2668 C C . PRO A 1 335 ? 13.731 -0.174 -57.318 1.00 75.50 335 PRO A C 1
ATOM 2670 O O . PRO A 1 335 ? 13.454 -1.209 -57.919 1.00 75.50 335 PRO A O 1
ATOM 2673 N N . MET A 1 336 ? 14.863 -0.028 -56.619 1.00 70.44 336 MET A N 1
ATOM 2674 C CA . MET A 1 336 ? 15.874 -1.089 -56.508 1.00 70.44 336 MET A CA 1
ATOM 2675 C C . MET A 1 336 ? 15.663 -2.002 -55.291 1.00 70.44 336 MET A C 1
ATOM 2677 O O . MET A 1 336 ? 16.291 -3.055 -55.209 1.00 70.44 336 MET A O 1
ATOM 2681 N N . GLY A 1 337 ? 14.805 -1.613 -54.343 1.00 72.25 337 GLY A N 1
ATOM 2682 C CA . GLY A 1 337 ? 14.573 -2.348 -53.097 1.00 72.25 337 GLY A CA 1
ATOM 2683 C C . GLY A 1 337 ? 15.774 -2.339 -52.143 1.00 72.25 337 GLY A C 1
ATOM 2684 O O . GLY A 1 337 ? 15.911 -3.247 -51.328 1.00 72.25 337 GLY A O 1
ATOM 2685 N N . ILE A 1 338 ? 16.665 -1.347 -52.253 1.00 78.00 338 ILE A N 1
ATOM 2686 C CA . ILE A 1 338 ? 17.906 -1.269 -51.469 1.00 78.00 338 ILE A CA 1
ATOM 2687 C C . ILE A 1 338 ? 17.756 -0.215 -50.372 1.00 78.00 338 ILE A C 1
ATOM 2689 O O . ILE A 1 338 ? 17.395 0.930 -50.638 1.00 78.00 338 ILE A O 1
ATOM 2693 N N . VAL A 1 339 ? 18.104 -0.581 -49.138 1.00 78.69 339 VAL A N 1
ATOM 2694 C CA . VAL A 1 339 ? 18.231 0.361 -48.019 1.00 78.69 339 VAL A CA 1
ATOM 2695 C C . VAL A 1 339 ? 19.707 0.504 -47.663 1.00 78.69 339 VAL A C 1
ATOM 2697 O O . VAL A 1 339 ? 20.367 -0.475 -47.317 1.00 78.69 339 VAL A O 1
ATOM 2700 N N . SER A 1 340 ? 20.237 1.724 -47.751 1.00 79.75 340 SER A N 1
ATOM 2701 C CA . SER A 1 340 ? 21.615 2.035 -47.365 1.00 79.75 340 SER A CA 1
ATOM 2702 C C . SER A 1 340 ? 21.642 2.794 -46.045 1.00 79.75 340 SER A C 1
ATOM 2704 O O . SER A 1 340 ? 21.127 3.906 -45.960 1.00 79.75 340 SER A O 1
ATOM 2706 N N . PHE A 1 341 ? 22.283 2.208 -45.035 1.00 81.44 341 PHE A N 1
ATOM 2707 C CA . PHE A 1 341 ? 22.526 2.825 -43.723 1.00 81.44 341 PHE A CA 1
ATOM 2708 C C . PHE A 1 341 ? 23.858 3.587 -43.658 1.00 81.44 341 PHE A C 1
ATOM 2710 O O . PHE A 1 341 ? 24.279 4.056 -42.603 1.00 81.44 341 PHE A O 1
ATOM 2717 N N . GLN A 1 342 ? 24.572 3.671 -44.782 1.00 75.12 342 GLN A N 1
ATOM 2718 C CA . GLN A 1 342 ? 25.861 4.346 -44.841 1.00 75.12 342 GLN A CA 1
ATOM 2719 C C . GLN A 1 342 ? 25.659 5.851 -45.005 1.00 75.12 342 GLN A C 1
ATOM 2721 O O . GLN A 1 342 ? 24.877 6.306 -45.846 1.00 75.12 342 GLN A O 1
ATOM 2726 N N . THR A 1 343 ? 26.416 6.634 -44.239 1.00 70.62 343 THR A N 1
ATOM 2727 C CA . THR A 1 343 ? 26.581 8.057 -44.526 1.00 70.62 343 THR A CA 1
ATOM 2728 C C . THR A 1 343 ? 27.269 8.204 -45.880 1.00 70.62 343 THR A C 1
ATOM 2730 O O . THR A 1 343 ? 28.187 7.450 -46.214 1.00 70.62 343 THR A O 1
ATOM 2733 N N . ALA A 1 344 ? 26.802 9.152 -46.696 1.00 69.56 344 ALA A N 1
ATOM 2734 C CA . ALA A 1 344 ? 27.517 9.505 -47.914 1.00 69.56 344 ALA A CA 1
ATOM 2735 C C . ALA A 1 344 ? 28.863 10.096 -47.486 1.00 69.56 344 ALA A C 1
ATOM 2737 O O . ALA A 1 344 ? 28.894 11.179 -46.914 1.00 69.56 344 ALA A O 1
ATOM 2738 N N . LYS A 1 345 ? 29.943 9.339 -47.686 1.00 72.06 345 LYS A N 1
ATOM 2739 C CA . LYS A 1 345 ? 31.285 9.779 -47.315 1.00 72.06 345 LYS A CA 1
ATOM 2740 C C . LYS A 1 345 ? 31.804 10.726 -48.377 1.00 72.06 345 LYS A C 1
ATOM 2742 O O . LYS A 1 345 ? 31.952 10.329 -49.534 1.00 72.06 345 LYS A O 1
ATOM 2747 N N . ASP A 1 346 ? 32.130 11.942 -47.972 1.00 77.56 346 ASP A N 1
ATOM 2748 C CA . ASP A 1 346 ? 32.851 12.867 -48.836 1.00 77.56 346 ASP A CA 1
ATOM 2749 C C . ASP A 1 346 ? 34.304 12.408 -49.011 1.00 77.56 346 ASP A C 1
ATOM 2751 O O . ASP A 1 346 ? 34.877 11.728 -48.152 1.00 77.56 346 ASP A O 1
ATOM 2755 N N . SER A 1 347 ? 34.945 12.814 -50.111 1.00 79.81 347 SER A N 1
ATOM 2756 C CA . SER A 1 347 ? 36.339 12.455 -50.416 1.00 79.81 347 SER A CA 1
ATOM 2757 C C . SER A 1 347 ? 37.300 12.750 -49.254 1.00 79.81 347 SER A C 1
ATOM 2759 O O . SER A 1 347 ? 38.235 11.987 -49.014 1.00 79.81 347 SER A O 1
ATOM 2761 N N . ASN A 1 348 ? 37.037 13.811 -48.484 1.00 81.94 348 ASN A N 1
ATOM 2762 C CA . ASN A 1 348 ? 37.813 14.167 -47.295 1.00 81.94 348 ASN A CA 1
ATOM 2763 C C . ASN A 1 348 ? 37.627 13.176 -46.133 1.00 81.94 348 ASN A C 1
ATOM 2765 O O . ASN A 1 348 ? 38.600 12.847 -45.460 1.00 81.94 348 ASN A O 1
ATOM 2769 N N . GLU A 1 349 ? 36.419 12.656 -45.900 1.00 80.19 349 GLU A N 1
ATOM 2770 C CA . GLU A 1 349 ? 36.184 11.645 -44.858 1.00 80.19 349 GLU A CA 1
ATOM 2771 C C . GLU A 1 349 ? 36.879 10.324 -45.194 1.00 80.19 349 GLU A C 1
ATOM 2773 O O . GLU A 1 349 ? 37.445 9.669 -44.315 1.00 80.19 349 GLU A O 1
ATOM 2778 N N . VAL A 1 350 ? 36.890 9.949 -46.477 1.00 82.06 350 VAL A N 1
ATOM 2779 C CA . VAL A 1 350 ? 37.611 8.763 -46.951 1.00 82.06 350 VAL A CA 1
ATOM 2780 C C . VAL A 1 350 ? 39.112 8.925 -46.713 1.00 82.06 350 VAL A C 1
ATOM 2782 O O . VAL A 1 350 ? 39.723 8.035 -46.119 1.00 82.06 350 VAL A O 1
ATOM 2785 N N . LEU A 1 351 ? 39.691 10.068 -47.091 1.00 82.56 351 LEU A N 1
ATOM 2786 C CA . LEU A 1 351 ? 41.109 10.362 -46.861 1.00 82.56 351 LEU A CA 1
ATOM 2787 C C . LEU A 1 351 ? 41.465 10.380 -45.367 1.00 82.56 351 LEU A C 1
ATOM 2789 O O . LEU A 1 351 ? 42.466 9.783 -44.973 1.00 82.56 351 LEU A O 1
ATOM 2793 N N . ASN A 1 352 ? 40.620 10.972 -44.522 1.00 86.06 352 ASN A N 1
ATOM 2794 C CA . ASN A 1 352 ? 40.816 10.976 -43.070 1.00 86.06 352 ASN A CA 1
ATOM 2795 C C . ASN A 1 352 ? 40.740 9.562 -42.474 1.00 86.06 352 ASN A C 1
ATOM 2797 O O . ASN A 1 352 ? 41.557 9.202 -41.626 1.00 86.06 352 ASN A O 1
ATOM 2801 N N . SER A 1 353 ? 39.808 8.722 -42.941 1.00 84.50 353 SER A N 1
ATOM 2802 C CA . SER A 1 353 ? 39.729 7.322 -42.502 1.00 84.50 353 SER A CA 1
ATOM 2803 C C . SER A 1 353 ? 40.975 6.521 -42.898 1.00 84.50 353 SER A C 1
ATOM 2805 O O . SER A 1 353 ? 41.458 5.698 -42.122 1.00 84.50 353 SER A O 1
ATOM 2807 N N . TRP A 1 354 ? 41.541 6.809 -44.074 1.00 83.75 354 TRP A N 1
ATOM 2808 C CA . TRP A 1 354 ? 42.800 6.230 -44.533 1.00 83.75 354 TRP A CA 1
ATOM 2809 C C . TRP A 1 354 ? 43.983 6.680 -43.680 1.00 83.75 354 TRP A C 1
ATOM 2811 O O . TRP A 1 354 ? 44.775 5.834 -43.272 1.00 83.75 354 TRP A O 1
ATOM 2821 N N . ALA A 1 355 ? 44.076 7.972 -43.357 1.00 86.25 355 ALA A N 1
ATOM 2822 C CA . ALA A 1 355 ? 45.125 8.506 -42.491 1.00 86.25 355 ALA A CA 1
ATOM 2823 C C . ALA A 1 355 ? 45.118 7.833 -41.105 1.00 86.25 355 ALA A C 1
ATOM 2825 O O . ALA A 1 355 ? 46.155 7.346 -40.657 1.00 86.25 355 ALA A O 1
ATOM 2826 N N . LEU A 1 356 ? 43.941 7.701 -40.479 1.00 85.62 356 LEU A N 1
ATOM 2827 C CA . LEU A 1 356 ? 43.781 7.017 -39.187 1.00 85.62 356 LEU A CA 1
ATOM 2828 C C . LEU A 1 356 ? 44.151 5.528 -39.251 1.00 85.62 356 LEU A C 1
ATOM 2830 O O . LEU A 1 356 ? 44.724 4.979 -38.310 1.00 85.62 356 LEU A O 1
ATOM 2834 N N . ASN A 1 357 ? 43.823 4.849 -40.352 1.00 89.06 357 ASN A N 1
ATOM 2835 C CA . ASN A 1 357 ? 44.200 3.448 -40.540 1.00 89.06 357 ASN A CA 1
ATOM 2836 C C . ASN A 1 357 ? 45.715 3.281 -40.711 1.00 89.06 357 ASN A C 1
ATOM 2838 O O . ASN A 1 357 ? 46.276 2.300 -40.225 1.00 89.06 357 ASN A O 1
ATOM 2842 N N . LEU A 1 358 ? 46.376 4.236 -41.367 1.00 89.75 358 LEU A N 1
ATOM 2843 C CA . LEU A 1 358 ? 47.823 4.229 -41.572 1.00 89.75 358 LEU A CA 1
ATOM 2844 C C . LEU A 1 358 ? 48.566 4.461 -40.248 1.00 89.75 358 LEU A C 1
ATOM 2846 O O . LEU A 1 358 ? 49.526 3.754 -39.956 1.00 89.75 358 LEU A O 1
ATOM 2850 N N . GLU A 1 359 ? 48.065 5.361 -39.402 1.00 89.31 359 GLU A N 1
ATOM 2851 C CA . GLU A 1 359 ? 48.586 5.570 -38.046 1.00 89.31 359 GLU A CA 1
ATOM 2852 C C . GLU A 1 359 ? 48.464 4.300 -37.185 1.00 89.31 359 GLU A C 1
ATOM 2854 O O . GLU A 1 359 ? 49.448 3.847 -36.599 1.00 89.31 359 GLU A O 1
ATOM 2859 N N . LYS A 1 360 ? 47.292 3.645 -37.192 1.00 90.38 360 LYS A N 1
ATOM 2860 C CA . LYS A 1 360 ? 47.093 2.355 -36.503 1.00 90.38 360 LYS A CA 1
ATOM 2861 C C . LYS A 1 360 ? 48.017 1.255 -37.028 1.00 90.38 360 LYS A C 1
ATOM 2863 O O . LYS A 1 360 ? 48.497 0.437 -36.247 1.00 90.38 360 LYS A O 1
ATOM 2868 N N . LEU A 1 361 ? 48.256 1.211 -38.340 1.00 91.25 361 LEU A N 1
ATOM 2869 C CA . LEU A 1 361 ? 49.162 0.240 -38.954 1.00 91.25 361 LEU A CA 1
ATOM 2870 C C . LEU A 1 361 ? 50.602 0.460 -38.479 1.00 91.25 361 LEU A C 1
ATOM 2872 O O . LEU A 1 361 ? 51.276 -0.505 -38.128 1.00 91.25 361 LEU A O 1
ATOM 2876 N N . LEU A 1 362 ? 51.063 1.711 -38.447 1.00 91.00 362 LEU A N 1
ATOM 2877 C CA . LEU A 1 362 ? 52.408 2.050 -37.983 1.00 91.00 362 LEU A CA 1
ATOM 2878 C C . LEU A 1 362 ? 52.607 1.674 -36.508 1.00 91.00 362 LEU A C 1
ATOM 2880 O O . LEU A 1 362 ? 53.610 1.042 -36.183 1.00 91.00 362 LEU A O 1
ATOM 2884 N N . ASP A 1 363 ? 51.623 1.951 -35.648 1.00 91.88 363 ASP A N 1
ATOM 2885 C CA . ASP A 1 363 ? 51.647 1.549 -34.233 1.00 91.88 363 ASP A CA 1
ATOM 2886 C C . ASP A 1 363 ? 51.677 0.012 -34.067 1.00 91.88 363 ASP A C 1
ATOM 2888 O O . ASP A 1 363 ? 52.420 -0.537 -33.249 1.00 91.88 363 ASP A O 1
ATOM 2892 N N . LEU A 1 364 ? 50.934 -0.730 -34.899 1.00 91.88 364 LEU A N 1
ATOM 2893 C CA . LEU A 1 364 ? 50.996 -2.198 -34.922 1.00 91.88 364 LEU A CA 1
ATOM 2894 C C . LEU A 1 364 ? 52.361 -2.726 -35.385 1.00 91.88 364 LEU A C 1
ATOM 2896 O O . LEU A 1 364 ? 52.857 -3.706 -34.819 1.00 91.88 364 LEU A O 1
ATOM 2900 N N . VAL A 1 365 ? 52.980 -2.096 -36.386 1.00 93.56 365 VAL A N 1
ATOM 2901 C CA . VAL A 1 365 ? 54.329 -2.450 -36.854 1.00 93.56 365 VAL A CA 1
ATOM 2902 C C . VAL A 1 365 ? 55.354 -2.200 -35.750 1.00 93.56 365 VAL A C 1
ATOM 2904 O O . VAL A 1 365 ? 56.178 -3.072 -35.480 1.00 93.56 365 VAL A O 1
ATOM 2907 N N . GLU A 1 366 ? 55.273 -1.069 -35.052 1.00 91.56 366 GLU A N 1
ATOM 2908 C CA . GLU A 1 366 ? 56.174 -0.747 -33.946 1.00 91.56 366 GLU A CA 1
ATOM 2909 C C . GLU A 1 366 ? 56.044 -1.750 -32.789 1.00 91.56 366 GLU A C 1
ATOM 2911 O O . GLU A 1 366 ? 57.051 -2.292 -32.317 1.00 91.56 366 GLU A O 1
ATOM 2916 N N . LYS A 1 367 ? 54.814 -2.081 -32.374 1.00 91.69 367 LYS A N 1
ATOM 2917 C CA . LYS A 1 367 ? 54.555 -3.109 -31.347 1.00 91.69 367 LYS A CA 1
ATOM 2918 C C . LYS A 1 367 ? 55.073 -4.483 -31.768 1.00 91.69 367 LYS A C 1
ATOM 2920 O O . LYS A 1 367 ? 55.659 -5.195 -30.950 1.00 91.69 367 LYS A O 1
ATOM 2925 N N . SER A 1 368 ? 54.907 -4.841 -33.039 1.00 91.62 368 SER A N 1
ATOM 2926 C CA . SER A 1 368 ? 55.417 -6.101 -33.589 1.00 91.62 368 SER A CA 1
ATOM 2927 C C . SER A 1 368 ? 56.949 -6.135 -33.584 1.00 91.62 368 SER A C 1
ATOM 2929 O O . SER A 1 368 ? 57.538 -7.122 -33.147 1.00 91.62 368 SER A O 1
ATOM 2931 N N . CYS A 1 369 ? 57.615 -5.039 -33.960 1.00 88.94 369 CYS A N 1
ATOM 2932 C CA . CYS A 1 369 ? 59.074 -4.907 -33.902 1.00 88.94 369 CYS A CA 1
ATOM 2933 C C . CYS A 1 369 ? 59.632 -5.068 -32.479 1.00 88.94 369 CYS A C 1
ATOM 2935 O O . CYS A 1 369 ? 60.664 -5.722 -32.297 1.00 88.94 369 CYS A O 1
ATOM 2937 N N . HIS A 1 370 ? 58.948 -4.518 -31.470 1.00 89.81 370 HIS A N 1
ATOM 2938 C CA . HIS A 1 370 ? 59.312 -4.701 -30.062 1.00 89.81 370 HIS A CA 1
ATOM 2939 C C . HIS A 1 370 ? 59.184 -6.166 -29.619 1.00 89.81 370 HIS A C 1
ATOM 2941 O O . HIS A 1 370 ? 60.088 -6.685 -28.958 1.00 89.81 370 HIS A O 1
ATOM 2947 N N . GLN A 1 371 ? 58.101 -6.853 -30.003 1.00 88.75 371 GLN A N 1
ATOM 2948 C CA . GLN A 1 371 ? 57.918 -8.278 -29.697 1.00 88.75 371 GLN A CA 1
ATOM 2949 C C . GLN A 1 371 ? 58.998 -9.145 -30.356 1.00 88.75 371 GLN A C 1
ATOM 2951 O O . GLN A 1 371 ? 59.606 -9.975 -29.683 1.00 88.75 371 GLN A O 1
ATOM 2956 N N . ILE A 1 372 ? 59.323 -8.883 -31.626 1.00 89.88 372 ILE A N 1
ATOM 2957 C CA . ILE A 1 372 ? 60.394 -9.587 -32.350 1.00 89.88 372 ILE A CA 1
ATOM 2958 C C . ILE A 1 372 ? 61.750 -9.375 -31.664 1.00 89.88 372 ILE A C 1
ATOM 2960 O O . ILE A 1 372 ? 62.511 -10.328 -31.483 1.00 89.88 372 ILE A O 1
ATOM 2964 N N . HIS A 1 373 ? 62.066 -8.147 -31.238 1.00 85.75 373 HIS A N 1
ATOM 2965 C CA . HIS A 1 373 ? 63.302 -7.868 -30.499 1.00 85.75 373 HIS A CA 1
ATOM 2966 C C . HIS A 1 373 ? 63.361 -8.628 -29.172 1.00 85.75 373 HIS A C 1
ATOM 2968 O O . HIS A 1 373 ? 64.396 -9.215 -28.846 1.00 85.75 373 HIS A O 1
ATOM 2974 N N . LYS A 1 374 ? 62.253 -8.651 -28.426 1.00 88.00 374 LYS A N 1
ATOM 2975 C CA . LYS A 1 374 ? 62.144 -9.385 -27.164 1.00 88.00 374 LYS A CA 1
ATOM 2976 C C . LYS A 1 374 ? 62.365 -10.887 -27.366 1.00 88.00 374 LYS A C 1
ATOM 2978 O O . LYS A 1 374 ? 63.195 -11.463 -26.666 1.00 88.00 374 LYS A O 1
ATOM 2983 N N . GLU A 1 375 ? 61.700 -11.508 -28.340 1.00 87.88 375 GLU A N 1
ATOM 2984 C CA . GLU A 1 375 ? 61.900 -12.930 -28.661 1.00 87.88 375 GLU A CA 1
ATOM 2985 C C . GLU A 1 375 ? 63.328 -13.223 -29.131 1.00 87.88 375 GLU A C 1
ATOM 2987 O O . GLU A 1 375 ? 63.947 -14.188 -28.683 1.00 87.88 375 GLU A O 1
ATOM 2992 N N . THR A 1 376 ? 63.904 -12.354 -29.964 1.00 81.75 376 THR A N 1
ATOM 2993 C CA . THR A 1 376 ? 65.288 -12.501 -30.440 1.00 81.75 376 THR A CA 1
ATOM 2994 C C . THR A 1 376 ? 66.289 -12.480 -29.281 1.00 81.75 376 THR A C 1
ATOM 2996 O O . THR A 1 376 ? 67.267 -13.229 -29.296 1.00 81.75 376 THR A O 1
ATOM 2999 N N . MET A 1 377 ? 66.066 -11.643 -28.261 1.00 80.44 377 MET A N 1
ATOM 3000 C CA . MET A 1 377 ? 66.898 -11.616 -27.051 1.00 80.44 377 MET A CA 1
ATOM 3001 C C . MET A 1 377 ? 66.749 -12.893 -26.219 1.00 80.44 377 MET A C 1
ATOM 3003 O O . MET A 1 377 ? 67.758 -13.428 -25.763 1.00 80.44 377 MET A O 1
ATOM 3007 N N . VAL A 1 378 ? 65.528 -13.418 -26.068 1.00 80.06 378 VAL A N 1
ATOM 3008 C CA . VAL A 1 378 ? 65.275 -14.689 -25.366 1.00 80.06 378 VAL A CA 1
ATOM 3009 C C . VAL A 1 378 ? 65.965 -15.852 -26.082 1.00 80.06 378 VAL A C 1
ATOM 3011 O O . VAL A 1 378 ? 66.721 -16.589 -25.455 1.00 80.06 378 VAL A O 1
ATOM 3014 N N . HIS A 1 379 ? 65.807 -15.981 -27.401 1.00 75.88 379 HIS A N 1
ATOM 3015 C CA . HIS A 1 379 ? 66.464 -17.040 -28.174 1.00 75.88 379 HIS A CA 1
ATOM 3016 C C . HIS A 1 379 ? 67.996 -16.920 -28.172 1.00 75.88 379 HIS A C 1
ATOM 3018 O O . HIS A 1 379 ? 68.692 -17.929 -28.066 1.00 75.88 379 HIS A O 1
ATOM 3024 N N . LYS A 1 380 ? 68.548 -15.698 -28.220 1.00 74.12 380 LYS A N 1
ATOM 3025 C CA . LYS A 1 380 ? 69.998 -15.474 -28.077 1.00 74.12 380 LYS A CA 1
ATOM 3026 C C . LYS A 1 380 ? 70.521 -15.791 -26.674 1.00 74.12 380 LYS A C 1
ATOM 3028 O O . LYS A 1 380 ? 71.677 -16.188 -26.557 1.00 74.12 380 LYS A O 1
ATOM 3033 N N . ALA A 1 381 ? 69.716 -15.604 -25.629 1.00 67.56 381 ALA A N 1
ATOM 3034 C CA . ALA A 1 381 ? 70.077 -15.981 -24.264 1.00 67.56 381 ALA A CA 1
ATOM 3035 C C . ALA A 1 381 ? 70.061 -17.507 -24.078 1.00 67.56 381 ALA A C 1
ATOM 3037 O O . ALA A 1 381 ? 70.982 -18.045 -23.476 1.00 67.56 381 ALA A O 1
ATOM 3038 N N . VAL A 1 382 ? 69.080 -18.202 -24.666 1.00 65.75 382 VAL A N 1
ATOM 3039 C CA . VAL A 1 382 ? 68.990 -19.675 -24.659 1.00 65.75 382 VAL A CA 1
ATOM 3040 C C . VAL A 1 382 ? 70.138 -20.331 -25.437 1.00 65.75 382 VAL A C 1
ATOM 3042 O O . VAL A 1 382 ? 70.603 -21.384 -25.038 1.00 65.75 382 VAL A O 1
ATOM 3045 N N . LEU A 1 383 ? 70.640 -19.707 -26.509 1.00 58.56 383 LEU A N 1
ATOM 3046 C CA . LEU A 1 383 ? 71.818 -20.186 -27.256 1.00 58.56 383 LEU A CA 1
ATOM 3047 C C . LEU A 1 383 ? 73.164 -19.938 -26.543 1.00 58.56 383 LEU A C 1
ATOM 3049 O O . LEU A 1 383 ? 74.191 -20.434 -27.001 1.00 58.56 383 LEU A O 1
ATOM 3053 N N . LYS A 1 384 ? 73.181 -19.117 -25.484 1.00 55.59 384 LYS A N 1
ATOM 3054 C CA . LYS A 1 384 ? 74.380 -18.787 -24.692 1.00 55.59 384 LYS A CA 1
ATOM 3055 C C . LYS A 1 384 ? 74.437 -19.501 -23.334 1.00 55.59 384 LYS A C 1
ATOM 3057 O O . LYS A 1 384 ? 75.476 -19.408 -22.683 1.00 55.59 384 LYS A O 1
ATOM 3062 N N . ALA A 1 385 ? 73.342 -20.132 -22.911 1.00 50.88 385 ALA A N 1
ATOM 3063 C CA . ALA A 1 385 ? 73.274 -21.036 -21.763 1.00 50.88 385 ALA A CA 1
ATOM 3064 C C . ALA A 1 385 ? 73.560 -22.467 -22.229 1.00 50.88 385 ALA A C 1
ATOM 3066 O O . ALA A 1 385 ? 74.176 -23.214 -21.437 1.00 50.88 385 ALA A O 1
#

InterPro domains:
  IPR040134 26S Proteasome non-ATPase regulatory subunit 12/COP9 signalosome complex subunit 4 [PTHR10855] (9-227)
  IPR040896 26S proteasome regulatory subunit RPN5, C-terminal domain [PF18098] (348-380)
  IPR054559 PSMD12/CSN4-like, N-terminal [PF22241] (16-192)

Secondary structure (DSSP, 8-state):
--STTHHHHHHHHHHHHHHHHHHHHHHHTT-HHHHHHHHHHHHHHHHHTT-HHHHHHHHHHHHHSTT--HHHHHHHHHHHHHTTTT-SSHHHHHHHHHHHHHHHTT-GGGHHHHHHHHHHHHHHHHHTT-HHHHHHHHHT--GGG-TTB-HHHHHHHHHHHHHHHHHTT-HHHHHHHHTTS-GGGG---TTSTT----TTS--PBPPPTTSPPHHHHHHHHHHHHHHHHHHHHHHS---HHHHHHHHHHHT-GGGGG-HHHHHHHHHHHS-S---HHHHHHHHHHHHHHHHTSSSSSS-TTHHHHHHHHH--TTHHHHHHHHHHTTS---EEETTTTEEE-S----HHHHHHHHHHHHHHHHHHHHHHHHHHHHHHHHHHHHTT-

Sequence (385 aa):
MLDLGQGLEENLDAKVDALLNVEKQMRLAGDVAGTKKAVIEIVELCYKARAWKTLNDQIVLIAKRRGQLKQAVTAMVQQAMQYIDDTPDIDTRVELIKALNNVSAGKIYVEIERARLIKKLAKIKEEQGLIAEAAELMQEIAVETFGAMAKTEKIAFILEQVRLCLDREDYVRAQILSRKISPRVFDVDPSKEKKKPKEGDNVVQEAPGDIPSLQELKRIYYELMIRKICWYLVLSPHDPMQSSLLNATLDDKNLSEIPHFRLLLKQLVTMEVIQWTSLWNMYKDEFESENNLLGGPLVPKAAEDLKLRIIEHEAEKHLSEMVVASSLIAKIDRPMGIVSFQTAKDSNEVLNSWALNLEKLLDLVEKSCHQIHKETMVHKAVLKA

pLDDT: mean 74.92, std 14.72, range [28.62, 93.56]

Organism: Dendrobium nobile (NCBI:txid94219)

Foldseek 3Di:
DPPPLVVLVVVLVVVLVVLVVQLVVCLVVVPLVSNLVSLLVNLVSCVVSVVLVVNLVSLLVLLPDPNRDLSSNQSNLVSLVVCLVVNPDPVSSLSSLVSSLVSCPPPLSCLVSNLVSLQVNLVSCVVVVNLVVSLVSLVVDPLLPNQQEDPLVSLVSLVVNLLSCLQVVNVVVSVVSVVSDDPCSLPPPVVPVPDDDDPPPRNRDDDPPPRDDSVVSVLVSCVVVLVVLLLVLLLDPDDPVSVVVLVVSLPDPSCVVPVVSNVVSVVVNPPDQDAPVVNCVVCVVVLVVVCVDGRHRPPPCSVVSSCVVRDDPPVVVVVVVCVVVVVAAWDADPVVRDIDRDDPDDPVNVVVVVVVVVVVVVVVVVVVVVVVVVVVVVVVVVVVD

Radius of gyration: 34.62 Å; chains: 1; bounding box: 119×35×98 Å